Protein AF-A0A7R8X7Q4-F1 (afdb_monomer)

pLDDT: mean 73.99, std 27.64, range [21.55, 97.81]

Radius of gyration: 30.99 Å; Cα contacts (8 Å, |Δi|>4): 367; chains: 1; bounding box: 102×61×77 Å

Structure (mmCIF, N/CA/C/O backbone):
data_AF-A0A7R8X7Q4-F1
#
_entry.id   AF-A0A7R8X7Q4-F1
#
loop_
_atom_site.group_PDB
_atom_site.id
_atom_site.type_symbol
_atom_site.label_atom_id
_atom_site.label_alt_id
_atom_site.label_comp_id
_atom_site.label_asym_id
_atom_site.label_entity_id
_atom_site.label_seq_id
_atom_site.pdbx_PDB_ins_code
_atom_site.Cartn_x
_atom_site.Cartn_y
_atom_site.Cartn_z
_atom_site.occupancy
_atom_site.B_iso_or_equiv
_atom_site.auth_seq_id
_atom_site.auth_comp_id
_atom_site.auth_asym_id
_atom_site.auth_atom_id
_atom_site.pdbx_PDB_model_num
ATOM 1 N N . MET A 1 1 ? 19.164 16.665 -19.366 1.00 35.66 1 MET A N 1
ATOM 2 C CA . MET A 1 1 ? 18.919 15.885 -20.599 1.00 35.66 1 MET A CA 1
ATOM 3 C C . MET A 1 1 ? 19.651 14.571 -20.447 1.00 35.66 1 MET A C 1
ATOM 5 O O . MET A 1 1 ? 20.850 14.611 -20.204 1.00 35.66 1 MET A O 1
ATOM 9 N N . HIS A 1 2 ? 18.944 13.445 -20.512 1.00 53.59 2 HIS A N 1
ATOM 10 C CA . HIS A 1 2 ? 19.582 12.129 -20.457 1.00 53.59 2 HIS A CA 1
ATOM 11 C C . HIS A 1 2 ? 20.276 11.830 -21.788 1.00 53.59 2 HIS A C 1
ATOM 13 O O . HIS A 1 2 ? 19.821 12.274 -22.844 1.00 53.59 2 HIS A O 1
ATOM 19 N N . ARG A 1 3 ? 21.394 11.104 -21.725 1.00 61.97 3 ARG A N 1
ATOM 20 C CA . ARG A 1 3 ? 22.070 10.570 -22.908 1.00 61.97 3 ARG A CA 1
ATOM 21 C C . ARG A 1 3 ? 21.263 9.361 -23.383 1.00 61.97 3 ARG A C 1
ATOM 23 O O . ARG A 1 3 ? 20.914 8.522 -22.558 1.00 61.97 3 ARG A O 1
ATOM 30 N N . ALA A 1 4 ? 20.942 9.287 -24.672 1.00 77.75 4 ALA A N 1
ATOM 31 C CA . ALA A 1 4 ? 20.334 8.082 -25.229 1.00 77.75 4 ALA A CA 1
ATOM 32 C C . ALA A 1 4 ? 21.353 6.935 -25.156 1.00 77.75 4 ALA A C 1
ATOM 34 O O . ALA A 1 4 ? 22.488 7.110 -25.604 1.00 77.75 4 ALA A O 1
ATOM 35 N N . GLN A 1 5 ? 20.960 5.793 -24.591 1.00 80.31 5 GLN A N 1
ATOM 36 C CA . GLN A 1 5 ? 21.815 4.609 -24.508 1.00 80.31 5 GLN A CA 1
ATOM 37 C C . GLN A 1 5 ? 21.583 3.713 -25.727 1.00 80.31 5 GLN A C 1
ATOM 39 O O . GLN A 1 5 ? 20.442 3.431 -26.088 1.00 80.31 5 GLN A O 1
ATOM 44 N N . GLN A 1 6 ? 22.660 3.235 -26.352 1.00 85.19 6 GLN A N 1
ATOM 45 C CA . GLN A 1 6 ? 22.595 2.241 -27.432 1.00 85.19 6 GLN A CA 1
ATOM 46 C C . GLN A 1 6 ? 22.604 0.814 -26.856 1.00 85.19 6 GLN A C 1
ATOM 48 O O . GLN A 1 6 ? 23.451 -0.005 -27.205 1.00 85.19 6 GLN A O 1
ATOM 53 N N . ASP A 1 7 ? 21.669 0.529 -25.947 1.00 87.94 7 ASP A N 1
ATOM 54 C CA . ASP A 1 7 ? 21.536 -0.764 -25.270 1.00 87.94 7 ASP A CA 1
ATOM 55 C C . ASP A 1 7 ? 20.097 -1.292 -25.412 1.00 87.94 7 ASP A C 1
ATOM 57 O O . ASP A 1 7 ? 19.123 -0.610 -25.087 1.00 87.94 7 ASP A O 1
ATOM 61 N N . VAL A 1 8 ? 19.950 -2.525 -25.905 1.00 89.88 8 VAL A N 1
ATOM 62 C CA . VAL A 1 8 ? 18.638 -3.170 -26.073 1.00 89.88 8 VAL A CA 1
ATOM 63 C C . VAL A 1 8 ? 17.971 -3.474 -24.728 1.00 89.88 8 VAL A C 1
ATOM 65 O O . VAL A 1 8 ? 16.745 -3.503 -24.650 1.00 89.88 8 VAL A O 1
ATOM 68 N N . LEU A 1 9 ? 18.751 -3.667 -23.660 1.00 90.56 9 LEU A N 1
ATOM 69 C CA . LEU A 1 9 ? 18.232 -3.870 -22.309 1.00 90.56 9 LEU A CA 1
ATOM 70 C C . LEU A 1 9 ? 17.731 -2.562 -21.691 1.00 90.56 9 LEU A C 1
ATOM 72 O O . LEU A 1 9 ? 16.759 -2.603 -20.940 1.00 90.56 9 LEU A O 1
ATOM 76 N N . TYR A 1 10 ? 18.328 -1.419 -22.049 1.00 91.31 10 TYR A N 1
ATOM 77 C CA . TYR A 1 10 ? 17.819 -0.097 -21.670 1.00 91.31 10 TYR A CA 1
ATOM 78 C C . TYR A 1 10 ? 16.437 0.137 -22.290 1.00 91.31 10 TYR A C 1
ATOM 80 O O . TYR A 1 10 ? 15.469 0.355 -21.565 1.00 91.31 10 TYR A O 1
ATOM 88 N N . GLU A 1 11 ? 16.314 -0.028 -23.612 1.00 92.12 11 GLU A N 1
ATOM 89 C CA . GLU A 1 11 ? 15.030 0.106 -24.315 1.00 92.12 11 GLU A CA 1
ATOM 90 C C . GLU A 1 11 ? 13.989 -0.900 -23.791 1.00 92.12 11 GLU A C 1
ATOM 92 O O . GLU A 1 11 ? 12.849 -0.533 -23.500 1.00 92.12 11 GLU A O 1
ATOM 97 N N . MET A 1 12 ? 14.373 -2.168 -23.594 1.00 91.25 12 MET A N 1
ATOM 98 C CA . MET A 1 12 ? 13.464 -3.190 -23.066 1.00 91.25 12 MET A CA 1
ATOM 99 C C . MET A 1 12 ? 12.993 -2.868 -21.642 1.00 91.25 12 MET A C 1
ATOM 101 O O . MET A 1 12 ? 11.810 -3.063 -21.346 1.00 91.25 12 MET A O 1
ATOM 105 N N . ALA A 1 13 ? 13.872 -2.342 -20.781 1.00 92.25 13 ALA A N 1
ATOM 106 C CA . ALA A 1 13 ? 13.501 -1.866 -19.454 1.00 92.25 13 ALA A CA 1
ATOM 107 C C . ALA A 1 13 ? 12.524 -0.686 -19.555 1.00 92.25 13 ALA A C 1
ATOM 109 O O . ALA A 1 13 ? 11.422 -0.781 -19.020 1.00 92.25 13 ALA A O 1
ATOM 110 N N . SER A 1 14 ? 12.846 0.373 -20.305 1.00 92.31 14 SER A N 1
ATOM 111 C CA . SER A 1 14 ? 11.968 1.542 -20.473 1.00 92.31 14 SER A CA 1
ATOM 112 C C . SER A 1 14 ? 10.588 1.183 -21.046 1.00 92.31 14 SER A C 1
ATOM 114 O O . SER A 1 14 ? 9.567 1.708 -20.591 1.00 92.31 14 SER A O 1
ATOM 116 N N . LEU A 1 15 ? 10.506 0.244 -21.995 1.00 93.75 15 LEU A N 1
ATOM 117 C CA . LEU A 1 15 ? 9.230 -0.276 -22.500 1.00 93.75 15 LEU A CA 1
ATOM 118 C C . LEU A 1 15 ? 8.454 -1.045 -21.418 1.00 93.75 15 LEU A C 1
ATOM 120 O O . LEU A 1 15 ? 7.258 -0.808 -21.234 1.00 93.75 15 LEU A O 1
ATOM 124 N N . CYS A 1 16 ? 9.122 -1.921 -20.663 1.00 93.50 16 CYS A N 1
ATOM 125 C CA . CYS A 1 16 ? 8.511 -2.658 -19.554 1.00 93.50 16 CYS A CA 1
ATOM 126 C C . CYS A 1 16 ? 7.971 -1.716 -18.467 1.00 93.50 16 CYS A C 1
ATOM 128 O O . CYS A 1 16 ? 6.825 -1.854 -18.037 1.00 93.50 16 CYS A O 1
ATOM 130 N N . GLN A 1 17 ? 8.749 -0.709 -18.074 1.00 93.75 17 GLN A N 1
ATOM 131 C CA . GLN A 1 17 ? 8.341 0.305 -17.103 1.00 93.75 17 GLN A CA 1
ATOM 132 C C . GLN A 1 17 ? 7.120 1.098 -17.584 1.00 93.75 17 GLN A C 1
ATOM 134 O O . GLN A 1 17 ? 6.162 1.268 -16.831 1.00 93.75 17 GLN A O 1
ATOM 139 N N . ASN A 1 18 ? 7.074 1.497 -18.860 1.00 95.75 18 ASN A N 1
ATOM 140 C CA . ASN A 1 18 ? 5.894 2.145 -19.440 1.00 95.75 18 ASN A CA 1
ATOM 141 C C . ASN A 1 18 ? 4.638 1.251 -19.397 1.00 95.75 18 ASN A C 1
ATOM 143 O O . ASN A 1 18 ? 3.547 1.742 -19.091 1.00 95.75 18 ASN A O 1
ATOM 147 N N . VAL A 1 19 ? 4.770 -0.060 -19.632 1.00 96.06 19 VAL A N 1
ATOM 148 C CA . VAL A 1 19 ? 3.661 -1.024 -19.480 1.00 96.06 19 VAL A CA 1
ATOM 149 C C . VAL A 1 19 ? 3.221 -1.145 -18.015 1.00 96.06 19 VAL A C 1
ATOM 151 O O . VAL A 1 19 ? 2.019 -1.152 -17.738 1.00 96.06 19 VAL A O 1
ATOM 154 N N . ALA A 1 20 ? 4.157 -1.177 -17.063 1.00 96.31 20 ALA A N 1
ATOM 155 C CA . ALA A 1 20 ? 3.844 -1.200 -15.634 1.00 96.31 20 ALA A CA 1
ATOM 156 C C . ALA A 1 20 ? 3.106 0.079 -15.190 1.00 96.31 20 ALA A C 1
ATOM 158 O O . ALA A 1 20 ? 2.057 0.001 -14.547 1.00 96.31 20 ALA A O 1
ATOM 159 N N . ILE A 1 21 ? 3.573 1.255 -15.625 1.00 96.25 21 ILE A N 1
ATOM 160 C CA . ILE A 1 21 ? 2.910 2.549 -15.405 1.00 96.25 21 ILE A CA 1
ATOM 161 C C . ILE A 1 21 ? 1.503 2.563 -16.026 1.00 96.25 21 ILE A C 1
ATOM 163 O O . ILE A 1 21 ? 0.564 3.079 -15.411 1.00 96.25 21 ILE A O 1
ATOM 167 N N . TRP A 1 22 ? 1.320 1.995 -17.223 1.00 97.56 22 TRP A N 1
ATOM 168 C CA . TRP A 1 22 ? 0.001 1.876 -17.851 1.00 97.56 22 TRP A CA 1
ATOM 169 C C . TRP A 1 22 ? -0.948 1.001 -17.022 1.00 97.56 22 TRP A C 1
ATOM 171 O O . TRP A 1 22 ? -2.084 1.412 -16.781 1.00 97.56 22 TRP A O 1
ATOM 181 N N . LEU A 1 23 ? -0.481 -0.149 -16.521 1.00 97.75 23 LEU A N 1
ATOM 182 C CA . LEU A 1 23 ? -1.260 -1.032 -15.645 1.00 97.75 23 LEU A CA 1
ATOM 183 C C . LEU A 1 23 ? -1.685 -0.320 -14.353 1.00 97.75 23 LEU A C 1
ATOM 185 O O . LEU A 1 23 ? -2.863 -0.375 -13.995 1.00 97.75 23 LEU A O 1
ATOM 189 N N . MET A 1 24 ? -0.770 0.405 -13.700 1.00 97.44 24 MET A N 1
ATOM 190 C CA . MET A 1 24 ? -1.074 1.207 -12.505 1.00 97.44 24 MET A CA 1
ATOM 191 C C . MET A 1 24 ? -2.122 2.290 -12.797 1.00 97.44 24 MET A C 1
ATOM 193 O O . MET A 1 24 ? -3.101 2.433 -12.064 1.00 97.44 24 MET A O 1
ATOM 197 N N . LYS A 1 25 ? -1.967 3.038 -13.899 1.00 95.50 25 LYS A N 1
ATOM 198 C CA . LYS A 1 25 ? -2.931 4.077 -14.310 1.00 95.50 25 LYS A CA 1
ATOM 199 C C . LYS A 1 25 ? -4.293 3.488 -14.681 1.00 95.50 25 LYS A C 1
ATOM 201 O O . LYS A 1 25 ? -5.316 4.095 -14.366 1.00 95.50 25 LYS A O 1
ATOM 206 N N . HIS A 1 26 ? -4.325 2.320 -15.323 1.00 95.94 26 HIS A N 1
ATOM 207 C CA . HIS A 1 26 ? -5.561 1.609 -15.637 1.00 95.94 26 HIS A CA 1
ATOM 208 C C . HIS A 1 26 ? -6.285 1.182 -14.355 1.00 95.94 26 HIS A C 1
ATOM 210 O O . HIS A 1 26 ? -7.462 1.501 -14.189 1.00 95.94 26 HIS A O 1
ATOM 216 N N . ALA A 1 27 ? -5.567 0.544 -13.427 1.00 95.56 27 ALA A N 1
ATOM 217 C CA . ALA A 1 27 ? -6.081 0.147 -12.122 1.00 95.56 27 ALA A CA 1
ATOM 218 C C . ALA A 1 27 ? -6.630 1.352 -11.338 1.00 95.56 27 ALA A C 1
ATOM 220 O O . ALA A 1 27 ? -7.782 1.325 -10.913 1.00 95.56 27 ALA A O 1
ATOM 221 N N . ALA A 1 28 ? -5.878 2.453 -11.247 1.00 92.88 28 ALA A N 1
ATOM 222 C CA . ALA A 1 28 ? -6.332 3.684 -10.596 1.00 92.88 28 ALA A CA 1
ATOM 223 C C . ALA A 1 28 ? -7.600 4.277 -11.247 1.00 92.88 28 ALA A C 1
ATOM 225 O O . ALA A 1 28 ? -8.505 4.721 -10.543 1.00 92.88 28 ALA A O 1
ATOM 226 N N . ARG A 1 29 ? -7.714 4.245 -12.585 1.00 93.31 29 ARG A N 1
ATOM 227 C CA . ARG A 1 29 ? -8.915 4.710 -13.308 1.00 93.31 29 ARG A CA 1
ATOM 228 C C . ARG A 1 29 ? -10.146 3.848 -13.015 1.00 93.31 29 ARG A C 1
ATOM 230 O O . ARG A 1 29 ? -11.252 4.374 -12.958 1.00 93.31 29 ARG A O 1
ATOM 237 N N . VAL A 1 30 ? -9.968 2.535 -12.874 1.00 93.56 30 VAL A N 1
ATOM 238 C CA . VAL A 1 30 ? -11.056 1.602 -12.538 1.00 93.56 30 VAL A CA 1
ATOM 239 C C . VAL A 1 30 ? -11.454 1.748 -11.063 1.00 93.56 30 VAL A C 1
ATOM 241 O O . VAL A 1 30 ? -12.642 1.838 -10.769 1.00 93.56 30 VAL A O 1
ATOM 244 N N . ALA A 1 31 ? -10.478 1.882 -10.160 1.00 90.62 31 ALA A N 1
ATOM 245 C CA . ALA A 1 31 ? -10.680 2.100 -8.725 1.00 90.62 31 ALA A CA 1
ATOM 246 C C . ALA A 1 31 ? -11.316 3.459 -8.367 1.00 90.62 31 ALA A C 1
ATOM 248 O O . ALA A 1 31 ? -11.863 3.609 -7.279 1.00 90.62 31 ALA A O 1
ATOM 249 N N . ALA A 1 32 ? -11.258 4.449 -9.264 1.00 87.44 32 ALA A N 1
ATOM 250 C CA . ALA A 1 32 ? -11.855 5.771 -9.058 1.00 87.44 32 ALA A CA 1
ATOM 251 C C . ALA A 1 32 ? -13.385 5.821 -9.261 1.00 87.44 32 ALA A C 1
ATOM 253 O O . ALA A 1 32 ? -13.987 6.869 -9.033 1.00 87.44 32 ALA A O 1
ATOM 254 N N . LYS A 1 33 ? -14.019 4.727 -9.707 1.00 87.44 33 LYS A N 1
ATOM 255 C CA . LYS A 1 33 ? -15.481 4.633 -9.837 1.00 87.44 33 LYS A CA 1
ATOM 256 C C . LYS A 1 33 ? -16.146 4.570 -8.460 1.00 87.44 33 LYS A C 1
ATOM 258 O O . LYS A 1 33 ? -15.645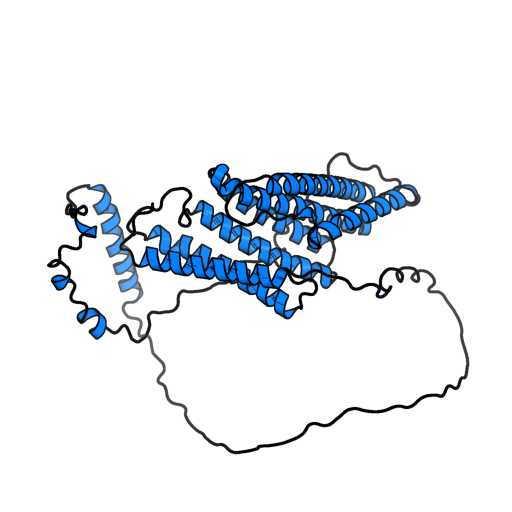 3.888 -7.573 1.00 87.44 33 LYS A O 1
ATOM 263 N N . GLU A 1 34 ? -17.289 5.238 -8.302 1.00 78.25 34 GLU A N 1
ATOM 264 C CA . GLU A 1 34 ? -18.036 5.233 -7.033 1.00 78.25 34 GLU A CA 1
ATOM 265 C C . GLU A 1 34 ? -18.596 3.839 -6.701 1.00 78.25 34 GLU A C 1
ATOM 267 O O . GLU A 1 34 ? -18.406 3.356 -5.585 1.00 78.25 34 GLU A O 1
ATOM 272 N N . ASP A 1 35 ? -19.182 3.172 -7.701 1.00 83.94 35 ASP A N 1
ATOM 273 C CA . ASP A 1 35 ? -19.709 1.807 -7.622 1.00 83.94 35 ASP A CA 1
ATOM 274 C C . ASP A 1 35 ? -18.840 0.850 -8.457 1.00 83.94 35 ASP A C 1
ATOM 276 O O . ASP A 1 35 ? -19.126 0.567 -9.622 1.00 83.94 35 ASP A O 1
ATOM 280 N N . ILE A 1 36 ? -17.734 0.374 -7.878 1.00 88.12 36 ILE A N 1
ATOM 281 C CA . ILE A 1 36 ? -16.878 -0.640 -8.509 1.00 88.12 36 ILE A CA 1
ATOM 282 C C . ILE A 1 36 ? -17.492 -2.043 -8.366 1.00 88.12 36 ILE A C 1
ATOM 284 O O . ILE A 1 36 ? -17.806 -2.493 -7.265 1.00 88.12 36 ILE A O 1
ATOM 288 N N . SER A 1 37 ? -17.643 -2.762 -9.480 1.00 91.69 37 SER A N 1
ATOM 289 C CA . SER A 1 37 ? -18.098 -4.158 -9.459 1.00 91.69 37 SER A CA 1
ATOM 290 C C . SER A 1 37 ? -16.996 -5.127 -9.005 1.00 91.69 37 SER A C 1
ATOM 292 O O . SER A 1 37 ? -15.802 -4.828 -9.073 1.00 91.69 37 SER A O 1
ATOM 294 N N . MET A 1 38 ? -17.373 -6.341 -8.583 1.00 90.75 38 MET A N 1
ATOM 295 C CA . MET A 1 38 ? -16.400 -7.355 -8.146 1.00 90.75 38 MET A CA 1
ATOM 296 C C . MET A 1 38 ? -15.382 -7.710 -9.242 1.00 90.75 38 MET A C 1
ATOM 298 O O . MET A 1 38 ? -14.205 -7.915 -8.946 1.00 90.75 38 MET A O 1
ATOM 302 N N . ASP A 1 39 ? -15.805 -7.780 -10.505 1.00 94.31 39 ASP A N 1
ATOM 303 C CA . ASP A 1 39 ? -14.901 -8.106 -11.612 1.00 94.31 39 ASP A CA 1
ATOM 304 C C . ASP A 1 39 ? -13.955 -6.947 -11.941 1.00 94.31 39 ASP A C 1
ATOM 306 O O . ASP A 1 39 ? -12.783 -7.169 -12.239 1.00 94.31 39 ASP A O 1
ATOM 310 N N . GLU A 1 40 ? -14.401 -5.704 -11.772 1.00 94.25 40 GLU A N 1
ATOM 311 C CA . GLU A 1 40 ? -13.526 -4.534 -11.853 1.00 94.25 40 GLU A CA 1
ATOM 312 C C . GLU A 1 40 ? -12.520 -4.484 -10.698 1.00 94.25 40 GLU A C 1
ATOM 314 O O . GLU A 1 40 ? -11.349 -4.187 -10.928 1.00 94.25 40 GLU A O 1
ATOM 319 N N . ALA A 1 41 ? -12.916 -4.861 -9.479 1.00 93.06 41 ALA A N 1
ATOM 320 C CA . ALA A 1 41 ? -11.986 -5.012 -8.361 1.00 93.06 41 ALA A CA 1
ATOM 321 C C . ALA A 1 41 ? -10.924 -6.098 -8.645 1.00 93.06 41 ALA A C 1
ATOM 323 O O . ALA A 1 41 ? -9.735 -5.877 -8.403 1.00 93.06 41 ALA A O 1
ATOM 324 N N . LYS A 1 42 ? -11.307 -7.234 -9.255 1.00 95.25 42 LYS A N 1
ATOM 325 C CA . LYS A 1 42 ? -10.347 -8.250 -9.740 1.00 95.25 42 LYS A CA 1
ATOM 326 C C . LYS A 1 42 ? -9.391 -7.682 -10.796 1.00 95.25 42 LYS A C 1
ATOM 328 O O . LYS A 1 42 ? -8.209 -8.028 -10.771 1.00 95.25 42 LYS A O 1
ATOM 333 N N . VAL A 1 43 ? -9.865 -6.809 -11.694 1.00 96.25 43 VAL A N 1
ATOM 334 C CA . VAL A 1 43 ? -9.014 -6.112 -12.679 1.00 96.25 43 VAL A CA 1
ATOM 335 C C . VAL A 1 43 ? -8.003 -5.201 -11.981 1.00 96.25 43 VAL A C 1
ATOM 337 O O . VAL A 1 43 ? -6.816 -5.322 -12.269 1.00 96.25 43 VAL A O 1
ATOM 340 N N . VAL A 1 44 ? -8.424 -4.362 -11.024 1.00 96.69 44 VAL A N 1
ATOM 341 C CA . VAL A 1 44 ? -7.513 -3.511 -10.227 1.00 96.69 44 VAL A CA 1
ATOM 342 C C . VAL A 1 44 ? -6.427 -4.365 -9.564 1.00 96.69 44 VAL A C 1
ATOM 344 O O . VAL A 1 44 ? -5.238 -4.118 -9.767 1.00 96.69 44 VAL A O 1
ATOM 347 N N . HIS A 1 45 ? -6.826 -5.421 -8.851 1.00 96.00 45 HIS A N 1
ATOM 348 C CA . HIS A 1 45 ? -5.910 -6.342 -8.177 1.00 96.00 45 HIS A CA 1
ATOM 349 C C . HIS A 1 45 ? -4.932 -7.033 -9.151 1.00 96.00 45 HIS A C 1
ATOM 351 O O . HIS A 1 45 ? -3.727 -7.047 -8.902 1.00 96.00 45 HIS A O 1
ATOM 357 N N . SER A 1 46 ? -5.404 -7.567 -10.287 1.00 96.31 46 SER A N 1
ATOM 358 C CA . SER A 1 46 ? -4.526 -8.218 -11.276 1.00 96.31 46 SER A CA 1
ATOM 359 C C . SER A 1 46 ? -3.569 -7.229 -11.946 1.00 96.31 46 SER A C 1
ATOM 361 O O . SER A 1 46 ? -2.387 -7.536 -12.088 1.00 96.31 46 SER A O 1
ATOM 363 N N . CYS A 1 47 ? -4.037 -6.035 -12.321 1.00 97.50 47 CYS A N 1
ATOM 364 C CA . CYS A 1 47 ? -3.191 -5.008 -12.928 1.00 97.50 47 CYS A CA 1
ATOM 365 C C . CYS A 1 47 ? -2.056 -4.579 -11.992 1.00 97.50 47 CYS A C 1
ATOM 367 O O . CYS A 1 47 ? -0.909 -4.522 -12.432 1.00 97.50 47 CYS A O 1
ATOM 369 N N . MET A 1 48 ? -2.342 -4.355 -10.706 1.00 97.62 48 MET A N 1
ATOM 370 C CA . MET A 1 48 ? -1.316 -3.989 -9.726 1.00 97.62 48 MET A CA 1
ATOM 371 C C . MET A 1 48 ? -0.308 -5.125 -9.476 1.00 97.62 48 MET A C 1
ATOM 373 O O . MET A 1 48 ? 0.900 -4.885 -9.486 1.00 97.62 48 MET A O 1
ATOM 377 N N . ARG A 1 49 ? -0.761 -6.385 -9.361 1.00 97.19 49 ARG A N 1
ATOM 378 C CA . ARG A 1 49 ? 0.142 -7.549 -9.221 1.00 97.19 49 ARG A CA 1
ATOM 379 C C . ARG A 1 49 ? 1.052 -7.765 -10.434 1.00 97.19 49 ARG A C 1
ATOM 381 O O . ARG A 1 49 ? 2.209 -8.151 -10.261 1.00 97.19 49 ARG A O 1
ATOM 388 N N . LYS A 1 50 ? 0.552 -7.490 -11.644 1.00 96.75 50 LYS A N 1
ATOM 389 C CA . LYS A 1 50 ? 1.332 -7.532 -12.892 1.00 96.75 50 LYS A CA 1
ATOM 390 C C . LYS A 1 50 ? 2.318 -6.373 -12.991 1.00 96.75 50 LYS A C 1
ATOM 392 O O . LYS A 1 50 ? 3.472 -6.607 -13.329 1.00 96.75 50 LYS A O 1
ATOM 397 N N . ALA A 1 51 ? 1.912 -5.155 -12.629 1.00 97.00 51 ALA A N 1
ATOM 398 C CA . ALA A 1 51 ? 2.818 -4.008 -12.575 1.00 97.00 51 ALA A CA 1
ATOM 399 C C . ALA A 1 51 ? 3.994 -4.278 -11.622 1.00 97.00 51 ALA A C 1
ATOM 401 O O . ALA A 1 51 ? 5.147 -4.165 -12.029 1.00 97.00 51 ALA A O 1
ATOM 402 N N . ALA A 1 52 ? 3.713 -4.745 -10.398 1.00 96.69 52 ALA A N 1
ATOM 403 C CA . ALA A 1 52 ? 4.736 -5.110 -9.416 1.00 96.69 52 ALA A CA 1
ATOM 404 C C . ALA A 1 52 ? 5.724 -6.171 -9.942 1.00 96.69 52 ALA A C 1
ATOM 406 O O . ALA A 1 52 ? 6.918 -6.110 -9.652 1.00 96.69 52 ALA A O 1
ATOM 407 N N . SER A 1 53 ? 5.231 -7.126 -10.738 1.00 95.50 53 SER A N 1
ATOM 408 C CA . SER A 1 53 ? 6.054 -8.158 -11.375 1.00 95.50 53 SER A CA 1
ATOM 409 C C . SER A 1 53 ? 7.008 -7.578 -12.414 1.00 95.50 53 SER A C 1
ATOM 411 O O . SER A 1 53 ? 8.197 -7.884 -12.409 1.00 95.50 53 SER A O 1
ATOM 413 N N . ILE A 1 54 ? 6.508 -6.686 -13.272 1.00 95.44 54 ILE A N 1
ATOM 414 C CA . ILE A 1 54 ? 7.299 -6.057 -14.332 1.00 95.44 54 ILE A CA 1
ATOM 415 C C . ILE A 1 54 ? 8.380 -5.135 -13.743 1.00 95.44 54 ILE A C 1
ATOM 417 O O . ILE A 1 54 ? 9.519 -5.141 -14.219 1.00 95.44 54 ILE A O 1
ATOM 421 N N . TRP A 1 55 ? 8.063 -4.403 -12.668 1.00 95.81 55 TRP A N 1
ATOM 422 C CA . TRP A 1 55 ? 9.049 -3.616 -11.921 1.00 95.81 55 TRP A CA 1
ATOM 423 C C . TRP A 1 55 ? 10.158 -4.501 -11.334 1.00 95.81 55 TRP A C 1
ATOM 425 O O . TRP A 1 55 ? 11.334 -4.248 -11.593 1.00 95.81 55 TRP A O 1
ATOM 435 N N . ARG A 1 56 ? 9.793 -5.591 -10.640 1.00 94.62 56 ARG A N 1
ATOM 436 C CA . ARG A 1 56 ? 10.746 -6.584 -10.111 1.00 94.62 56 ARG A CA 1
ATOM 437 C C . ARG A 1 56 ? 11.603 -7.201 -11.215 1.00 94.62 56 ARG A C 1
ATOM 439 O O . ARG A 1 56 ? 12.813 -7.290 -11.084 1.00 94.62 56 ARG A O 1
ATOM 446 N N . MET A 1 57 ? 10.996 -7.586 -12.333 1.00 92.50 57 MET A N 1
ATOM 447 C CA . MET A 1 57 ? 11.699 -8.159 -13.480 1.00 92.50 57 MET A CA 1
ATOM 448 C C . MET A 1 57 ? 12.738 -7.194 -14.069 1.00 92.50 57 MET A C 1
ATOM 450 O O . MET A 1 57 ? 13.822 -7.630 -14.454 1.00 92.50 57 MET A O 1
ATOM 454 N N . SER A 1 58 ? 12.427 -5.896 -14.114 1.00 92.19 58 SER A N 1
ATOM 455 C CA . SER A 1 58 ? 13.369 -4.862 -14.559 1.00 92.19 58 SER A CA 1
ATOM 456 C C . SER A 1 58 ? 14.541 -4.724 -13.578 1.00 92.19 58 SER A C 1
ATOM 458 O O . SER A 1 58 ? 15.694 -4.741 -14.010 1.00 92.19 58 SER A O 1
ATOM 460 N N . ALA A 1 59 ? 14.250 -4.675 -12.271 1.00 92.31 59 ALA A N 1
ATOM 461 C CA . ALA A 1 59 ? 15.243 -4.570 -11.199 1.00 92.31 59 ALA A CA 1
ATOM 462 C C . ALA A 1 59 ? 16.168 -5.800 -11.096 1.00 92.31 59 ALA A C 1
ATOM 464 O O . ALA A 1 59 ? 17.382 -5.643 -11.015 1.00 92.31 59 ALA A O 1
ATOM 465 N N . ASP A 1 60 ? 15.617 -7.015 -11.156 1.00 91.69 60 ASP A N 1
ATOM 466 C CA . ASP A 1 60 ? 16.366 -8.260 -10.933 1.00 91.69 60 ASP A CA 1
ATOM 467 C C . ASP A 1 60 ? 17.135 -8.738 -12.176 1.00 91.69 60 ASP A C 1
ATOM 469 O O . ASP A 1 60 ? 18.185 -9.369 -12.052 1.00 91.69 60 ASP A O 1
ATOM 473 N N . LYS A 1 61 ? 16.587 -8.520 -13.385 1.00 89.25 61 LYS A N 1
ATOM 474 C CA . LYS A 1 61 ? 17.060 -9.194 -14.614 1.00 89.25 61 LYS A CA 1
ATOM 475 C C . LYS A 1 61 ? 17.582 -8.267 -15.705 1.00 89.25 61 LYS A C 1
ATOM 477 O O . LYS A 1 61 ? 18.332 -8.746 -16.550 1.00 89.25 61 LYS A O 1
ATOM 482 N N . MET A 1 62 ? 17.173 -6.998 -15.739 1.00 90.00 62 MET A N 1
ATOM 483 C CA . MET A 1 62 ? 17.564 -6.074 -16.817 1.00 90.00 62 MET A CA 1
ATOM 484 C C . MET A 1 62 ? 18.633 -5.095 -16.345 1.00 90.00 62 MET A C 1
ATOM 486 O O . MET A 1 62 ? 19.711 -5.032 -16.926 1.00 90.00 62 MET A O 1
ATOM 490 N N . ILE A 1 63 ? 18.365 -4.383 -15.251 1.00 90.44 63 ILE A N 1
ATOM 491 C CA . ILE A 1 63 ? 19.229 -3.307 -14.750 1.00 90.44 63 ILE A CA 1
ATOM 492 C C . ILE A 1 63 ? 20.641 -3.774 -14.346 1.00 90.44 63 ILE A C 1
ATOM 494 O O . ILE A 1 63 ? 21.595 -3.091 -14.715 1.00 90.44 63 ILE A O 1
ATOM 498 N N . PRO A 1 64 ? 20.839 -4.946 -13.707 1.00 91.88 64 PRO A N 1
ATOM 499 C CA . PRO A 1 64 ? 22.175 -5.471 -13.407 1.00 91.88 64 PRO A CA 1
ATOM 500 C C . PRO A 1 64 ? 22.995 -5.874 -14.644 1.00 91.88 64 PRO A C 1
ATOM 502 O O . PRO A 1 64 ? 24.168 -6.217 -14.509 1.00 91.88 64 PRO A O 1
ATOM 505 N N . LEU A 1 65 ? 22.378 -5.889 -15.832 1.00 91.12 65 LEU A N 1
ATOM 506 C CA . LEU A 1 65 ? 22.997 -6.253 -17.106 1.00 91.12 65 LEU A CA 1
ATOM 507 C C . LEU A 1 65 ? 23.177 -5.055 -18.058 1.00 91.12 65 LEU A C 1
ATOM 509 O O . LEU A 1 65 ? 23.663 -5.258 -19.170 1.00 91.12 65 LEU A O 1
ATOM 513 N N . LEU A 1 66 ? 22.805 -3.835 -17.647 1.00 89.25 66 LEU A N 1
ATOM 514 C CA . LEU A 1 66 ? 22.982 -2.624 -18.454 1.00 89.25 66 LEU A CA 1
ATOM 515 C C . LEU A 1 66 ? 24.464 -2.301 -18.677 1.00 89.25 66 LEU A C 1
ATOM 517 O O . LEU A 1 66 ? 25.287 -2.403 -17.766 1.00 89.25 66 LEU A O 1
ATOM 521 N N . THR A 1 67 ? 24.787 -1.859 -19.892 1.00 86.94 67 THR A N 1
ATOM 522 C CA . THR A 1 67 ? 26.159 -1.504 -20.287 1.00 86.94 67 THR A CA 1
ATOM 523 C C . THR A 1 67 ? 26.619 -0.177 -19.673 1.00 86.94 67 THR A C 1
ATOM 525 O O . THR A 1 67 ? 27.783 -0.030 -19.300 1.00 86.94 67 THR A O 1
ATOM 528 N N . GLU A 1 68 ? 25.713 0.798 -19.554 1.00 85.44 68 GLU A N 1
ATOM 529 C CA . GLU A 1 68 ? 25.965 2.096 -18.922 1.00 85.44 68 GLU A CA 1
ATOM 530 C C . GLU A 1 68 ? 25.240 2.185 -17.571 1.00 85.44 68 GLU A C 1
ATOM 532 O O . GLU A 1 68 ? 24.104 1.730 -17.434 1.00 85.44 68 GLU A O 1
ATOM 537 N N . MET A 1 69 ? 25.864 2.815 -16.567 1.00 82.38 69 MET A N 1
ATOM 538 C CA . MET A 1 69 ? 25.197 3.024 -15.278 1.00 82.38 69 MET A CA 1
ATOM 539 C C . MET A 1 69 ? 24.011 3.985 -15.408 1.00 82.38 69 MET A C 1
ATOM 541 O O . MET A 1 69 ? 24.093 5.020 -16.075 1.00 82.38 69 MET A O 1
ATOM 545 N N . TYR A 1 70 ? 22.933 3.681 -14.692 1.00 85.56 70 TYR A N 1
ATOM 546 C CA . TYR A 1 70 ? 21.802 4.586 -14.527 1.00 85.56 70 TYR A CA 1
ATOM 547 C C . TYR A 1 70 ? 22.167 5.788 -13.629 1.00 85.56 70 TYR A C 1
ATOM 549 O O . TYR A 1 70 ? 22.961 5.651 -12.693 1.00 85.56 70 TYR A O 1
ATOM 557 N N . PRO A 1 71 ? 21.582 6.979 -13.859 1.00 85.25 71 PRO A N 1
ATOM 558 C CA . PRO A 1 71 ? 21.705 8.099 -12.929 1.00 85.25 71 PRO A CA 1
ATOM 559 C C . PRO A 1 71 ? 21.004 7.800 -11.587 1.00 85.25 71 PRO A C 1
ATOM 561 O O . PRO A 1 71 ? 19.895 7.255 -11.606 1.00 85.25 71 PRO A O 1
ATOM 564 N N . PRO A 1 72 ? 21.569 8.203 -10.434 1.00 86.00 72 PRO A N 1
ATOM 565 C CA . PRO A 1 72 ? 20.860 8.164 -9.153 1.00 86.00 72 PRO A CA 1
ATOM 566 C C . PRO A 1 72 ? 19.552 8.965 -9.208 1.00 86.00 72 PRO A C 1
ATOM 568 O O . PRO A 1 72 ? 19.507 10.041 -9.808 1.00 86.00 72 PRO A O 1
ATOM 571 N N . GLY A 1 73 ? 18.490 8.436 -8.602 1.00 85.31 73 GLY A N 1
ATOM 572 C CA . GLY A 1 73 ? 17.152 9.034 -8.615 1.00 85.31 73 GLY A CA 1
ATOM 573 C C . GLY A 1 73 ? 16.435 8.992 -9.973 1.00 85.31 73 GLY A C 1
ATOM 574 O O . GLY A 1 73 ? 15.420 9.668 -10.140 1.00 85.31 73 GLY A O 1
ATOM 575 N N . SER A 1 74 ? 16.942 8.230 -10.950 1.00 90.00 74 SER A N 1
ATOM 576 C CA . SER A 1 74 ? 16.218 7.945 -12.198 1.00 90.00 74 SER A CA 1
ATOM 577 C C . SER A 1 74 ? 15.134 6.875 -12.010 1.00 90.00 74 SER A C 1
ATOM 579 O O . SER A 1 74 ? 15.049 6.210 -10.982 1.00 90.00 74 SER A O 1
ATOM 581 N N . ASP A 1 75 ? 14.313 6.677 -13.038 1.00 89.25 75 ASP A N 1
ATOM 582 C CA . ASP A 1 75 ? 13.365 5.563 -13.162 1.00 89.25 75 ASP A CA 1
ATOM 583 C C . ASP A 1 75 ? 14.035 4.176 -13.223 1.00 89.25 75 ASP A C 1
ATOM 585 O O . ASP A 1 75 ? 13.371 3.166 -12.994 1.00 89.25 75 ASP A O 1
ATOM 589 N N . LEU A 1 76 ? 15.347 4.114 -13.467 1.00 90.50 76 LEU A N 1
ATOM 590 C CA . LEU A 1 76 ? 16.163 2.898 -13.395 1.00 90.50 76 LEU A CA 1
ATOM 591 C C . LEU A 1 76 ? 16.858 2.693 -12.033 1.00 90.50 76 LEU A C 1
ATOM 593 O O . LEU A 1 76 ? 17.519 1.674 -11.845 1.00 90.50 76 LEU A O 1
ATOM 597 N N . ASP A 1 77 ? 16.732 3.626 -11.082 1.00 91.88 77 ASP A N 1
ATOM 598 C CA . ASP A 1 77 ? 17.320 3.485 -9.744 1.00 91.88 77 ASP A CA 1
ATOM 599 C C . ASP A 1 77 ? 16.615 2.348 -8.963 1.00 91.88 77 ASP A C 1
ATOM 601 O O . ASP A 1 77 ? 15.392 2.398 -8.787 1.00 91.88 77 ASP A O 1
ATOM 605 N N . PRO A 1 78 ? 17.340 1.331 -8.451 1.00 92.25 78 PRO A N 1
ATOM 606 C CA . PRO A 1 78 ? 16.755 0.233 -7.680 1.00 92.25 78 PRO A CA 1
ATOM 607 C C . PRO A 1 78 ? 15.877 0.686 -6.511 1.00 92.25 78 PRO A C 1
ATOM 609 O O . PRO A 1 78 ? 14.851 0.068 -6.250 1.00 92.25 78 PRO A O 1
ATOM 612 N N . THR A 1 79 ? 16.206 1.800 -5.852 1.00 93.81 79 THR A N 1
ATOM 613 C CA . THR A 1 79 ? 15.404 2.331 -4.736 1.00 93.81 79 THR A CA 1
ATOM 614 C C . THR A 1 79 ? 14.053 2.892 -5.192 1.00 93.81 79 THR A C 1
ATOM 616 O O . THR A 1 79 ? 13.049 2.772 -4.487 1.00 93.81 79 THR A O 1
ATOM 619 N N . VAL A 1 80 ? 13.994 3.451 -6.404 1.00 95.00 80 VAL A N 1
ATOM 620 C CA . VAL A 1 80 ? 12.755 3.909 -7.051 1.00 95.00 80 VAL A CA 1
ATOM 621 C C . VAL A 1 80 ? 11.911 2.708 -7.486 1.00 95.00 80 VAL A C 1
ATOM 623 O O . VAL A 1 80 ? 10.687 2.718 -7.346 1.00 95.00 80 VAL A O 1
ATOM 626 N N . LEU A 1 81 ? 12.557 1.639 -7.947 1.00 94.88 81 LEU A N 1
ATOM 627 C CA . LEU A 1 81 ? 11.896 0.400 -8.355 1.00 94.88 81 LEU A CA 1
ATOM 628 C C . LEU A 1 81 ? 11.335 -0.374 -7.168 1.00 94.88 81 LEU A C 1
ATOM 630 O O . LEU A 1 81 ? 10.177 -0.783 -7.213 1.00 94.88 81 LEU A O 1
ATOM 634 N N . ASP A 1 82 ? 12.088 -0.493 -6.077 1.00 95.44 82 ASP A N 1
ATOM 635 C CA . ASP A 1 82 ? 11.608 -1.061 -4.818 1.00 95.44 82 ASP A CA 1
ATOM 636 C C . ASP A 1 82 ? 10.399 -0.288 -4.283 1.00 95.44 82 ASP A C 1
ATOM 638 O O . ASP A 1 82 ? 9.428 -0.899 -3.826 1.00 95.44 82 ASP A O 1
ATOM 642 N N . ALA A 1 83 ? 10.396 1.044 -4.390 1.00 96.75 83 ALA A N 1
ATOM 643 C CA . ALA A 1 83 ? 9.236 1.853 -4.032 1.00 96.75 83 ALA A CA 1
ATOM 644 C C . ALA A 1 83 ? 8.008 1.521 -4.899 1.00 96.75 83 ALA A C 1
ATOM 646 O O . ALA A 1 83 ? 6.914 1.336 -4.360 1.00 96.75 83 ALA A O 1
ATOM 647 N N . TYR A 1 84 ? 8.178 1.361 -6.217 1.00 97.38 84 TYR A N 1
ATOM 648 C CA . TYR A 1 84 ? 7.101 0.933 -7.117 1.00 97.38 84 TYR A CA 1
ATOM 649 C C . TYR A 1 84 ? 6.610 -0.497 -6.846 1.00 97.38 84 TYR A C 1
ATOM 651 O O . TYR A 1 84 ? 5.398 -0.723 -6.832 1.00 97.38 84 TYR A O 1
ATOM 659 N N . ILE A 1 85 ? 7.505 -1.459 -6.599 1.00 96.75 85 ILE A N 1
ATOM 660 C CA . ILE A 1 85 ? 7.155 -2.855 -6.279 1.00 96.75 85 ILE A CA 1
ATOM 661 C C . ILE A 1 85 ? 6.330 -2.901 -4.989 1.00 96.75 85 ILE A C 1
ATOM 663 O O . ILE A 1 85 ? 5.260 -3.519 -4.959 1.00 96.75 85 ILE A O 1
ATOM 667 N N . ASN A 1 86 ? 6.794 -2.216 -3.939 1.00 96.81 86 ASN A N 1
ATOM 668 C CA . ASN A 1 86 ? 6.097 -2.149 -2.658 1.00 96.81 86 ASN A CA 1
ATOM 669 C C . ASN A 1 86 ? 4.758 -1.404 -2.778 1.00 96.81 86 ASN A C 1
ATOM 671 O O . ASN A 1 86 ? 3.758 -1.914 -2.278 1.00 96.81 86 ASN A O 1
ATOM 675 N N . GLN A 1 87 ? 4.687 -0.273 -3.494 1.00 97.50 87 GLN A N 1
ATOM 676 C CA . GLN A 1 87 ? 3.422 0.437 -3.725 1.00 97.50 87 GLN A CA 1
ATOM 677 C C . GLN A 1 87 ? 2.412 -0.426 -4.488 1.00 97.50 87 GLN A C 1
ATOM 679 O O . GLN A 1 87 ? 1.277 -0.551 -4.042 1.00 97.50 87 GLN A O 1
ATOM 684 N N . CYS A 1 88 ? 2.798 -1.038 -5.611 1.00 97.81 88 CYS A N 1
ATOM 685 C CA . CYS A 1 88 ? 1.882 -1.868 -6.399 1.00 97.81 88 CYS A CA 1
ATOM 686 C C . CYS A 1 88 ? 1.367 -3.062 -5.578 1.00 97.81 88 CYS A C 1
ATOM 688 O O . CYS A 1 88 ? 0.199 -3.434 -5.672 1.00 97.81 88 CYS A O 1
ATOM 690 N N . THR A 1 89 ? 2.226 -3.649 -4.740 1.00 96.44 89 THR A N 1
ATOM 691 C CA . THR A 1 89 ? 1.839 -4.740 -3.834 1.00 96.44 89 THR A CA 1
ATOM 692 C C . THR A 1 89 ? 0.878 -4.244 -2.747 1.00 96.44 89 THR A C 1
ATOM 694 O O . THR A 1 89 ? -0.149 -4.879 -2.514 1.00 96.44 89 THR A O 1
ATOM 697 N N . ALA A 1 90 ? 1.144 -3.078 -2.151 1.00 96.75 90 ALA A N 1
ATOM 698 C CA . ALA A 1 90 ? 0.282 -2.454 -1.149 1.00 96.75 90 ALA A CA 1
ATOM 699 C C . ALA A 1 90 ? -1.095 -2.068 -1.719 1.00 96.75 90 ALA A C 1
ATOM 701 O O . ALA A 1 90 ? -2.118 -2.411 -1.138 1.00 96.75 90 ALA A O 1
ATOM 702 N N . GLU A 1 91 ? -1.147 -1.428 -2.890 1.00 96.69 91 GLU A N 1
ATOM 703 C CA . GLU A 1 91 ? -2.395 -1.024 -3.553 1.00 96.69 91 GLU A CA 1
ATOM 704 C C . GLU A 1 91 ? -3.229 -2.234 -4.010 1.00 96.69 91 GLU A C 1
ATOM 706 O O . GLU A 1 91 ? -4.458 -2.192 -3.974 1.00 96.69 91 GLU A O 1
ATOM 711 N N . ALA A 1 92 ? -2.589 -3.355 -4.362 1.00 96.12 92 ALA A N 1
ATOM 712 C CA . ALA A 1 92 ? -3.287 -4.627 -4.544 1.00 96.12 92 ALA A CA 1
ATOM 713 C C . ALA A 1 92 ? -3.816 -5.196 -3.211 1.00 96.12 92 ALA A C 1
ATOM 715 O O . ALA A 1 92 ? -4.934 -5.716 -3.165 1.00 96.12 92 ALA A O 1
ATOM 716 N N . GLN A 1 93 ? -3.048 -5.075 -2.123 1.00 96.25 93 GLN A N 1
ATOM 717 C CA . GLN A 1 93 ? -3.455 -5.498 -0.781 1.00 96.25 93 GLN A CA 1
ATOM 718 C C . GLN A 1 93 ? -4.688 -4.728 -0.279 1.00 96.25 93 GLN A C 1
ATOM 720 O O . GLN A 1 93 ? -5.540 -5.333 0.374 1.00 96.25 93 GLN A O 1
ATOM 725 N N . GLU A 1 94 ? -4.851 -3.448 -0.648 1.00 95.25 94 GLU A N 1
ATOM 726 C CA . GLU A 1 94 ? -6.064 -2.663 -0.353 1.00 95.25 94 GLU A CA 1
ATOM 727 C C . GLU A 1 94 ? -7.331 -3.316 -0.914 1.00 95.25 94 GLU A C 1
ATOM 729 O O . GLU A 1 94 ? -8.362 -3.338 -0.239 1.00 95.25 94 GLU A O 1
ATOM 734 N N . VAL A 1 95 ? -7.263 -3.879 -2.126 1.00 94.69 95 VAL A N 1
ATOM 735 C CA . VAL A 1 95 ? -8.402 -4.567 -2.754 1.00 94.69 95 VAL A CA 1
ATOM 736 C C . VAL A 1 95 ? -8.747 -5.841 -1.984 1.00 94.69 95 VAL A C 1
ATOM 738 O O . VAL A 1 95 ? -9.918 -6.093 -1.696 1.00 94.69 95 VAL A O 1
ATOM 741 N N . THR A 1 96 ? -7.736 -6.621 -1.591 1.00 93.81 96 THR A N 1
ATOM 742 C CA . THR A 1 96 ? -7.929 -7.835 -0.784 1.00 93.81 96 THR A CA 1
ATOM 743 C C . THR A 1 96 ? -8.491 -7.513 0.602 1.00 93.81 96 THR A C 1
ATOM 745 O O . THR A 1 96 ? -9.400 -8.197 1.070 1.00 93.81 96 THR A O 1
ATOM 748 N N . LEU A 1 97 ? -8.016 -6.439 1.238 1.00 93.94 97 LEU A N 1
ATOM 749 C CA . LEU A 1 97 ? -8.532 -5.942 2.515 1.00 93.94 97 LEU A CA 1
ATOM 750 C C . LEU A 1 97 ? -9.985 -5.459 2.390 1.00 93.94 97 LEU A C 1
ATOM 752 O O . LEU A 1 97 ? -10.830 -5.844 3.198 1.00 93.94 97 LEU A O 1
ATOM 756 N N . GLY A 1 98 ? -10.301 -4.677 1.354 1.00 92.25 98 GLY A N 1
ATOM 757 C CA . GLY A 1 98 ? -11.667 -4.242 1.055 1.00 92.25 98 GLY A CA 1
ATOM 758 C C . GLY A 1 98 ? -12.616 -5.426 0.856 1.00 92.25 98 GLY A C 1
ATOM 759 O O . GLY A 1 98 ? -13.708 -5.443 1.423 1.00 92.25 98 GLY A O 1
ATOM 760 N N . ARG A 1 99 ? -12.166 -6.467 0.144 1.00 91.00 99 ARG A N 1
ATOM 761 C CA . ARG A 1 99 ? -12.928 -7.710 -0.028 1.00 91.00 99 ARG A CA 1
ATOM 762 C C . ARG A 1 99 ? -13.087 -8.494 1.278 1.00 91.00 99 ARG A C 1
ATOM 764 O O . ARG A 1 99 ? -14.159 -9.049 1.513 1.00 91.00 99 ARG A O 1
ATOM 771 N N . ALA A 1 100 ? -12.069 -8.526 2.139 1.00 92.00 100 ALA A N 1
ATOM 772 C CA . ALA A 1 100 ? -12.149 -9.189 3.443 1.00 92.00 100 ALA A CA 1
ATOM 773 C C . ALA A 1 100 ? -13.196 -8.529 4.365 1.00 92.00 100 ALA A C 1
ATOM 775 O O . ALA A 1 100 ? -13.936 -9.225 5.062 1.00 92.00 100 ALA A O 1
ATOM 776 N N . VAL A 1 101 ? -13.300 -7.197 4.313 1.00 92.94 101 VAL A N 1
ATOM 777 C CA . VAL A 1 101 ? -14.335 -6.410 5.003 1.00 92.94 101 VAL A CA 1
ATOM 778 C C . VAL A 1 101 ? -15.721 -6.677 4.409 1.00 92.94 101 VAL A C 1
ATOM 780 O O . VAL A 1 101 ? -16.664 -6.944 5.149 1.00 92.94 101 VAL A O 1
ATOM 783 N N . GLU A 1 102 ? -15.853 -6.666 3.079 1.00 91.06 102 GLU A N 1
ATOM 784 C CA . GLU A 1 102 ? -17.115 -6.946 2.375 1.00 91.06 102 GLU A CA 1
ATOM 785 C C . GLU A 1 102 ? -17.664 -8.348 2.705 1.00 91.06 102 GLU A C 1
ATOM 787 O O . GLU A 1 102 ? -18.857 -8.519 2.955 1.00 91.06 102 GLU A O 1
ATOM 792 N N . MET A 1 103 ? -16.778 -9.347 2.775 1.00 92.38 103 MET A N 1
ATOM 793 C CA . MET A 1 103 ? -17.099 -10.725 3.166 1.00 92.38 103 MET A CA 1
ATOM 794 C C . MET A 1 103 ? -17.277 -10.922 4.682 1.00 92.38 103 MET A C 1
ATOM 796 O O . MET A 1 103 ? -17.530 -12.046 5.111 1.00 92.38 103 MET A O 1
ATOM 800 N N . LYS A 1 104 ? -17.176 -9.857 5.492 1.00 93.25 104 LYS A N 1
ATOM 801 C CA . LYS A 1 104 ? -17.328 -9.882 6.958 1.00 93.25 104 LYS A CA 1
ATOM 802 C C . LYS A 1 104 ? -16.416 -10.907 7.645 1.00 93.25 104 LYS A C 1
ATOM 804 O O . LYS A 1 104 ? -16.842 -11.621 8.554 1.00 93.25 104 LYS A O 1
ATOM 809 N N . HIS A 1 105 ? -15.157 -10.995 7.212 1.00 93.19 105 HIS A N 1
ATOM 810 C CA . HIS A 1 105 ? -14.167 -11.797 7.929 1.00 93.19 105 HIS A CA 1
ATOM 811 C C . HIS A 1 105 ? -13.968 -11.284 9.363 1.00 93.19 105 HIS A C 1
ATOM 813 O O . HIS A 1 105 ? -14.267 -10.136 9.686 1.00 93.19 105 HIS A O 1
ATOM 819 N N . ASN A 1 106 ? -13.435 -12.146 10.231 1.00 92.19 106 ASN A N 1
ATOM 820 C CA . ASN A 1 106 ? -13.150 -11.802 11.620 1.00 92.19 106 ASN A CA 1
ATOM 821 C C . ASN A 1 106 ? -12.255 -10.541 11.707 1.00 92.19 106 ASN A C 1
ATOM 823 O O . ASN A 1 106 ? -11.226 -10.463 11.029 1.00 92.19 106 ASN A O 1
ATOM 827 N N . ALA A 1 107 ? -12.628 -9.589 12.571 1.00 93.25 107 ALA A N 1
ATOM 828 C CA . ALA A 1 107 ? -11.916 -8.332 12.809 1.00 93.25 107 ALA A CA 1
ATOM 829 C C . ALA A 1 107 ? -10.408 -8.528 13.062 1.00 93.25 107 ALA A C 1
ATOM 831 O O . ALA A 1 107 ? -9.582 -7.797 12.522 1.00 93.25 107 ALA A O 1
ATOM 832 N N . SER A 1 108 ? -10.031 -9.594 13.772 1.00 92.00 108 SER A N 1
ATOM 833 C CA . SER A 1 108 ? -8.640 -10.001 13.994 1.00 92.00 108 SER A CA 1
ATOM 834 C C . SER A 1 108 ? -7.840 -10.201 12.693 1.00 92.00 108 SER A C 1
ATOM 836 O O . SER A 1 108 ? -6.671 -9.829 12.618 1.00 92.00 108 SER A O 1
ATOM 838 N N . LEU A 1 109 ? -8.450 -10.793 11.656 1.00 92.00 109 LEU A N 1
ATOM 839 C CA . LEU A 1 109 ? -7.817 -10.980 10.342 1.00 92.00 109 LEU A CA 1
ATOM 840 C C . LEU A 1 109 ? -7.763 -9.663 9.560 1.00 92.00 109 LEU A C 1
ATOM 842 O O . LEU A 1 109 ? -6.735 -9.350 8.965 1.00 92.00 109 LEU A O 1
ATOM 846 N N . ILE A 1 110 ? -8.849 -8.885 9.582 1.00 94.25 110 ILE A N 1
ATOM 847 C CA . ILE A 1 110 ? -8.926 -7.584 8.901 1.00 94.25 110 ILE A CA 1
ATOM 848 C C . ILE A 1 110 ? -7.862 -6.627 9.459 1.00 94.25 110 ILE A C 1
ATOM 850 O O . ILE A 1 110 ? -7.163 -5.969 8.690 1.00 94.25 110 ILE A O 1
ATOM 854 N N . SER A 1 111 ? -7.675 -6.612 10.781 1.00 94.69 111 SER A N 1
ATOM 855 C CA . SER A 1 111 ? -6.618 -5.850 11.444 1.00 94.69 111 SER A CA 1
ATOM 856 C C . SER A 1 111 ? -5.218 -6.268 10.988 1.00 94.69 111 SER A C 1
ATOM 858 O O . SER A 1 111 ? -4.416 -5.411 10.628 1.00 94.69 111 SER A O 1
ATOM 860 N N . ALA A 1 112 ? -4.919 -7.573 10.965 1.00 94.06 112 ALA A N 1
ATOM 861 C CA . ALA A 1 112 ? -3.615 -8.074 10.522 1.00 94.06 112 ALA A CA 1
ATOM 862 C C . ALA A 1 112 ? -3.325 -7.694 9.056 1.00 94.06 112 ALA A C 1
ATOM 864 O O . ALA A 1 112 ? -2.244 -7.195 8.747 1.00 94.06 112 ALA A O 1
ATOM 865 N N . LEU A 1 113 ? -4.314 -7.842 8.166 1.00 94.31 113 LEU A N 1
ATOM 866 C CA . LEU A 1 113 ? -4.212 -7.430 6.761 1.00 94.31 113 LEU A CA 1
ATOM 867 C C . LEU A 1 113 ? -3.982 -5.918 6.616 1.00 94.31 113 LEU A C 1
ATOM 869 O O . LEU A 1 113 ? -3.135 -5.496 5.828 1.00 94.31 113 LEU A O 1
ATOM 873 N N . ALA A 1 114 ? -4.695 -5.092 7.384 1.00 95.75 114 ALA A N 1
ATOM 874 C CA . ALA A 1 114 ? -4.511 -3.642 7.385 1.00 95.75 114 ALA A CA 1
ATOM 875 C C . ALA A 1 114 ? -3.137 -3.229 7.930 1.00 95.75 114 ALA A C 1
ATOM 877 O O . ALA A 1 114 ? -2.480 -2.362 7.351 1.00 95.75 114 ALA A O 1
ATOM 878 N N . TYR A 1 115 ? -2.657 -3.890 8.984 1.00 96.19 115 TYR A N 1
ATOM 879 C CA . TYR A 1 115 ? -1.325 -3.633 9.511 1.00 96.19 115 TYR A CA 1
ATOM 880 C C . TYR A 1 115 ? -0.251 -3.971 8.475 1.00 96.19 115 TYR A C 1
ATOM 882 O O . TYR A 1 115 ? 0.558 -3.101 8.158 1.00 96.19 115 TYR A O 1
ATOM 890 N N . GLU A 1 116 ? -0.280 -5.152 7.852 1.00 94.81 116 GLU A N 1
ATOM 891 C CA . GLU A 1 116 ? 0.690 -5.491 6.800 1.00 94.81 116 GLU A CA 1
ATOM 892 C C . GLU A 1 116 ? 0.578 -4.560 5.579 1.00 94.81 116 GLU A C 1
ATOM 894 O O . GLU A 1 116 ? 1.603 -4.156 5.032 1.00 94.81 116 GLU A O 1
ATOM 899 N N . THR A 1 117 ? -0.627 -4.096 5.220 1.00 95.94 117 THR A N 1
ATOM 900 C CA . THR A 1 117 ? -0.810 -3.046 4.194 1.00 95.94 117 THR A CA 1
ATOM 901 C C . THR A 1 117 ? -0.050 -1.764 4.565 1.00 95.94 117 THR A C 1
ATOM 903 O O . THR A 1 117 ? 0.688 -1.217 3.744 1.00 95.94 117 THR A O 1
ATOM 906 N N . SER A 1 118 ? -0.157 -1.301 5.820 1.00 96.75 118 SER A N 1
ATOM 907 C CA . SER A 1 118 ? 0.604 -0.136 6.303 1.00 96.75 118 SER A CA 1
ATOM 908 C C . SER A 1 118 ? 2.120 -0.364 6.245 1.00 96.75 118 SER A C 1
ATOM 910 O O . SER A 1 118 ? 2.880 0.555 5.944 1.00 96.75 118 SER A O 1
ATOM 912 N N . GLN A 1 119 ? 2.573 -1.598 6.482 1.00 96.00 119 GLN A N 1
ATOM 913 C CA . GLN A 1 119 ? 3.987 -1.964 6.462 1.00 96.00 119 GLN A CA 1
ATOM 914 C C . GLN A 1 119 ? 4.545 -1.961 5.034 1.00 96.00 119 GLN A C 1
ATOM 916 O O . GLN A 1 119 ? 5.646 -1.458 4.829 1.00 96.00 119 GLN A O 1
ATOM 921 N N . MET A 1 120 ? 3.776 -2.425 4.042 1.00 95.69 120 MET A N 1
ATOM 922 C CA . MET A 1 120 ? 4.148 -2.333 2.624 1.00 95.69 120 MET A CA 1
ATOM 923 C C . MET A 1 120 ? 4.299 -0.868 2.174 1.00 95.69 120 MET A C 1
ATOM 925 O O . MET A 1 120 ? 5.308 -0.515 1.561 1.00 95.69 120 MET A O 1
ATOM 929 N N . PHE A 1 121 ? 3.364 0.016 2.550 1.00 97.69 121 PHE A N 1
ATOM 930 C CA . PHE A 1 121 ? 3.492 1.458 2.285 1.00 97.69 121 PHE A CA 1
ATOM 931 C C . PHE A 1 121 ? 4.676 2.106 3.022 1.00 97.69 121 PHE A C 1
ATOM 933 O O . PHE A 1 121 ? 5.381 2.932 2.439 1.00 97.69 121 PHE A O 1
ATOM 940 N N . SER A 1 122 ? 4.953 1.698 4.265 1.00 97.25 122 SER A N 1
ATOM 941 C CA . SER A 1 122 ? 6.125 2.165 5.016 1.00 97.25 122 SER A CA 1
ATOM 942 C C . SER A 1 122 ? 7.438 1.739 4.351 1.00 97.25 122 SER A C 1
ATOM 944 O O . SER A 1 122 ? 8.369 2.539 4.274 1.00 97.25 122 SER A O 1
ATOM 946 N N . SER A 1 123 ? 7.520 0.509 3.834 1.00 96.50 123 SER A N 1
ATOM 947 C CA . SER A 1 123 ? 8.679 0.024 3.074 1.00 96.50 123 SER A CA 1
ATOM 948 C C . SER A 1 123 ? 8.882 0.808 1.777 1.00 96.50 123 SER A C 1
ATOM 950 O O . SER A 1 123 ? 10.011 1.200 1.484 1.00 96.50 123 SER A O 1
ATOM 952 N N . ALA A 1 124 ? 7.803 1.122 1.050 1.00 96.50 124 ALA A N 1
ATOM 953 C CA . ALA A 1 124 ? 7.873 1.973 -0.139 1.00 96.50 124 ALA A CA 1
ATOM 954 C C . ALA A 1 124 ? 8.409 3.384 0.179 1.00 96.50 124 ALA A C 1
ATOM 956 O O . ALA A 1 124 ? 9.233 3.914 -0.563 1.00 96.50 124 ALA A O 1
ATOM 957 N N . GLU A 1 125 ? 7.990 4.000 1.293 1.00 96.19 125 GLU A N 1
ATOM 958 C CA . GLU A 1 125 ? 8.495 5.327 1.681 1.00 96.19 125 GLU A CA 1
ATOM 959 C C . GLU A 1 125 ? 9.963 5.295 2.108 1.00 96.19 125 GLU A C 1
ATOM 961 O O . GLU A 1 125 ? 10.724 6.196 1.755 1.00 96.19 125 GLU A O 1
ATOM 966 N N . LYS A 1 126 ? 10.369 4.243 2.830 1.00 96.06 126 LYS A N 1
ATOM 967 C CA . LYS A 1 126 ? 11.757 4.037 3.261 1.00 96.06 126 LYS A CA 1
ATOM 968 C C . LYS A 1 126 ? 12.705 3.869 2.079 1.00 96.06 126 LYS A C 1
ATOM 970 O O . LYS A 1 126 ? 13.800 4.424 2.128 1.00 96.06 126 LYS A O 1
ATOM 975 N N . ALA A 1 127 ? 12.284 3.181 1.017 1.00 94.88 127 ALA A N 1
ATOM 976 C CA . ALA A 1 127 ? 13.065 3.065 -0.214 1.00 94.88 127 ALA A CA 1
ATOM 977 C C . ALA A 1 127 ? 13.370 4.448 -0.830 1.00 94.88 127 ALA A C 1
ATOM 979 O O . ALA A 1 127 ? 14.497 4.713 -1.231 1.00 94.88 127 ALA A O 1
ATOM 980 N N . LEU A 1 128 ? 12.417 5.384 -0.782 1.00 94.12 128 LEU A N 1
ATOM 981 C CA . LEU A 1 128 ? 12.598 6.768 -1.249 1.00 94.12 128 LEU A CA 1
ATOM 982 C C . LEU A 1 128 ? 13.220 7.709 -0.202 1.00 94.12 128 LEU A C 1
ATOM 984 O O . LEU A 1 128 ? 13.297 8.919 -0.430 1.00 94.12 128 LEU A O 1
ATOM 988 N N . SER A 1 129 ? 13.627 7.209 0.970 1.00 90.62 129 SER A N 1
ATOM 989 C CA . SER A 1 129 ? 13.980 8.079 2.101 1.00 90.62 129 SER A CA 1
ATOM 990 C C . SER A 1 129 ? 15.224 8.940 1.862 1.00 90.62 129 SER A C 1
ATOM 992 O O . SER A 1 129 ? 15.275 10.074 2.349 1.00 90.62 129 SER A O 1
ATOM 994 N N . THR A 1 130 ? 16.165 8.416 1.074 1.00 89.12 130 THR A N 1
ATOM 995 C CA . THR A 1 130 ? 17.435 9.026 0.652 1.00 89.12 130 THR A CA 1
ATOM 996 C C . THR A 1 130 ? 17.315 9.916 -0.588 1.00 89.12 130 THR A C 1
ATOM 998 O O . THR A 1 130 ? 18.248 10.658 -0.888 1.00 89.12 130 THR A O 1
ATOM 1001 N N . GLN A 1 131 ? 16.192 9.848 -1.307 1.00 89.50 131 GLN A N 1
ATOM 1002 C CA . GLN A 1 131 ? 15.977 10.567 -2.562 1.00 89.50 131 GLN A CA 1
ATOM 1003 C C . GLN A 1 131 ? 15.539 12.020 -2.321 1.00 89.50 131 GLN A C 1
ATOM 1005 O O . GLN A 1 131 ? 14.935 12.343 -1.291 1.00 89.50 131 GLN A O 1
ATOM 1010 N N . ASP A 1 132 ? 15.820 12.903 -3.288 1.00 87.31 132 ASP A N 1
ATOM 1011 C CA . ASP A 1 132 ? 15.542 14.338 -3.165 1.00 87.31 132 ASP A CA 1
ATOM 1012 C C . ASP A 1 132 ? 14.045 14.626 -2.953 1.00 87.31 132 ASP A C 1
ATOM 1014 O O . ASP A 1 132 ? 13.184 14.305 -3.776 1.00 87.31 132 ASP A O 1
ATOM 1018 N N . ILE A 1 133 ? 13.745 15.306 -1.846 1.00 86.06 133 ILE A N 1
ATOM 1019 C CA . ILE A 1 133 ? 12.400 15.728 -1.456 1.00 86.06 133 ILE A CA 1
ATOM 1020 C C . ILE A 1 133 ? 11.788 16.666 -2.511 1.00 86.06 133 ILE A C 1
ATOM 1022 O O . ILE A 1 133 ? 10.569 16.657 -2.673 1.00 86.06 133 ILE A O 1
ATOM 1026 N N . SER A 1 134 ? 12.587 17.425 -3.273 1.00 85.06 134 SER A N 1
ATOM 1027 C CA . SER A 1 134 ? 12.062 18.322 -4.316 1.00 85.06 134 SER A CA 1
ATOM 1028 C C . SER A 1 134 ? 11.374 17.579 -5.474 1.00 85.06 134 SER A C 1
ATOM 1030 O O . SER A 1 134 ? 10.430 18.102 -6.068 1.00 85.06 134 SER A O 1
ATOM 1032 N N . LEU A 1 135 ? 11.800 16.341 -5.755 1.00 85.75 135 LEU A N 1
ATOM 1033 C CA . LEU A 1 135 ? 11.252 15.486 -6.812 1.00 85.75 135 LEU A CA 1
ATOM 1034 C C . LEU A 1 135 ? 10.305 14.419 -6.247 1.00 85.75 135 LEU A C 1
ATOM 1036 O O . LEU A 1 135 ? 9.205 14.217 -6.764 1.00 85.75 135 LEU A O 1
ATOM 1040 N N . PHE A 1 136 ? 10.715 13.759 -5.162 1.00 90.00 136 PHE A N 1
ATOM 1041 C CA . PHE A 1 136 ? 10.022 12.608 -4.578 1.00 90.00 136 PHE A CA 1
ATOM 1042 C C . PHE A 1 136 ? 9.065 12.979 -3.436 1.00 90.00 136 PHE A C 1
ATOM 1044 O O . PHE A 1 136 ? 8.302 12.125 -2.984 1.00 90.00 136 PHE A O 1
ATOM 1051 N N . GLY A 1 137 ? 9.055 14.236 -2.978 1.00 88.69 137 GLY A N 1
ATOM 1052 C CA . GLY A 1 137 ? 8.262 14.700 -1.836 1.00 88.69 137 GLY A CA 1
ATOM 1053 C C . GLY A 1 137 ? 6.784 14.334 -1.944 1.00 88.69 137 GLY A C 1
ATOM 1054 O O . GLY A 1 137 ? 6.271 13.627 -1.078 1.00 88.69 137 GLY A O 1
ATOM 1055 N N . SER A 1 138 ? 6.109 14.726 -3.031 1.00 89.00 138 SER A N 1
ATOM 1056 C CA . SER A 1 138 ? 4.690 14.398 -3.258 1.00 89.00 138 SER A CA 1
ATOM 1057 C C . SER A 1 138 ? 4.404 12.896 -3.146 1.00 89.00 138 SER A C 1
ATOM 1059 O O . SER A 1 138 ? 3.423 12.495 -2.522 1.00 89.00 138 SER A O 1
ATOM 1061 N N . TRP A 1 139 ? 5.276 12.053 -3.706 1.00 92.62 139 TRP A N 1
ATOM 1062 C CA . TRP A 1 139 ? 5.122 10.600 -3.654 1.00 92.62 139 TRP A CA 1
ATOM 1063 C C . TRP A 1 139 ? 5.331 10.064 -2.232 1.00 92.62 139 TRP A C 1
ATOM 1065 O O . TRP A 1 139 ? 4.487 9.332 -1.718 1.00 92.62 139 TRP A O 1
ATOM 1075 N N . ARG A 1 140 ? 6.380 10.514 -1.534 1.00 92.88 140 ARG A N 1
ATOM 1076 C CA . ARG A 1 140 ? 6.634 10.149 -0.132 1.00 92.88 140 ARG A CA 1
ATOM 1077 C C . ARG A 1 140 ? 5.483 10.549 0.790 1.00 92.88 140 ARG A C 1
ATOM 1079 O O . ARG A 1 140 ? 5.069 9.735 1.610 1.00 92.88 140 ARG A O 1
ATOM 1086 N N . PHE A 1 141 ? 4.913 11.748 0.641 1.00 91.94 141 PHE A N 1
ATOM 1087 C CA . PHE A 1 141 ? 3.748 12.170 1.431 1.00 91.94 141 PHE A CA 1
ATOM 1088 C C . PHE A 1 141 ? 2.518 11.282 1.185 1.00 91.94 141 PHE A C 1
ATOM 1090 O O . PHE A 1 141 ? 1.837 10.935 2.147 1.00 91.94 141 PHE A O 1
ATOM 1097 N N . TYR A 1 142 ? 2.270 10.842 -0.055 1.00 92.88 142 TYR A N 1
ATOM 1098 C CA . TYR A 1 142 ? 1.221 9.857 -0.357 1.00 92.88 142 TYR A CA 1
ATOM 1099 C C . TYR A 1 142 ? 1.453 8.515 0.362 1.00 92.88 142 TYR A C 1
ATOM 1101 O O . TYR A 1 142 ? 0.532 7.980 0.980 1.00 92.88 142 TYR A O 1
ATOM 1109 N N . LEU A 1 143 ? 2.687 8.000 0.357 1.00 95.62 143 LEU A N 1
ATOM 1110 C CA . LEU A 1 143 ? 3.033 6.738 1.024 1.00 95.62 143 LEU A CA 1
ATOM 1111 C C . LEU A 1 143 ? 2.939 6.846 2.562 1.00 95.62 143 LEU A C 1
ATOM 1113 O O . LEU A 1 143 ? 2.423 5.932 3.210 1.00 95.62 143 LEU A O 1
ATOM 1117 N N . LYS A 1 144 ? 3.344 7.980 3.162 1.00 95.75 144 LYS A N 1
ATOM 1118 C CA . LYS A 1 144 ? 3.145 8.252 4.604 1.00 95.75 144 LYS A CA 1
ATOM 1119 C C . LYS A 1 144 ? 1.668 8.321 4.974 1.00 95.75 144 LYS A C 1
ATOM 1121 O O . LYS A 1 144 ? 1.249 7.675 5.929 1.00 95.75 144 LYS A O 1
ATOM 1126 N N . LEU A 1 145 ? 0.876 9.054 4.192 1.00 94.88 145 LEU A N 1
ATOM 1127 C CA . LEU A 1 145 ? -0.574 9.173 4.359 1.00 94.88 145 LEU A CA 1
ATOM 1128 C C . LEU A 1 145 ? -1.240 7.795 4.344 1.00 94.88 145 LEU A C 1
ATOM 1130 O O . LEU A 1 145 ? -2.007 7.479 5.251 1.00 94.88 145 LEU A O 1
ATOM 1134 N N . LYS A 1 146 ? -0.915 6.957 3.352 1.00 95.88 146 LYS A N 1
ATOM 1135 C CA . LYS A 1 146 ? -1.419 5.581 3.255 1.00 95.88 146 LYS A CA 1
ATOM 1136 C C . LYS A 1 146 ? -0.981 4.724 4.448 1.00 95.88 146 LYS A C 1
ATOM 1138 O O . LYS A 1 146 ? -1.808 4.012 5.009 1.00 95.88 146 LYS A O 1
ATOM 1143 N N . THR A 1 147 ? 0.271 4.851 4.895 1.00 97.62 147 THR A N 1
ATOM 1144 C CA . THR A 1 147 ? 0.778 4.174 6.104 1.00 97.62 147 THR A CA 1
ATOM 1145 C C . THR A 1 147 ? -0.057 4.534 7.341 1.00 97.62 147 THR A C 1
ATOM 1147 O O . THR A 1 147 ? -0.605 3.641 7.986 1.00 97.62 147 THR A O 1
ATOM 1150 N N . ALA A 1 148 ? -0.220 5.827 7.643 1.00 97.44 148 ALA A N 1
ATOM 1151 C CA . ALA A 1 148 ? -1.000 6.298 8.792 1.00 97.44 148 ALA A CA 1
ATOM 1152 C C . ALA A 1 148 ? -2.489 5.909 8.687 1.00 97.44 148 ALA A C 1
ATOM 1154 O O . ALA A 1 148 ? -3.089 5.459 9.664 1.00 97.44 148 ALA A O 1
ATOM 1155 N N . PHE A 1 149 ? -3.075 5.994 7.489 1.00 96.62 149 PHE A N 1
ATOM 1156 C CA . PHE A 1 149 ? -4.458 5.585 7.237 1.00 96.62 149 PHE A CA 1
ATOM 1157 C C . PHE A 1 149 ? -4.692 4.093 7.531 1.00 96.62 149 PHE A C 1
ATOM 1159 O O . PHE A 1 149 ? -5.664 3.747 8.204 1.00 96.62 149 PHE A O 1
ATOM 1166 N N . TYR A 1 150 ? -3.797 3.203 7.086 1.00 97.25 150 TYR A N 1
ATOM 1167 C CA . TYR A 1 150 ? -3.940 1.767 7.346 1.00 97.25 150 TYR A CA 1
ATOM 1168 C C . TYR A 1 150 ? -3.559 1.350 8.769 1.00 97.25 150 TYR A C 1
ATOM 1170 O O . TYR A 1 150 ? -4.130 0.382 9.268 1.00 97.25 150 TYR A O 1
ATOM 1178 N N . LEU A 1 151 ? -2.710 2.109 9.472 1.00 97.31 151 LEU A N 1
ATOM 1179 C CA . LEU A 1 151 ? -2.543 1.958 10.923 1.00 97.31 151 LEU A CA 1
ATOM 1180 C C . LEU A 1 151 ? -3.839 2.302 11.667 1.00 97.31 151 LEU A C 1
ATOM 1182 O O . LEU A 1 151 ? -4.300 1.504 12.481 1.00 97.31 151 LEU A O 1
ATOM 1186 N N . ALA A 1 152 ? -4.481 3.429 11.341 1.00 97.38 152 ALA A N 1
ATOM 1187 C CA . ALA A 1 152 ? -5.779 3.792 11.914 1.00 97.38 152 ALA A CA 1
ATOM 1188 C C . ALA A 1 152 ? -6.856 2.723 11.651 1.00 97.38 152 ALA A C 1
ATOM 1190 O O . ALA A 1 152 ? -7.639 2.383 12.539 1.00 97.38 152 ALA A O 1
ATOM 1191 N N . PHE A 1 153 ? -6.858 2.155 10.441 1.00 96.31 153 PHE A N 1
ATOM 1192 C CA . PHE A 1 153 ? -7.741 1.053 10.063 1.00 96.31 153 PHE A CA 1
ATOM 1193 C C . PHE A 1 153 ? -7.449 -0.225 10.867 1.00 96.31 153 PHE A C 1
ATOM 1195 O O . PHE A 1 153 ? -8.380 -0.843 11.376 1.00 96.31 153 PHE A O 1
ATOM 1202 N N . ALA A 1 154 ? -6.177 -0.603 11.036 1.00 96.81 154 ALA A N 1
ATOM 1203 C CA . ALA A 1 154 ? -5.786 -1.762 11.838 1.00 96.81 154 ALA A CA 1
ATOM 1204 C C . ALA A 1 154 ? -6.246 -1.616 13.298 1.00 96.81 154 ALA A C 1
ATOM 1206 O O . ALA A 1 154 ? -6.954 -2.482 13.807 1.00 96.81 154 ALA A O 1
ATOM 1207 N N . TYR A 1 155 ? -5.951 -0.480 13.939 1.00 97.75 155 TYR A N 1
ATOM 1208 C CA . TYR A 1 155 ? -6.368 -0.210 15.319 1.00 97.75 155 TYR A CA 1
ATOM 1209 C C . TYR A 1 155 ? -7.891 -0.208 15.517 1.00 97.75 155 TYR A C 1
ATOM 1211 O O . TYR A 1 155 ? -8.353 -0.665 16.562 1.00 97.75 155 TYR A O 1
ATOM 1219 N N . ASN A 1 156 ? -8.681 0.223 14.524 1.00 96.62 156 ASN A N 1
ATOM 1220 C CA . ASN A 1 156 ? -10.142 0.094 14.581 1.00 96.62 156 ASN A CA 1
ATOM 1221 C C . ASN A 1 156 ? -10.573 -1.370 14.754 1.00 96.62 156 ASN A C 1
ATOM 1223 O O . ASN A 1 156 ? -11.338 -1.692 15.660 1.00 96.62 156 ASN A O 1
ATOM 1227 N N . TYR A 1 157 ? -10.046 -2.262 13.913 1.00 95.94 157 TYR A N 1
ATOM 1228 C CA . TYR A 1 157 ? -10.393 -3.682 13.957 1.00 95.94 157 TYR A CA 1
ATOM 1229 C C . TYR A 1 157 ? -9.720 -4.439 15.117 1.00 95.94 157 TYR A C 1
ATOM 1231 O O . TYR A 1 157 ? -10.278 -5.436 15.575 1.00 95.94 157 TYR A O 1
ATOM 1239 N N . VAL A 1 158 ? -8.595 -3.956 15.667 1.00 95.81 158 VAL A N 1
ATOM 1240 C CA . VAL A 1 158 ? -8.107 -4.409 16.986 1.00 95.81 158 VAL A CA 1
ATOM 1241 C C . VAL A 1 158 ? -9.114 -4.060 18.077 1.00 95.81 158 VAL A C 1
ATOM 1243 O O . VAL A 1 158 ? -9.462 -4.937 18.860 1.00 95.81 158 VAL A O 1
ATOM 1246 N N . GLY A 1 159 ? -9.618 -2.822 18.113 1.00 95.06 159 GLY A N 1
ATOM 1247 C CA . GLY A 1 159 ? -10.629 -2.396 19.084 1.00 95.06 159 GLY A CA 1
ATOM 1248 C C . GLY A 1 159 ? -11.903 -3.238 19.012 1.00 95.06 159 GLY A C 1
ATOM 1249 O O . GLY A 1 159 ? -12.365 -3.744 20.031 1.00 95.06 159 GLY A O 1
ATOM 1250 N N . GLU A 1 160 ? -12.423 -3.473 17.803 1.00 94.62 160 GLU A N 1
ATOM 1251 C CA . GLU A 1 160 ? -13.572 -4.365 17.589 1.00 94.62 160 GLU A CA 1
ATOM 1252 C C . GLU A 1 160 ? -13.289 -5.802 18.059 1.00 94.62 160 GLU A C 1
ATOM 1254 O O . GLU A 1 160 ? -14.117 -6.393 18.749 1.00 94.62 160 GLU A O 1
ATOM 1259 N N . ASN A 1 161 ? -12.111 -6.356 17.752 1.00 94.94 161 ASN A N 1
ATOM 1260 C CA . ASN A 1 161 ? -11.722 -7.696 18.196 1.00 94.94 161 ASN A CA 1
ATOM 1261 C C . ASN A 1 161 ? -11.577 -7.792 19.726 1.00 94.94 161 ASN A C 1
ATOM 1263 O O . ASN A 1 161 ? -12.044 -8.762 20.318 1.00 94.94 161 ASN A O 1
ATOM 1267 N N . LEU A 1 162 ? -10.948 -6.806 20.371 1.00 95.25 162 LEU A N 1
ATOM 1268 C CA . LEU A 1 162 ? -10.781 -6.759 21.828 1.00 95.25 162 LEU A CA 1
ATOM 1269 C C . LEU A 1 162 ? -12.128 -6.660 22.551 1.00 95.25 162 LEU A C 1
ATOM 1271 O O . LEU A 1 162 ? -12.327 -7.333 23.558 1.00 95.25 162 LEU A O 1
ATOM 1275 N N . LEU A 1 163 ? -13.078 -5.908 21.989 1.00 93.31 163 LEU A N 1
ATOM 1276 C CA . LEU A 1 163 ? -14.439 -5.839 22.514 1.00 93.31 163 LEU A CA 1
ATOM 1277 C C . LEU A 1 163 ? -15.164 -7.195 22.442 1.00 93.31 163 LEU A C 1
ATOM 1279 O O . LEU A 1 163 ? -15.919 -7.521 23.347 1.00 93.31 163 LEU A O 1
ATOM 1283 N N . THR A 1 164 ? -14.917 -8.015 21.410 1.00 92.62 164 THR A N 1
ATOM 1284 C CA . THR A 1 164 ? -15.505 -9.373 21.320 1.00 92.62 164 THR A CA 1
ATOM 1285 C C . THR A 1 164 ? -14.903 -10.400 22.285 1.00 92.62 164 THR A C 1
ATOM 1287 O O . THR A 1 164 ? -15.410 -11.516 22.361 1.00 92.62 164 THR A O 1
ATOM 1290 N N . VAL A 1 165 ? -13.833 -10.046 23.003 1.00 94.19 165 VAL A N 1
ATOM 1291 C CA . VAL A 1 165 ? -13.214 -10.870 24.058 1.00 94.19 165 VAL A CA 1
ATOM 1292 C C . VAL A 1 165 ? -13.251 -10.161 25.418 1.00 94.19 165 VAL A C 1
ATOM 1294 O O . VAL A 1 165 ? -12.361 -10.359 26.243 1.00 94.19 165 VAL A O 1
ATOM 1297 N N . ASP A 1 166 ? -14.253 -9.296 25.614 1.00 93.50 166 ASP A N 1
ATOM 1298 C CA . ASP A 1 166 ? -14.575 -8.566 26.850 1.00 93.50 166 ASP A CA 1
ATOM 1299 C C . ASP A 1 166 ? -13.484 -7.609 27.388 1.00 93.50 166 ASP A C 1
ATOM 1301 O O . ASP A 1 166 ? -13.662 -6.984 28.429 1.00 93.50 166 ASP A O 1
ATOM 1305 N N . LYS A 1 167 ? -12.387 -7.399 26.643 1.00 94.81 167 LYS A N 1
ATOM 1306 C CA . LYS A 1 167 ? -11.259 -6.505 26.984 1.00 94.81 167 LYS A CA 1
ATOM 1307 C C . LYS A 1 167 ? -11.554 -5.047 26.611 1.00 94.81 167 LYS A C 1
ATOM 1309 O O . LYS A 1 167 ? -10.878 -4.439 25.770 1.00 94.81 167 LYS A O 1
ATOM 1314 N N . CYS A 1 168 ? -12.608 -4.482 27.188 1.00 95.00 168 CYS A N 1
ATOM 1315 C CA . CYS A 1 168 ? -13.123 -3.168 26.816 1.00 95.00 168 CYS A CA 1
ATOM 1316 C C . CYS A 1 168 ? -12.142 -2.006 27.095 1.00 95.00 168 CYS A C 1
ATOM 1318 O O . CYS A 1 168 ? -12.090 -1.047 26.321 1.00 95.00 168 CYS A O 1
ATOM 1320 N N . GLY A 1 169 ? -11.324 -2.087 28.148 1.00 96.00 169 GLY A N 1
ATOM 1321 C CA . GLY A 1 169 ? -10.294 -1.095 28.470 1.00 96.00 169 GLY A CA 1
ATOM 1322 C C . GLY A 1 169 ? -9.172 -1.054 27.427 1.00 96.00 169 GLY A C 1
ATOM 1323 O O . GLY A 1 169 ? -8.787 0.026 26.970 1.00 96.00 169 GLY A O 1
ATOM 1324 N N . GLU A 1 170 ? -8.691 -2.223 26.989 1.00 96.62 170 GLU A N 1
ATOM 1325 C CA . GLU A 1 170 ? -7.721 -2.340 25.887 1.00 96.62 170 GLU A CA 1
ATOM 1326 C C . GLU A 1 170 ? -8.336 -1.869 24.555 1.00 96.62 170 GLU A C 1
ATOM 1328 O O . GLU A 1 170 ? -7.669 -1.184 23.776 1.00 96.62 170 GLU A O 1
ATOM 1333 N N . ALA A 1 171 ? -9.620 -2.170 24.310 1.00 96.50 171 ALA A N 1
ATOM 1334 C CA . ALA A 1 171 ? -10.342 -1.747 23.110 1.00 96.50 171 ALA A CA 1
ATOM 1335 C C . ALA A 1 171 ? -10.442 -0.215 22.985 1.00 96.50 171 ALA A C 1
ATOM 1337 O O . ALA A 1 171 ? -10.135 0.334 21.923 1.00 96.50 171 ALA A O 1
ATOM 1338 N N . ILE A 1 172 ? -10.799 0.488 24.071 1.00 97.69 172 ILE A N 1
ATOM 1339 C CA . ILE A 1 172 ? -10.798 1.962 24.121 1.00 97.69 172 ILE A CA 1
ATOM 1340 C C . ILE A 1 172 ? -9.409 2.497 23.767 1.00 97.69 172 ILE A C 1
ATOM 1342 O O . ILE A 1 172 ? -9.279 3.373 22.908 1.00 97.69 172 ILE A O 1
ATOM 1346 N N . ARG A 1 173 ? -8.355 1.942 24.381 1.00 97.69 173 ARG A N 1
ATOM 1347 C CA . ARG A 1 173 ? -6.986 2.415 24.153 1.00 97.69 173 ARG A CA 1
ATOM 1348 C C . ARG A 1 173 ? -6.516 2.193 22.711 1.00 97.69 173 ARG A C 1
ATOM 1350 O O . ARG A 1 173 ? -5.837 3.065 22.162 1.00 97.69 173 ARG A O 1
ATOM 1357 N N . ALA A 1 174 ? -6.905 1.078 22.087 1.00 97.00 174 ALA A N 1
ATOM 1358 C CA . ALA A 1 174 ? -6.669 0.812 20.666 1.00 97.00 174 ALA A CA 1
ATOM 1359 C C . ALA A 1 174 ? -7.327 1.878 19.777 1.00 97.00 174 ALA A C 1
ATOM 1361 O O . ALA A 1 174 ? -6.681 2.458 18.906 1.00 97.00 174 ALA A O 1
ATOM 1362 N N . LEU A 1 175 ? -8.603 2.178 20.027 1.00 97.00 175 LEU A N 1
ATOM 1363 C CA . LEU A 1 175 ? -9.392 3.115 19.224 1.00 97.00 175 LEU A CA 1
ATOM 1364 C C . LEU A 1 175 ? -8.914 4.568 19.370 1.00 97.00 175 LEU A C 1
ATOM 1366 O O . LEU A 1 175 ? -8.916 5.307 18.385 1.00 97.00 175 LEU A O 1
ATOM 1370 N N . GLN A 1 176 ? -8.417 4.954 20.548 1.00 97.56 176 GLN A N 1
ATOM 1371 C CA . GLN A 1 176 ? -7.725 6.231 20.760 1.00 97.56 176 GLN A CA 1
ATOM 1372 C C . GLN A 1 176 ? -6.440 6.339 19.916 1.00 97.56 176 GLN A C 1
ATOM 1374 O O . GLN A 1 176 ? -6.198 7.371 19.287 1.00 97.56 176 GLN A O 1
ATOM 1379 N N . GLU A 1 177 ? -5.641 5.267 19.820 1.00 97.31 177 GLU A N 1
ATOM 1380 C CA . GLU A 1 177 ? -4.464 5.245 18.935 1.00 97.31 177 GLU A CA 1
ATOM 1381 C C . GLU A 1 177 ? -4.877 5.314 17.453 1.00 97.31 177 GLU A C 1
ATOM 1383 O O . GLU A 1 177 ? -4.291 6.063 16.671 1.00 97.31 177 GLU A O 1
ATOM 1388 N N . GLY A 1 178 ? -5.952 4.614 17.073 1.00 96.50 178 GLY A N 1
ATOM 1389 C CA . GLY A 1 178 ? -6.535 4.700 15.733 1.00 96.50 178 GLY A CA 1
ATOM 1390 C C . GLY A 1 178 ? -6.995 6.115 15.368 1.00 96.50 178 GLY A C 1
ATOM 1391 O O . GLY A 1 178 ? -6.727 6.592 14.264 1.00 96.50 178 GLY A O 1
ATOM 1392 N N . GLN A 1 179 ? -7.622 6.833 16.304 1.00 96.56 179 GLN A N 1
ATOM 1393 C CA . GLN A 1 179 ? -8.039 8.225 16.114 1.00 96.56 179 GLN A CA 1
ATOM 1394 C C . GLN A 1 179 ? -6.841 9.174 15.947 1.00 96.56 179 GLN A C 1
ATOM 1396 O O . GLN A 1 179 ? -6.887 10.083 15.109 1.00 96.56 179 GLN A O 1
ATOM 1401 N N . LYS A 1 180 ? -5.754 8.945 16.694 1.00 97.12 180 LYS A N 1
ATOM 1402 C CA . LYS A 1 180 ? -4.489 9.679 16.553 1.00 97.12 180 LYS A CA 1
ATOM 1403 C C . LYS A 1 180 ? -3.889 9.476 15.158 1.00 97.12 180 LYS A C 1
ATOM 1405 O O . LYS A 1 180 ? -3.639 10.466 14.474 1.00 97.12 180 LYS A O 1
ATOM 1410 N N . TYR A 1 181 ? -3.756 8.233 14.689 1.00 97.56 181 TYR A N 1
ATOM 1411 C CA . TYR A 1 181 ? -3.249 7.947 13.339 1.00 97.56 181 TYR A CA 1
ATOM 1412 C C . TYR A 1 181 ? -4.156 8.486 12.221 1.00 97.56 181 TYR A C 1
ATOM 1414 O O . TYR A 1 181 ? -3.664 8.976 11.206 1.00 97.56 181 TYR A O 1
ATOM 1422 N N . TYR A 1 182 ? -5.481 8.475 12.404 1.00 96.31 182 TYR A N 1
ATOM 1423 C CA . TYR A 1 182 ? -6.407 9.099 11.452 1.00 96.31 182 TYR A CA 1
ATOM 1424 C C . TYR A 1 182 ? -6.234 10.629 11.391 1.00 96.31 182 TYR A C 1
ATOM 1426 O O . TYR A 1 182 ? -6.317 11.228 10.318 1.00 96.31 182 TYR A O 1
ATOM 1434 N N . SER A 1 183 ? -5.944 11.264 12.531 1.00 96.00 183 SER A N 1
ATOM 1435 C CA . SER A 1 183 ? -5.643 12.700 12.608 1.00 96.00 183 SER A CA 1
ATOM 1436 C C . SER A 1 183 ? -4.288 13.036 11.969 1.00 96.00 183 SER A C 1
ATOM 1438 O O . SER A 1 183 ? -4.186 14.009 11.228 1.00 96.00 183 SER A O 1
ATOM 1440 N N . GLU A 1 184 ? -3.269 12.194 12.161 1.00 96.06 184 GLU A N 1
ATOM 1441 C CA . GLU A 1 184 ? -1.984 12.303 11.455 1.00 96.06 184 GLU A CA 1
ATOM 1442 C C . GLU A 1 184 ? -2.171 12.196 9.931 1.00 96.06 184 GLU A C 1
ATOM 1444 O O . GLU A 1 184 ? -1.675 13.035 9.177 1.00 96.06 184 GLU A O 1
ATOM 1449 N N . ALA A 1 185 ? -2.971 11.229 9.465 1.00 94.81 185 ALA A N 1
ATOM 1450 C CA . ALA A 1 185 ? -3.307 11.081 8.051 1.00 94.81 185 ALA A CA 1
ATOM 1451 C C . ALA A 1 185 ? -4.033 12.320 7.477 1.00 94.81 185 ALA A C 1
ATOM 1453 O O . ALA A 1 185 ? -3.806 12.677 6.321 1.00 94.81 185 ALA A O 1
ATOM 1454 N N . LEU A 1 186 ? -4.864 13.009 8.273 1.00 92.69 186 LEU A N 1
ATOM 1455 C CA . LEU A 1 186 ? -5.513 14.269 7.880 1.00 92.69 186 LEU A CA 1
ATOM 1456 C C . LEU A 1 186 ? -4.519 15.424 7.700 1.00 92.69 186 LEU A C 1
ATOM 1458 O O . LEU A 1 186 ? -4.676 16.206 6.760 1.00 92.69 186 LEU A O 1
ATOM 1462 N N . GLU A 1 187 ? -3.502 15.546 8.554 1.00 93.44 187 GLU A N 1
ATOM 1463 C CA . GLU A 1 187 ? -2.447 16.551 8.361 1.00 93.44 187 GLU A CA 1
ATOM 1464 C C . GLU A 1 187 ? -1.570 16.206 7.146 1.00 93.44 187 GLU A C 1
ATOM 1466 O O . GLU A 1 187 ? -1.307 17.073 6.309 1.00 93.44 187 GLU A O 1
ATOM 1471 N N . LEU A 1 188 ? -1.236 14.924 6.954 1.00 92.81 188 LEU A N 1
ATOM 1472 C CA . LEU A 1 188 ? -0.506 14.446 5.773 1.00 92.81 188 LEU A CA 1
ATOM 1473 C C . LEU A 1 188 ? -1.268 14.700 4.456 1.00 92.81 188 LEU A C 1
ATOM 1475 O O . LEU A 1 188 ? -0.634 15.033 3.455 1.00 92.81 188 LEU A O 1
ATOM 1479 N N . CYS A 1 189 ? -2.609 14.642 4.440 1.00 89.62 189 CYS A N 1
ATOM 1480 C CA . CYS A 1 189 ? -3.420 15.092 3.294 1.00 89.62 189 CYS A CA 1
ATOM 1481 C C . CYS A 1 189 ? -3.173 16.572 2.954 1.00 89.62 189 CYS A C 1
ATOM 1483 O O . CYS A 1 189 ? -3.020 16.924 1.780 1.00 89.62 189 CYS A O 1
ATOM 1485 N N . LYS A 1 190 ? -3.112 17.450 3.967 1.00 88.94 190 LYS A N 1
ATOM 1486 C CA . LYS A 1 190 ? -2.857 18.886 3.762 1.00 88.94 190 LYS A CA 1
ATOM 1487 C C . LYS A 1 190 ? -1.441 19.123 3.249 1.00 88.94 190 LYS A C 1
ATOM 1489 O O . LYS A 1 190 ? -1.257 19.962 2.371 1.00 88.94 190 LYS A O 1
ATOM 1494 N N . ASP A 1 191 ? -0.455 18.406 3.780 1.00 88.88 191 ASP A N 1
ATOM 1495 C CA . ASP A 1 191 ? 0.946 18.566 3.382 1.00 88.88 191 ASP A CA 1
ATOM 1496 C C . ASP A 1 191 ? 1.234 18.000 1.992 1.00 88.88 191 ASP A C 1
ATOM 1498 O O . ASP A 1 191 ? 1.944 18.651 1.223 1.00 88.88 191 ASP A O 1
ATOM 1502 N N . TYR A 1 192 ? 0.602 16.882 1.620 1.00 87.19 192 TYR A N 1
ATOM 1503 C CA . TYR A 1 192 ? 0.566 16.379 0.245 1.00 87.19 192 TYR A CA 1
ATOM 1504 C C . TYR A 1 192 ? 0.016 17.440 -0.722 1.00 87.19 192 TYR A C 1
ATOM 1506 O O . TYR A 1 192 ? 0.650 17.748 -1.730 1.00 87.19 192 TYR A O 1
ATOM 1514 N N . GLY A 1 193 ? -1.115 18.071 -0.382 1.00 83.94 193 GLY A N 1
ATOM 1515 C CA . GLY A 1 193 ? -1.741 19.107 -1.211 1.00 83.94 193 GLY A CA 1
ATOM 1516 C C . GLY A 1 193 ? -0.894 20.374 -1.418 1.00 83.94 193 GLY A C 1
ATOM 1517 O O . GLY A 1 193 ? -1.099 21.075 -2.411 1.00 83.94 193 GLY A O 1
ATOM 1518 N N . LYS A 1 194 ? 0.058 20.657 -0.513 1.00 85.56 194 LYS A N 1
ATOM 1519 C CA . LYS A 1 194 ? 1.017 21.778 -0.607 1.00 85.56 194 LYS A CA 1
ATOM 1520 C C . LYS A 1 194 ? 2.248 21.458 -1.462 1.00 85.56 194 LYS A C 1
ATOM 1522 O O . LYS A 1 194 ? 2.932 22.395 -1.877 1.00 85.56 194 LYS A O 1
ATOM 1527 N N . GLN A 1 195 ? 2.570 20.181 -1.692 1.00 81.12 195 GLN A N 1
ATOM 1528 C CA . GLN A 1 195 ? 3.791 19.820 -2.414 1.00 81.12 195 GLN A CA 1
ATOM 1529 C C . GLN A 1 195 ? 3.733 20.252 -3.880 1.00 81.12 195 GLN A C 1
ATOM 1531 O O . GLN A 1 195 ? 2.715 20.119 -4.563 1.00 81.12 195 GLN A O 1
ATOM 1536 N N . LYS A 1 196 ? 4.876 20.722 -4.380 1.00 74.69 196 LYS A N 1
ATOM 1537 C CA . LYS A 1 196 ? 5.138 20.861 -5.813 1.00 74.69 196 LYS A CA 1
ATOM 1538 C C . LYS A 1 196 ? 5.886 19.607 -6.252 1.00 74.69 196 LYS A C 1
ATOM 1540 O O . LYS A 1 196 ? 6.856 19.233 -5.609 1.00 74.69 196 LYS A O 1
ATOM 1545 N N . GLY A 1 197 ? 5.433 18.964 -7.320 1.00 69.69 197 GLY A N 1
ATOM 1546 C CA . GLY A 1 197 ? 6.033 17.727 -7.809 1.00 69.69 197 GLY A CA 1
ATOM 1547 C C . GLY A 1 197 ? 5.274 17.154 -9.007 1.00 69.69 197 GLY A C 1
ATOM 1548 O O . GLY A 1 197 ? 4.279 17.745 -9.441 1.00 69.69 197 GLY A O 1
ATOM 1549 N N . PRO A 1 198 ? 5.727 16.018 -9.559 1.00 69.00 198 PRO A N 1
ATOM 1550 C CA . PRO A 1 198 ? 5.088 15.379 -10.702 1.00 69.00 198 PRO A CA 1
ATOM 1551 C C . PRO A 1 198 ? 3.689 14.848 -10.349 1.00 69.00 198 PRO A C 1
ATOM 1553 O O . PRO A 1 198 ? 3.505 14.130 -9.368 1.00 69.00 198 PRO A O 1
ATOM 1556 N N . GLY A 1 199 ? 2.697 15.176 -11.182 1.00 68.38 199 GLY A N 1
ATOM 1557 C CA . GLY A 1 199 ? 1.303 14.742 -11.028 1.00 68.38 199 GLY A CA 1
ATOM 1558 C C . GLY A 1 199 ? 0.308 15.899 -10.889 1.00 68.38 199 GLY A C 1
ATOM 1559 O O . GLY A 1 199 ? 0.666 17.071 -10.978 1.00 68.38 199 GLY A O 1
ATOM 1560 N N . LYS A 1 200 ? -0.973 15.567 -10.695 1.00 69.81 200 LYS A N 1
ATOM 1561 C CA . LYS A 1 200 ? -2.018 16.543 -10.343 1.00 69.81 200 LYS A CA 1
ATOM 1562 C C . LYS A 1 200 ? -2.179 16.559 -8.824 1.00 69.81 200 LYS A C 1
ATOM 1564 O O . LYS A 1 200 ? -2.355 15.496 -8.238 1.00 69.81 200 LYS A O 1
ATOM 1569 N N . SER A 1 201 ? -2.171 17.743 -8.207 1.00 67.25 201 SER A N 1
ATOM 1570 C CA . SER A 1 201 ? -2.508 17.885 -6.783 1.00 67.25 201 SER A CA 1
ATOM 1571 C C . SER A 1 201 ? -3.940 17.392 -6.543 1.00 67.25 201 SER A C 1
ATOM 1573 O O . SER A 1 201 ? -4.878 17.852 -7.200 1.00 67.25 201 SER A O 1
ATOM 1575 N N . ALA A 1 202 ? -4.094 16.426 -5.637 1.00 75.06 202 ALA A N 1
ATOM 1576 C CA . ALA A 1 202 ? -5.359 15.768 -5.328 1.00 75.06 202 ALA A CA 1
ATOM 1577 C C . ALA A 1 202 ? -5.752 16.006 -3.865 1.00 75.06 202 ALA A C 1
ATOM 1579 O O . ALA A 1 202 ? -4.923 15.941 -2.959 1.00 75.06 202 ALA A O 1
ATOM 1580 N N . LYS A 1 203 ? -7.043 16.259 -3.637 1.00 81.56 203 LYS A N 1
ATOM 1581 C CA . LYS A 1 203 ? -7.619 16.519 -2.311 1.00 81.56 203 LYS A CA 1
ATOM 1582 C C . LYS A 1 203 ? -8.080 15.217 -1.665 1.00 81.56 203 LYS A C 1
ATOM 1584 O O . LYS A 1 203 ? -9.278 14.940 -1.593 1.00 81.56 203 LYS A O 1
ATOM 1589 N N . LEU A 1 204 ? -7.105 14.394 -1.273 1.00 81.75 204 LEU A N 1
ATOM 1590 C CA . LEU A 1 204 ? -7.298 13.028 -0.770 1.00 81.75 204 LEU A CA 1
ATOM 1591 C C . LEU A 1 204 ? -8.266 12.959 0.424 1.00 81.75 204 LEU A C 1
ATOM 1593 O O . LEU A 1 204 ? -9.029 12.000 0.531 1.00 81.75 204 LEU A O 1
ATOM 1597 N N . GLU A 1 205 ? -8.344 14.015 1.239 1.00 80.44 205 GLU A N 1
ATOM 1598 C CA . GLU A 1 205 ? -9.275 14.138 2.367 1.00 80.44 205 GLU A CA 1
ATOM 1599 C C . GLU A 1 205 ? -10.760 14.117 1.954 1.00 80.44 205 GLU A C 1
ATOM 1601 O O . GLU A 1 205 ? -11.641 13.830 2.766 1.00 80.44 205 GLU A O 1
ATOM 1606 N N . ARG A 1 206 ? -11.057 14.412 0.681 1.00 82.88 206 ARG A N 1
ATOM 1607 C CA . ARG A 1 206 ? -12.421 14.427 0.131 1.00 82.88 206 ARG A CA 1
ATOM 1608 C C . ARG A 1 206 ? -12.869 13.076 -0.415 1.00 82.88 206 ARG A C 1
ATOM 1610 O O . ARG A 1 206 ? -14.069 12.891 -0.612 1.00 82.88 206 ARG A O 1
ATOM 1617 N N . HIS A 1 207 ? -11.942 12.151 -0.665 1.00 83.06 207 HIS A N 1
ATOM 1618 C CA . HIS A 1 207 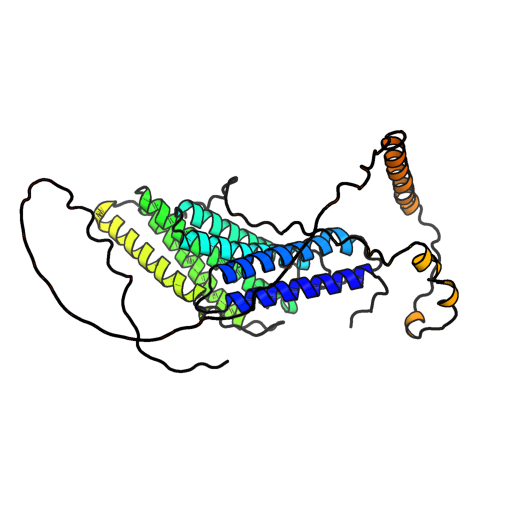? -12.261 10.861 -1.273 1.00 83.06 207 HIS A CA 1
ATOM 1619 C C . HIS A 1 207 ? -13.087 9.985 -0.322 1.00 83.06 207 HIS A C 1
ATOM 1621 O O . HIS A 1 207 ? -12.906 9.994 0.898 1.00 83.06 207 HIS A O 1
ATOM 1627 N N . MET A 1 208 ? -13.982 9.178 -0.897 1.00 81.00 208 MET A N 1
ATOM 1628 C CA . MET A 1 208 ? -14.931 8.359 -0.137 1.00 81.00 208 MET A CA 1
ATOM 1629 C C . MET A 1 208 ? -14.256 7.345 0.796 1.00 81.00 208 MET A C 1
ATOM 1631 O O . MET A 1 208 ? -14.771 7.109 1.886 1.00 81.00 208 MET A O 1
ATOM 1635 N N . PHE A 1 209 ? -13.099 6.784 0.419 1.00 80.88 209 PHE A N 1
ATOM 1636 C CA . PHE A 1 209 ? -12.350 5.867 1.291 1.00 80.88 209 PHE A CA 1
ATOM 1637 C C . PHE A 1 209 ? -11.896 6.563 2.585 1.00 80.88 209 PHE A C 1
ATOM 1639 O O . PHE A 1 209 ? -12.042 6.003 3.670 1.00 80.88 209 PHE A O 1
ATOM 1646 N N . PHE A 1 210 ? -11.431 7.813 2.481 1.00 84.94 210 PHE A N 1
ATOM 1647 C CA . PHE A 1 210 ? -10.952 8.590 3.618 1.00 84.94 210 PHE A CA 1
ATOM 1648 C C . PHE A 1 210 ? -12.120 9.007 4.522 1.00 84.94 210 PHE A C 1
ATOM 1650 O O . PHE A 1 210 ? -12.125 8.730 5.721 1.00 84.94 210 PHE A O 1
ATOM 1657 N N . ARG A 1 211 ? -13.169 9.594 3.925 1.00 87.44 211 ARG A N 1
ATOM 1658 C CA . ARG A 1 211 ? -14.350 10.103 4.646 1.00 87.44 211 ARG A CA 1
ATOM 1659 C C . ARG A 1 211 ? -15.143 9.026 5.394 1.00 87.44 211 ARG A C 1
ATOM 1661 O O . ARG A 1 211 ? -15.832 9.367 6.352 1.00 87.44 211 ARG A O 1
ATOM 1668 N N . LYS A 1 212 ? -15.072 7.756 4.975 1.00 88.50 212 LYS A N 1
ATOM 1669 C CA . LYS A 1 212 ? -15.768 6.639 5.638 1.00 88.50 212 LYS A CA 1
ATOM 1670 C C . LYS A 1 212 ? -15.103 6.203 6.952 1.00 88.50 212 LYS A C 1
ATOM 1672 O O . LYS A 1 212 ? -15.825 5.797 7.856 1.00 88.50 212 LYS A O 1
ATOM 1677 N N . LEU A 1 213 ? -13.774 6.297 7.086 1.00 91.69 213 LEU A N 1
ATOM 1678 C CA . LEU A 1 213 ? -13.057 5.723 8.236 1.00 91.69 213 LEU A CA 1
ATOM 1679 C C . LEU A 1 213 ? -13.264 6.513 9.540 1.00 91.69 213 LEU A C 1
ATOM 1681 O O . LEU A 1 213 ? -13.612 5.922 10.559 1.00 91.69 213 LEU A O 1
ATOM 1685 N N . GLY A 1 214 ? -13.116 7.842 9.520 1.00 92.50 214 GLY A N 1
ATOM 1686 C CA . GLY A 1 214 ? -13.244 8.674 10.729 1.00 92.50 214 GLY A CA 1
ATOM 1687 C C . GLY A 1 214 ? -14.567 8.484 11.497 1.00 92.50 214 GLY A C 1
ATOM 1688 O O . GLY A 1 214 ? -14.535 8.261 12.709 1.00 92.50 214 GLY A O 1
ATOM 1689 N N . PRO A 1 215 ? -15.738 8.502 10.825 1.00 94.88 215 PRO A N 1
ATOM 1690 C CA . PRO A 1 215 ? -17.028 8.217 11.457 1.00 94.88 215 PRO A CA 1
ATOM 1691 C C . PRO A 1 215 ? -17.212 6.768 11.930 1.00 94.88 215 PRO A C 1
ATOM 1693 O O . PRO A 1 215 ? -18.108 6.519 12.733 1.00 94.88 215 PRO A O 1
ATOM 1696 N N . VAL A 1 216 ? -16.434 5.801 11.432 1.00 94.31 216 VAL A N 1
ATOM 1697 C CA . VAL A 1 216 ? -16.417 4.430 11.975 1.00 94.31 216 VAL A CA 1
ATOM 1698 C C . VAL A 1 216 ? -15.647 4.427 13.292 1.00 94.31 216 VAL A C 1
ATOM 1700 O O . VAL A 1 216 ? -16.271 4.174 14.318 1.00 94.31 216 VAL A O 1
ATOM 1703 N N . ILE A 1 217 ? -14.377 4.860 13.288 1.00 95.50 217 ILE A N 1
ATOM 1704 C CA . ILE A 1 217 ? -13.522 4.922 14.492 1.00 95.50 217 ILE A CA 1
ATOM 1705 C C . ILE A 1 217 ? -14.237 5.644 15.638 1.00 95.50 217 ILE A C 1
ATOM 1707 O O . ILE A 1 217 ? -14.304 5.124 16.749 1.00 95.50 217 ILE A O 1
ATOM 1711 N N . LYS A 1 218 ? -14.831 6.815 15.364 1.00 96.44 218 LYS A N 1
ATOM 1712 C CA . LYS A 1 218 ? -15.549 7.596 16.379 1.00 96.44 218 LYS A CA 1
ATOM 1713 C C . LYS A 1 218 ? -16.726 6.824 16.995 1.00 96.44 218 LYS A C 1
ATOM 1715 O O . LYS A 1 218 ? -16.840 6.783 18.213 1.00 96.44 218 LYS A O 1
ATOM 1720 N N . ARG A 1 219 ? -17.583 6.195 16.181 1.00 96.62 219 ARG A N 1
ATOM 1721 C CA . ARG A 1 219 ? -18.750 5.444 16.689 1.00 96.62 219 ARG A CA 1
ATOM 1722 C C . ARG A 1 219 ? -18.342 4.182 17.447 1.00 96.62 219 ARG A C 1
ATOM 1724 O O . ARG A 1 219 ? -19.001 3.838 18.425 1.00 96.62 219 ARG A O 1
ATOM 1731 N N . THR A 1 220 ? -17.278 3.508 17.010 1.00 94.62 220 THR A N 1
ATOM 1732 C CA . THR A 1 220 ? -16.732 2.333 17.701 1.00 94.62 220 THR A CA 1
ATOM 1733 C C . THR A 1 220 ? -16.117 2.733 19.045 1.00 94.62 220 THR A C 1
ATOM 1735 O O . THR A 1 220 ? -16.409 2.088 20.046 1.00 94.62 220 THR A O 1
ATOM 1738 N N . LEU A 1 221 ? -15.370 3.845 19.112 1.00 96.88 221 LEU A N 1
ATOM 1739 C CA . LEU A 1 221 ? -14.841 4.392 20.370 1.00 96.88 221 LEU A CA 1
ATOM 1740 C C . LEU A 1 221 ? -15.965 4.750 21.350 1.00 96.88 221 LE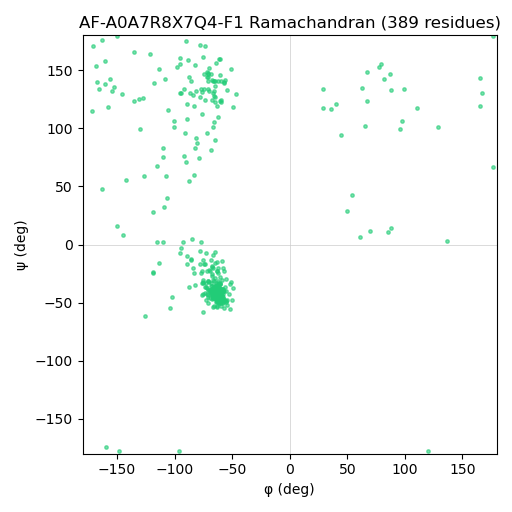U A C 1
ATOM 1742 O O . LEU A 1 221 ? -15.989 4.230 22.460 1.00 96.88 221 LEU A O 1
ATOM 1746 N N . GLU A 1 222 ? -16.945 5.546 20.914 1.00 97.25 222 GLU A N 1
ATOM 1747 C CA . GLU A 1 222 ? -18.103 5.923 21.738 1.00 97.25 222 GLU A CA 1
ATOM 1748 C C . GLU A 1 222 ? -18.908 4.699 22.218 1.00 97.25 222 GLU A C 1
ATOM 1750 O O . GLU A 1 222 ? -19.523 4.736 23.283 1.00 97.25 222 GLU A O 1
ATOM 1755 N N . LYS A 1 223 ? -18.937 3.606 21.438 1.00 95.75 223 LYS A N 1
ATOM 1756 C CA . LYS A 1 223 ? -19.535 2.329 21.856 1.00 95.75 223 LYS A CA 1
ATOM 1757 C C . LYS A 1 223 ? -18.734 1.704 23.000 1.00 95.75 223 LYS A C 1
ATOM 1759 O O . LYS A 1 223 ? -19.324 1.419 24.039 1.00 95.75 223 LYS A O 1
ATOM 1764 N N . CYS A 1 224 ? -17.422 1.532 22.833 1.00 95.69 224 CYS A N 1
ATOM 1765 C CA . CYS A 1 224 ? -16.557 0.961 23.868 1.00 95.69 224 CYS A CA 1
ATOM 1766 C C . CYS A 1 224 ? -16.562 1.808 25.151 1.00 95.69 224 CYS A C 1
ATOM 1768 O O . CYS A 1 224 ? -16.628 1.259 26.243 1.00 95.69 224 CYS A O 1
ATOM 1770 N N . GLU A 1 225 ? -16.567 3.139 25.049 1.00 96.81 225 GLU A N 1
ATOM 1771 C CA . GLU A 1 225 ? -16.656 4.034 26.211 1.00 96.81 225 GLU A CA 1
ATOM 1772 C C . GLU A 1 225 ? -17.980 3.871 26.976 1.00 96.81 225 GLU A C 1
ATOM 1774 O O . GLU A 1 225 ? -17.969 3.801 28.206 1.00 96.81 225 GLU A O 1
ATOM 1779 N N . ARG A 1 226 ? -19.118 3.737 26.274 1.00 97.06 226 ARG A N 1
ATOM 1780 C CA . ARG A 1 226 ? -20.418 3.451 26.912 1.00 97.06 226 ARG A CA 1
ATOM 1781 C C . ARG A 1 226 ? -20.455 2.073 27.566 1.00 97.06 226 ARG A C 1
ATOM 1783 O O . ARG A 1 226 ? -20.925 1.960 28.691 1.00 97.06 226 ARG A O 1
ATOM 1790 N N . GLU A 1 227 ? -19.974 1.038 26.885 1.00 95.50 227 GLU A N 1
ATOM 1791 C CA . GLU A 1 227 ? -19.969 -0.327 27.427 1.00 95.50 227 GLU A CA 1
ATOM 1792 C C . GLU A 1 227 ? -19.019 -0.449 28.626 1.00 95.50 227 GLU A C 1
ATOM 1794 O O . GLU A 1 227 ? -19.384 -1.038 29.643 1.00 95.50 227 GLU A O 1
ATOM 1799 N N . ASN A 1 228 ? -17.856 0.207 28.595 1.00 96.94 228 ASN A N 1
ATOM 1800 C CA . ASN A 1 228 ? -16.971 0.267 29.756 1.00 96.94 228 ASN A CA 1
ATOM 1801 C C . ASN A 1 228 ? -17.572 1.078 30.916 1.00 96.94 228 ASN A C 1
ATOM 1803 O O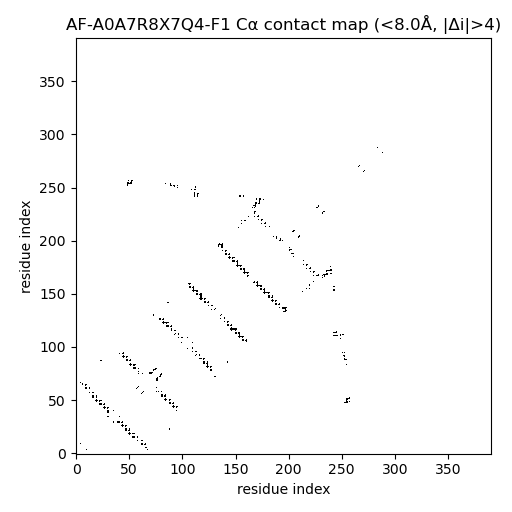 . ASN A 1 228 ? -17.381 0.730 32.078 1.00 96.94 228 ASN A O 1
ATOM 1807 N N . GLY A 1 229 ? -18.315 2.146 30.616 1.00 96.44 229 GLY A N 1
ATOM 1808 C CA . GLY A 1 229 ? -18.980 2.982 31.618 1.00 96.44 229 GLY A CA 1
ATOM 1809 C C . GLY A 1 229 ? -20.219 2.355 32.272 1.00 96.44 229 GLY A C 1
ATOM 1810 O O . GLY A 1 229 ? -20.644 2.851 33.313 1.00 96.44 229 GLY A O 1
ATOM 1811 N N . LEU A 1 230 ? -20.794 1.298 31.683 1.00 96.31 230 LEU A N 1
ATOM 1812 C CA . LEU A 1 230 ? -22.043 0.665 32.138 1.00 96.31 230 LEU A CA 1
ATOM 1813 C C . LEU A 1 230 ? -21.904 -0.810 32.546 1.00 96.31 230 LEU A C 1
ATOM 1815 O O . LEU A 1 230 ? -22.755 -1.301 33.285 1.00 96.31 230 LEU A O 1
ATOM 1819 N N . ILE A 1 231 ? -20.904 -1.526 32.020 1.00 95.44 231 ILE A N 1
ATOM 1820 C CA . ILE A 1 231 ? -20.783 -2.988 32.140 1.00 95.44 231 ILE A CA 1
ATOM 1821 C C . ILE A 1 231 ? -19.420 -3.372 32.723 1.00 95.44 231 ILE A C 1
ATOM 1823 O O . ILE A 1 231 ? -19.360 -3.989 33.783 1.00 95.44 231 ILE A O 1
ATOM 1827 N N . TYR A 1 232 ? -18.330 -3.028 32.030 1.00 95.44 232 TYR A N 1
ATOM 1828 C CA . TYR A 1 232 ? -17.016 -3.621 32.314 1.00 95.44 232 TYR A CA 1
ATOM 1829 C C . TYR A 1 232 ? -16.217 -2.889 33.404 1.00 95.44 232 TYR A C 1
ATOM 1831 O O . TYR A 1 232 ? -15.522 -3.529 34.188 1.00 95.44 232 TYR A O 1
ATOM 1839 N N . HIS A 1 233 ? -16.310 -1.555 33.470 1.00 95.50 233 HIS A N 1
ATOM 1840 C CA . HIS A 1 233 ? -15.551 -0.695 34.392 1.00 95.50 233 HIS A CA 1
ATOM 1841 C C . HIS A 1 233 ? -14.026 -0.951 34.413 1.00 95.50 233 HIS A C 1
ATOM 1843 O O . HIS A 1 233 ? -13.347 -0.698 35.414 1.00 95.50 233 HIS A O 1
ATOM 1849 N N . GLU A 1 234 ? -13.463 -1.423 33.300 1.00 96.19 234 GLU A N 1
ATOM 1850 C CA . GLU A 1 234 ? -12.037 -1.694 33.158 1.00 96.19 234 GLU A CA 1
ATOM 1851 C C . GLU A 1 234 ? -11.215 -0.404 33.112 1.00 96.19 234 GLU A C 1
ATOM 1853 O O . GLU A 1 234 ? -11.617 0.625 32.554 1.00 96.19 234 GLU A O 1
ATOM 1858 N N . LYS A 1 235 ? -9.998 -0.475 33.658 1.00 95.94 235 LYS A N 1
ATOM 1859 C CA . LYS A 1 235 ? -9.016 0.601 33.517 1.00 95.94 235 LYS A CA 1
ATOM 1860 C C . LYS A 1 235 ? -8.454 0.592 32.099 1.00 95.94 235 LYS A C 1
ATOM 1862 O O . LYS A 1 235 ? -7.887 -0.406 31.666 1.00 95.94 235 LYS A O 1
ATOM 1867 N N . VAL A 1 236 ? -8.556 1.727 31.414 1.00 96.88 236 VAL A N 1
ATOM 1868 C CA . VAL A 1 236 ? -7.917 1.948 30.110 1.00 96.88 236 VAL A CA 1
ATOM 1869 C C . VAL A 1 236 ? -6.387 1.923 30.294 1.00 96.88 236 VAL A C 1
ATOM 1871 O O . VAL A 1 236 ? -5.878 2.703 31.106 1.00 96.88 236 VAL A O 1
ATOM 1874 N N . PRO A 1 237 ? -5.638 1.042 29.599 1.00 96.38 237 PRO A N 1
ATOM 1875 C CA . PRO A 1 237 ? -4.177 1.009 29.668 1.00 96.38 237 PRO A CA 1
ATOM 1876 C C . PRO A 1 237 ? -3.532 2.291 29.130 1.00 96.38 237 PRO A C 1
ATOM 1878 O O . PRO A 1 237 ? -4.111 2.985 28.298 1.00 96.38 237 PRO A O 1
ATOM 1881 N N . TYR A 1 238 ? -2.306 2.591 29.565 1.00 93.94 238 TYR A N 1
ATOM 1882 C CA . TYR A 1 238 ? -1.543 3.729 29.037 1.00 93.94 238 TYR A CA 1
ATOM 1883 C C . TYR A 1 238 ? -0.959 3.443 27.643 1.00 93.94 238 TYR A C 1
ATOM 1885 O O . TYR A 1 238 ? -1.054 4.276 26.736 1.00 93.94 238 TYR A O 1
ATOM 1893 N N . ASP A 1 239 ? -0.396 2.251 27.451 1.00 93.94 239 ASP A N 1
ATOM 1894 C CA . ASP A 1 239 ? 0.213 1.832 26.189 1.00 93.94 239 ASP A CA 1
ATOM 1895 C C . ASP A 1 239 ? -0.823 1.205 25.237 1.00 93.94 239 ASP A C 1
ATOM 1897 O O . ASP A 1 239 ? -1.748 0.524 25.692 1.00 93.94 239 ASP A O 1
ATOM 1901 N N . PRO A 1 240 ? -0.707 1.425 23.914 1.00 93.50 240 PRO A N 1
ATOM 1902 C CA . PRO A 1 240 ? -1.600 0.813 22.940 1.00 93.50 240 PRO A CA 1
ATOM 1903 C C . PRO A 1 240 ? -1.311 -0.691 22.796 1.00 93.50 240 PRO A C 1
ATOM 1905 O O . PRO A 1 240 ? -0.154 -1.107 22.909 1.00 93.50 240 PRO A O 1
ATOM 1908 N N . PRO A 1 241 ? -2.328 -1.522 22.499 1.00 92.25 241 PRO A N 1
ATOM 1909 C CA . PRO A 1 241 ? -2.104 -2.934 22.215 1.00 92.25 241 PRO A CA 1
ATOM 1910 C C . PRO A 1 241 ? -1.235 -3.101 20.964 1.00 92.25 241 PRO A C 1
ATOM 1912 O O . PRO A 1 241 ? -1.382 -2.373 19.981 1.00 92.25 241 PRO A O 1
ATOM 1915 N N . LEU A 1 242 ? -0.327 -4.076 20.999 1.00 90.38 242 LEU A N 1
ATOM 1916 C CA . LEU A 1 242 ? 0.614 -4.318 19.909 1.00 90.38 242 LEU A CA 1
ATOM 1917 C C . LEU A 1 242 ? -0.104 -4.880 18.674 1.00 90.38 242 LEU A C 1
ATOM 1919 O O . LEU A 1 242 ? -0.868 -5.840 18.763 1.00 90.38 242 LEU A O 1
ATOM 1923 N N . LEU A 1 243 ? 0.186 -4.308 17.503 1.00 89.31 243 LEU A N 1
ATOM 1924 C CA . LEU A 1 243 ? -0.269 -4.854 16.226 1.00 89.31 243 LEU A CA 1
ATOM 1925 C C . LEU A 1 243 ? 0.586 -6.074 15.854 1.00 89.31 243 LEU A C 1
ATOM 1927 O O . LEU A 1 243 ? 1.779 -5.954 15.565 1.00 89.31 243 LEU A O 1
ATOM 1931 N N . GLU A 1 244 ? -0.025 -7.256 15.855 1.00 79.69 244 GLU A N 1
ATOM 1932 C CA . GLU A 1 244 ? 0.653 -8.506 15.514 1.00 79.69 244 GLU A CA 1
ATOM 1933 C C . GLU A 1 244 ? 0.754 -8.722 14.000 1.00 79.69 244 GLU A C 1
ATOM 1935 O O . GLU A 1 244 ? -0.241 -8.672 13.271 1.00 79.69 244 GLU A O 1
ATOM 1940 N N . LYS A 1 245 ? 1.957 -9.073 13.536 1.00 74.06 245 LYS A N 1
ATOM 1941 C CA . LYS A 1 245 ? 2.159 -9.706 12.228 1.00 74.06 245 LYS A CA 1
ATOM 1942 C C . LYS A 1 245 ? 1.916 -11.200 12.367 1.00 74.06 245 LYS A C 1
ATOM 1944 O O . LYS A 1 245 ? 2.640 -11.864 13.107 1.00 74.06 245 LYS A O 1
ATOM 1949 N N . ARG A 1 246 ? 0.935 -11.758 11.654 1.00 68.12 246 ARG A N 1
ATOM 1950 C CA . ARG A 1 246 ? 0.742 -13.217 11.643 1.00 68.12 246 ARG A CA 1
ATOM 1951 C C . ARG A 1 246 ? 1.568 -13.817 10.520 1.00 68.12 246 ARG A C 1
ATOM 1953 O O . ARG A 1 246 ? 1.327 -13.525 9.351 1.00 68.12 246 ARG A O 1
ATOM 1960 N N . SER A 1 247 ? 2.474 -14.721 10.881 1.00 54.81 247 SER A N 1
ATOM 1961 C CA . SER A 1 247 ? 3.246 -15.546 9.942 1.00 54.81 247 SER A CA 1
ATOM 1962 C C . SER A 1 247 ? 2.362 -16.268 8.917 1.00 54.81 247 SER A C 1
ATOM 1964 O O . SER A 1 247 ? 2.754 -16.413 7.765 1.00 54.81 247 SER A O 1
ATOM 1966 N N . ASN A 1 248 ? 1.138 -16.636 9.314 1.00 60.25 248 ASN A N 1
ATOM 1967 C CA . ASN A 1 248 ? 0.130 -17.271 8.463 1.00 60.25 248 ASN A CA 1
ATOM 1968 C C . ASN A 1 248 ? -1.015 -16.304 8.080 1.00 60.25 248 ASN A C 1
ATOM 1970 O O . ASN A 1 248 ? -2.186 -16.691 8.102 1.00 60.25 248 ASN A O 1
ATOM 1974 N N . THR A 1 249 ? -0.725 -15.032 7.772 1.00 66.19 249 THR A N 1
ATOM 1975 C CA . THR A 1 249 ? -1.754 -14.101 7.264 1.00 66.19 249 THR A CA 1
ATOM 1976 C C . THR A 1 249 ? -2.219 -14.546 5.873 1.00 66.19 249 THR A C 1
ATOM 1978 O O . THR A 1 249 ? -1.559 -14.303 4.863 1.00 66.19 249 THR A O 1
ATOM 1981 N N . TYR A 1 250 ? -3.376 -15.205 5.805 1.00 69.06 250 TYR A N 1
ATOM 1982 C CA . TYR A 1 250 ? -4.018 -15.554 4.538 1.00 69.06 250 TYR A CA 1
ATOM 1983 C C . TYR A 1 250 ? -4.437 -14.293 3.776 1.00 69.06 250 TYR A C 1
ATOM 1985 O O . TYR A 1 250 ? -5.015 -13.379 4.359 1.00 69.06 250 TYR A O 1
ATOM 1993 N N . GLY A 1 251 ? -4.194 -14.268 2.463 1.00 76.00 251 GLY A N 1
ATOM 1994 C CA . GLY A 1 251 ? -4.542 -13.130 1.608 1.00 76.00 251 GLY A CA 1
ATOM 1995 C C . GLY A 1 251 ? -3.464 -12.047 1.504 1.00 76.00 251 GLY A C 1
ATOM 1996 O O . GLY A 1 251 ? -3.765 -10.959 1.015 1.00 76.00 251 GLY A O 1
ATOM 1997 N N . LEU A 1 252 ? -2.222 -12.319 1.921 1.00 86.56 252 LEU A N 1
ATOM 1998 C CA . LEU A 1 252 ? -1.092 -11.466 1.553 1.00 86.56 252 LEU A CA 1
ATOM 1999 C C . LEU A 1 252 ? -0.838 -11.522 0.042 1.00 86.56 252 LEU A C 1
ATOM 2001 O O . LEU A 1 252 ? -0.789 -12.596 -0.563 1.00 86.56 252 LEU A O 1
ATOM 2005 N N . VAL A 1 253 ? -0.684 -10.351 -0.567 1.00 89.88 253 VAL A N 1
ATOM 2006 C CA . VAL A 1 253 ? -0.426 -10.205 -1.993 1.00 89.88 253 VAL A CA 1
ATOM 2007 C C . VAL A 1 253 ? 1.073 -10.286 -2.266 1.00 89.88 253 VAL A C 1
ATOM 2009 O O . VAL A 1 253 ? 1.871 -9.563 -1.680 1.00 89.88 253 VAL A O 1
ATOM 2012 N N . CYS A 1 254 ? 1.437 -11.122 -3.235 1.00 89.81 254 CYS A N 1
ATOM 2013 C CA . CYS A 1 254 ? 2.750 -11.124 -3.875 1.00 89.81 254 CYS A CA 1
ATOM 2014 C C . CYS A 1 254 ? 2.601 -10.713 -5.348 1.00 89.81 254 CYS A C 1
ATOM 2016 O O . CYS A 1 254 ? 1.563 -11.022 -5.948 1.00 89.81 254 CYS A O 1
ATOM 2018 N N . PRO A 1 255 ? 3.614 -10.086 -5.972 1.00 91.62 255 PRO A N 1
ATOM 2019 C CA . PRO A 1 255 ? 3.648 -9.890 -7.422 1.00 91.62 255 PRO A CA 1
ATOM 2020 C C . PRO A 1 255 ? 3.393 -11.193 -8.193 1.00 91.62 255 PRO A C 1
ATOM 2022 O O . PRO A 1 255 ? 3.643 -12.283 -7.683 1.00 91.62 255 PRO A O 1
ATOM 2025 N N . GLU A 1 256 ? 2.829 -11.086 -9.393 1.00 89.62 256 GLU A N 1
ATOM 2026 C CA . GLU A 1 256 ? 2.543 -12.246 -10.250 1.00 89.62 256 GLU A CA 1
ATOM 2027 C C . GLU A 1 256 ? 3.847 -12.822 -10.830 1.00 89.62 256 GLU A C 1
ATOM 2029 O O . GLU A 1 256 ? 4.753 -12.058 -11.151 1.00 89.62 256 GLU A O 1
ATOM 2034 N N . ASP A 1 257 ? 3.979 -14.138 -10.997 1.00 84.81 257 ASP A N 1
ATOM 2035 C CA . ASP A 1 257 ? 5.169 -14.718 -11.638 1.00 84.81 257 ASP A CA 1
ATOM 2036 C C . ASP A 1 257 ? 5.044 -14.620 -13.164 1.00 84.81 257 ASP A C 1
ATOM 2038 O O . ASP A 1 257 ? 4.545 -15.527 -13.830 1.00 84.81 257 ASP A O 1
ATOM 2042 N N . LEU A 1 258 ? 5.475 -13.483 -13.720 1.00 85.56 258 LEU A N 1
ATOM 2043 C CA . LEU A 1 258 ? 5.426 -13.192 -15.151 1.00 85.56 258 LEU A CA 1
ATOM 2044 C C . LEU A 1 258 ? 6.815 -13.416 -15.782 1.00 85.56 258 LEU A C 1
ATOM 2046 O O . LEU A 1 258 ? 7.699 -12.566 -15.640 1.00 85.56 258 LEU A O 1
ATOM 2050 N N . PRO A 1 259 ? 7.062 -14.547 -16.468 1.00 82.31 259 PRO A N 1
ATOM 2051 C CA . PRO A 1 259 ? 8.286 -14.723 -17.239 1.00 82.31 259 PRO A CA 1
ATOM 2052 C C . PRO A 1 259 ? 8.274 -13.822 -18.482 1.00 82.31 259 PRO A C 1
ATOM 2054 O O . PRO A 1 259 ? 7.218 -13.542 -19.053 1.00 82.31 259 PRO A O 1
ATOM 2057 N N . LEU A 1 260 ? 9.462 -13.420 -18.946 1.00 81.06 260 LEU A N 1
ATOM 2058 C CA . LEU A 1 260 ? 9.598 -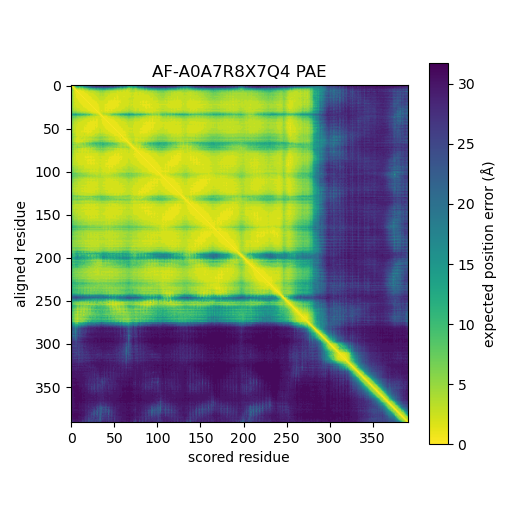12.836 -20.281 1.00 81.06 260 LEU A CA 1
ATOM 2059 C C . LEU A 1 260 ? 9.125 -13.854 -21.333 1.00 81.06 260 LEU A C 1
ATOM 2061 O O . LEU A 1 260 ? 9.427 -15.045 -21.193 1.00 81.06 260 LEU A O 1
ATOM 2065 N N . PRO A 1 261 ? 8.425 -13.416 -22.394 1.00 86.19 261 PRO A N 1
ATOM 2066 C CA . PRO A 1 261 ? 8.130 -14.289 -23.519 1.00 86.19 261 PRO A CA 1
ATOM 2067 C C . PRO A 1 261 ? 9.437 -14.775 -24.157 1.00 86.19 261 PRO A C 1
ATOM 2069 O O . PRO A 1 261 ? 10.428 -14.044 -24.218 1.00 86.19 261 PRO A O 1
ATOM 2072 N N . GLY A 1 262 ? 9.433 -16.013 -24.653 1.00 85.88 262 GLY A N 1
ATOM 2073 C CA . GLY A 1 262 ? 10.548 -16.531 -25.443 1.00 85.88 262 GLY A CA 1
ATOM 2074 C C . GLY A 1 262 ? 10.765 -15.713 -26.727 1.00 85.88 262 GLY A C 1
ATOM 2075 O O . GLY A 1 262 ? 9.846 -15.022 -27.181 1.00 85.88 262 GLY A O 1
ATOM 2076 N N . PRO A 1 263 ? 11.960 -15.787 -27.340 1.00 87.56 263 PRO A N 1
ATOM 2077 C CA . PRO A 1 263 ? 12.221 -15.117 -28.607 1.00 87.56 263 PRO A CA 1
ATOM 2078 C C . PRO A 1 263 ? 11.224 -15.580 -29.678 1.00 87.56 263 PRO A C 1
ATOM 2080 O O . PRO A 1 263 ? 10.893 -16.763 -29.770 1.00 87.56 263 PRO A O 1
ATOM 2083 N N . SER A 1 264 ? 10.749 -14.638 -30.497 1.00 92.31 264 SER A N 1
ATOM 2084 C CA . SER A 1 264 ? 9.847 -14.939 -31.614 1.00 92.31 264 SER A CA 1
ATOM 2085 C C . SER A 1 264 ? 10.467 -15.970 -32.561 1.00 92.31 264 SER A C 1
ATOM 2087 O O . SER A 1 264 ? 11.653 -15.885 -32.875 1.00 92.31 264 SER A O 1
ATOM 2089 N N . SER A 1 265 ? 9.651 -16.887 -33.090 1.00 92.75 265 SER A N 1
ATOM 2090 C CA . SER A 1 265 ? 10.062 -17.899 -34.078 1.00 92.75 265 SER A CA 1
ATOM 2091 C C . SER A 1 265 ? 10.631 -17.311 -35.377 1.00 92.75 265 SER A C 1
ATOM 2093 O O . SER A 1 265 ? 11.285 -18.020 -36.139 1.00 92.75 265 SER A O 1
ATOM 2095 N N . LEU A 1 266 ? 10.429 -16.010 -35.615 1.00 93.25 266 LEU A N 1
ATOM 2096 C CA . LEU A 1 266 ? 11.055 -15.259 -36.705 1.00 93.25 266 LEU A CA 1
ATOM 2097 C C . LEU A 1 266 ? 12.582 -15.109 -36.529 1.00 93.25 266 LEU A C 1
ATOM 2099 O O . LEU A 1 266 ? 13.300 -14.973 -37.520 1.00 93.25 266 LEU A O 1
ATOM 2103 N N . TRP A 1 267 ? 13.099 -15.171 -35.296 1.00 90.38 267 TRP A N 1
ATOM 2104 C CA . TRP A 1 267 ? 14.531 -15.075 -34.987 1.00 90.38 267 TRP A CA 1
ATOM 2105 C C . TRP A 1 267 ? 15.261 -16.394 -35.254 1.00 90.38 267 TRP A C 1
ATOM 2107 O O . TRP A 1 267 ? 15.637 -17.138 -34.351 1.00 90.38 267 TRP A O 1
ATOM 2117 N N . THR A 1 268 ? 15.473 -16.685 -36.535 1.00 93.00 268 THR A N 1
ATOM 2118 C CA . THR A 1 268 ? 16.230 -17.862 -36.982 1.00 93.00 268 THR A CA 1
ATOM 2119 C C . THR A 1 268 ? 17.734 -17.567 -37.095 1.00 93.00 268 THR A C 1
ATOM 2121 O O . THR A 1 268 ? 18.128 -16.415 -37.301 1.00 93.00 268 THR A O 1
ATOM 2124 N N . PRO A 1 269 ? 18.612 -18.592 -37.074 1.00 90.75 269 PRO A N 1
ATOM 2125 C CA . PRO A 1 269 ? 20.044 -18.416 -37.344 1.00 90.75 269 PRO A CA 1
ATOM 2126 C C . PRO A 1 269 ? 20.355 -17.775 -38.707 1.00 90.75 269 PRO A C 1
ATOM 2128 O O . PRO A 1 269 ? 21.426 -17.200 -38.879 1.00 90.75 269 PRO A O 1
ATOM 2131 N N . ILE A 1 270 ? 19.434 -17.864 -39.675 1.00 91.50 270 ILE A N 1
ATOM 2132 C CA . ILE A 1 270 ? 19.547 -17.205 -40.983 1.00 91.50 270 ILE A CA 1
ATOM 2133 C C . ILE A 1 270 ? 19.373 -15.689 -40.826 1.00 91.50 270 ILE A C 1
ATOM 2135 O O . ILE A 1 270 ? 20.186 -14.932 -41.347 1.00 91.50 270 ILE A O 1
ATOM 2139 N N . VAL A 1 271 ? 18.372 -15.248 -40.054 1.00 90.69 271 VAL A N 1
ATOM 2140 C CA . VAL A 1 271 ? 18.135 -13.822 -39.764 1.00 90.69 271 VAL A CA 1
ATOM 2141 C C . VAL A 1 271 ? 19.310 -13.220 -38.995 1.00 90.69 271 VAL A C 1
ATOM 2143 O O . VAL A 1 271 ? 19.806 -12.169 -39.388 1.00 90.69 271 VAL A O 1
ATOM 2146 N N . TYR A 1 272 ? 19.836 -13.910 -37.976 1.00 87.25 272 TYR A N 1
ATOM 2147 C CA . TYR A 1 272 ? 21.033 -13.442 -37.264 1.00 87.25 272 TYR A CA 1
ATOM 2148 C C . TYR A 1 272 ? 22.259 -13.305 -38.180 1.00 87.25 272 TYR A C 1
ATOM 2150 O O . TYR A 1 272 ? 22.983 -12.321 -38.078 1.00 87.25 272 TYR A O 1
ATOM 2158 N N . LYS A 1 273 ? 22.475 -14.243 -39.115 1.00 87.38 273 LYS A N 1
ATOM 2159 C CA . LYS A 1 273 ? 23.568 -14.159 -40.104 1.00 87.38 273 LYS A CA 1
ATOM 2160 C C . LYS A 1 273 ? 23.373 -13.061 -41.155 1.00 87.38 273 LYS A C 1
ATOM 2162 O O . LYS A 1 273 ? 24.355 -12.651 -41.764 1.00 87.38 273 LYS A O 1
ATOM 2167 N N . ALA A 1 274 ? 22.144 -12.600 -41.384 1.00 87.94 274 ALA A N 1
ATOM 2168 C CA . ALA A 1 274 ? 21.857 -11.500 -42.304 1.00 87.94 274 ALA A CA 1
ATOM 2169 C C . ALA A 1 274 ? 22.166 -10.113 -41.702 1.00 87.94 274 ALA A C 1
ATOM 2171 O O . ALA A 1 274 ? 22.288 -9.141 -42.447 1.00 87.94 274 ALA A O 1
ATOM 2172 N N . ILE A 1 275 ? 22.317 -10.012 -40.374 1.00 86.56 275 ILE A N 1
ATOM 2173 C CA . ILE A 1 275 ? 22.682 -8.771 -39.677 1.00 86.56 275 ILE A CA 1
ATOM 2174 C C . ILE A 1 275 ? 24.207 -8.595 -39.743 1.00 86.56 275 ILE A C 1
ATOM 2176 O O . ILE A 1 275 ? 24.957 -8.961 -38.838 1.00 86.56 275 ILE A O 1
ATOM 2180 N N . ASP A 1 276 ? 24.669 -8.041 -40.862 1.00 80.88 276 ASP A N 1
ATOM 2181 C CA . ASP A 1 276 ? 26.079 -7.750 -41.122 1.00 80.88 276 ASP A CA 1
ATOM 2182 C C . ASP A 1 276 ? 26.512 -6.425 -40.466 1.00 80.88 276 ASP A C 1
ATOM 2184 O O . ASP A 1 276 ? 26.413 -5.342 -41.051 1.00 80.88 276 ASP A O 1
ATOM 2188 N N . LEU A 1 277 ? 27.022 -6.520 -39.234 1.00 72.81 277 LEU A N 1
ATOM 2189 C CA . LEU A 1 277 ? 27.519 -5.375 -38.461 1.00 72.81 277 LEU A CA 1
ATOM 2190 C C . LEU A 1 277 ? 28.750 -4.692 -39.089 1.00 72.81 277 LEU A C 1
ATOM 2192 O O . LEU A 1 277 ? 29.048 -3.550 -38.737 1.00 72.81 277 LEU A O 1
ATOM 2196 N N . SER A 1 278 ? 29.449 -5.331 -40.039 1.00 70.94 278 SER A N 1
ATOM 2197 C CA . SER A 1 278 ? 30.637 -4.739 -40.678 1.00 70.94 278 SER A CA 1
ATOM 2198 C C . SER A 1 278 ? 30.314 -3.517 -41.547 1.00 70.94 278 SER A C 1
ATOM 2200 O O . SER A 1 278 ? 31.193 -2.704 -41.817 1.00 70.94 278 SER A O 1
ATOM 2202 N N . ARG A 1 279 ? 29.043 -3.348 -41.938 1.00 60.00 279 ARG A N 1
ATOM 2203 C CA . ARG A 1 279 ? 28.551 -2.223 -42.754 1.00 60.00 279 ARG A CA 1
ATOM 2204 C C . ARG A 1 279 ? 28.178 -0.982 -41.943 1.00 60.00 279 ARG A C 1
ATOM 2206 O O . ARG A 1 279 ? 27.953 0.076 -42.522 1.00 60.00 279 ARG A O 1
ATOM 2213 N N . VAL A 1 280 ? 28.083 -1.102 -40.618 1.00 59.69 280 VAL A N 1
ATOM 2214 C CA . VAL A 1 280 ? 27.653 -0.008 -39.727 1.00 59.69 280 VAL A CA 1
ATOM 2215 C C . VAL A 1 280 ? 28.821 0.925 -39.379 1.00 59.69 280 VAL A C 1
ATOM 2217 O O . VAL A 1 280 ? 28.622 2.106 -39.114 1.00 59.69 280 VAL A O 1
ATOM 2220 N N . THR A 1 281 ? 30.061 0.434 -39.444 1.00 51.88 281 THR A N 1
ATOM 2221 C CA . THR A 1 281 ? 31.272 1.202 -39.100 1.00 51.88 281 THR A CA 1
ATOM 2222 C C . THR A 1 281 ? 31.690 2.230 -40.158 1.00 51.88 281 THR A C 1
ATOM 2224 O O . THR A 1 281 ? 32.524 3.085 -39.868 1.00 51.88 281 THR A O 1
ATOM 2227 N N . SER A 1 282 ? 31.128 2.178 -41.372 1.00 47.28 282 SER A N 1
ATOM 2228 C CA . SER A 1 282 ? 31.495 3.065 -42.490 1.00 47.28 282 SER A CA 1
ATOM 2229 C C . SER A 1 282 ? 30.704 4.374 -42.577 1.00 47.28 282 SER A C 1
ATOM 2231 O O . SER A 1 282 ? 31.067 5.245 -43.366 1.00 47.28 282 SER A O 1
ATOM 2233 N N . THR A 1 283 ? 29.637 4.544 -41.794 1.00 42.94 283 THR A N 1
ATOM 2234 C CA . THR A 1 283 ? 28.882 5.805 -41.726 1.00 42.94 283 THR A CA 1
ATOM 2235 C C . THR A 1 283 ? 29.183 6.529 -40.426 1.00 42.94 283 THR A C 1
ATOM 2237 O O . THR A 1 283 ? 28.842 6.047 -39.347 1.00 42.94 283 THR A O 1
ATOM 2240 N N . SER A 1 284 ? 29.791 7.711 -40.531 1.00 47.81 284 SER A N 1
ATOM 2241 C CA . SER A 1 284 ? 30.004 8.631 -39.414 1.00 47.81 284 SER A CA 1
ATOM 2242 C C . SER A 1 284 ? 28.668 9.211 -38.939 1.00 47.81 284 SER A C 1
ATOM 2244 O O . SER A 1 284 ? 28.276 10.312 -39.329 1.00 47.81 284 SER A O 1
ATOM 2246 N N . ASP A 1 285 ? 27.959 8.444 -38.118 1.00 44.12 285 ASP A N 1
ATOM 2247 C CA . ASP A 1 285 ? 26.770 8.896 -37.407 1.00 44.12 285 ASP A CA 1
ATOM 2248 C C . ASP A 1 285 ? 27.157 10.086 -36.498 1.00 44.12 285 ASP A C 1
ATOM 2250 O O . ASP A 1 285 ? 28.087 9.946 -35.693 1.00 44.12 285 ASP A O 1
ATOM 2254 N N . PRO A 1 286 ? 26.515 11.268 -36.608 1.00 45.81 286 PRO A N 1
ATOM 2255 C CA . PRO A 1 286 ? 26.876 12.442 -35.808 1.00 45.81 286 PRO A CA 1
ATOM 2256 C C . PRO A 1 286 ? 26.791 12.211 -34.288 1.00 45.81 286 PRO A C 1
ATOM 2258 O O . PRO A 1 286 ? 27.464 12.922 -33.535 1.00 45.81 286 PRO A O 1
ATOM 2261 N N . ALA A 1 287 ? 26.052 11.194 -33.826 1.00 47.44 287 ALA A N 1
ATOM 2262 C CA . ALA A 1 287 ? 26.034 10.777 -32.422 1.00 47.44 287 ALA A CA 1
ATOM 2263 C C . ALA A 1 287 ? 27.353 10.129 -31.936 1.00 47.44 287 ALA A C 1
ATOM 2265 O O . ALA A 1 287 ? 27.646 10.152 -30.740 1.00 47.44 287 ALA A O 1
ATOM 2266 N N . ASN A 1 288 ? 28.175 9.581 -32.841 1.00 44.97 288 ASN A N 1
ATOM 2267 C CA . ASN A 1 288 ? 29.346 8.759 -32.503 1.00 44.97 288 ASN A CA 1
ATOM 2268 C C . ASN A 1 288 ? 30.675 9.529 -32.380 1.00 44.97 288 ASN A C 1
ATOM 2270 O O . ASN A 1 288 ? 31.710 8.937 -32.079 1.00 44.97 288 ASN A O 1
ATOM 2274 N N . SER A 1 289 ? 30.670 10.855 -32.540 1.00 41.62 289 SER A N 1
ATOM 2275 C CA . SER A 1 289 ? 31.884 11.696 -32.487 1.00 41.62 289 SER A CA 1
ATOM 2276 C C . SER A 1 289 ? 32.599 11.746 -31.120 1.00 41.62 289 SER A C 1
ATOM 2278 O O . SER A 1 289 ? 33.695 12.298 -31.029 1.00 41.62 289 SER A O 1
ATOM 2280 N N . ALA A 1 290 ? 32.025 11.146 -30.069 1.00 38.50 290 ALA A N 1
ATOM 2281 C CA . ALA A 1 290 ? 32.603 11.088 -28.722 1.00 38.50 290 ALA A CA 1
ATOM 2282 C C . ALA A 1 290 ? 33.002 9.676 -28.242 1.00 38.50 290 ALA A C 1
ATOM 2284 O O . ALA A 1 290 ? 33.761 9.569 -27.278 1.00 38.50 290 ALA A O 1
ATOM 2285 N N . TYR A 1 291 ? 32.539 8.595 -28.883 1.00 37.62 291 TYR A N 1
ATOM 2286 C CA . TYR A 1 291 ? 32.870 7.225 -28.464 1.00 37.62 291 TYR A CA 1
ATOM 2287 C C . TYR A 1 291 ? 34.112 6.720 -29.194 1.00 37.62 291 TYR A C 1
ATOM 2289 O O . TYR A 1 291 ? 34.074 5.882 -30.095 1.00 37.62 291 TYR A O 1
ATOM 2297 N N . LYS A 1 292 ? 35.266 7.216 -28.742 1.00 31.00 292 LYS A N 1
ATOM 2298 C CA . LYS A 1 292 ? 36.538 6.548 -29.003 1.00 31.00 292 LYS A CA 1
ATOM 2299 C C . LYS A 1 292 ? 36.489 5.208 -28.266 1.00 31.00 292 LYS A C 1
ATOM 2301 O O . LYS A 1 292 ? 36.598 5.187 -27.043 1.00 31.00 292 LYS A O 1
ATOM 2306 N N . ILE A 1 293 ? 36.313 4.105 -28.996 1.00 35.12 293 ILE A N 1
ATOM 2307 C CA . ILE A 1 293 ? 36.465 2.753 -28.446 1.00 35.12 293 ILE A CA 1
ATOM 2308 C C . ILE A 1 293 ? 37.936 2.603 -28.043 1.00 35.12 293 ILE A C 1
ATOM 2310 O O . ILE A 1 293 ? 38.790 2.227 -28.845 1.00 35.12 293 ILE A O 1
ATOM 2314 N N . SER A 1 294 ? 38.254 2.962 -26.800 1.00 31.89 294 SER A N 1
ATOM 2315 C CA . SER A 1 294 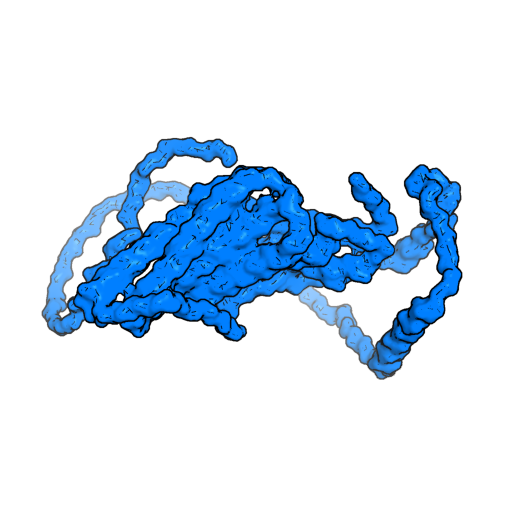? 39.522 2.618 -26.175 1.00 31.89 294 SER A CA 1
ATOM 2316 C C . SER A 1 294 ? 39.475 1.129 -25.874 1.00 31.89 294 SER A C 1
ATOM 2318 O O . SER A 1 294 ? 38.899 0.705 -24.871 1.00 31.89 294 SER A O 1
ATOM 2320 N N . CYS A 1 295 ? 40.038 0.347 -26.792 1.00 31.61 295 CYS A N 1
ATOM 2321 C CA . CYS A 1 295 ? 40.223 -1.085 -26.634 1.00 31.61 295 CYS A CA 1
ATOM 2322 C C . CYS A 1 295 ? 40.815 -1.382 -25.251 1.00 31.61 295 CYS A C 1
ATOM 2324 O O . CYS A 1 295 ? 41.805 -0.770 -24.847 1.00 31.61 295 CYS A O 1
ATOM 2326 N N . ILE A 1 296 ? 40.175 -2.315 -24.552 1.00 34.50 296 ILE A N 1
ATOM 2327 C CA . ILE A 1 296 ? 40.536 -2.795 -23.219 1.00 34.50 296 ILE A CA 1
ATOM 2328 C C . ILE A 1 296 ? 42.026 -3.155 -23.181 1.00 34.50 296 ILE A C 1
ATOM 2330 O O . ILE A 1 296 ? 42.441 -4.082 -23.872 1.00 34.50 296 ILE A O 1
ATOM 2334 N N . ASN A 1 297 ? 42.797 -2.464 -22.340 1.00 34.19 297 ASN A N 1
ATOM 2335 C CA . ASN A 1 297 ? 44.144 -2.867 -21.946 1.00 34.19 297 ASN A CA 1
ATOM 2336 C C . ASN A 1 297 ? 44.274 -2.801 -20.417 1.00 34.19 297 ASN A C 1
ATOM 2338 O O . ASN A 1 297 ? 44.015 -1.767 -19.807 1.00 34.19 297 ASN A O 1
ATOM 2342 N N . ASP A 1 298 ? 44.680 -3.938 -19.854 1.00 44.25 298 ASP A N 1
ATOM 2343 C CA . ASP A 1 298 ? 45.209 -4.179 -18.508 1.00 44.25 298 ASP A CA 1
ATOM 2344 C C . ASP A 1 298 ? 44.532 -3.533 -17.283 1.00 44.25 298 ASP A C 1
ATOM 2346 O O . ASP A 1 298 ? 44.953 -2.508 -16.749 1.00 44.25 298 ASP A O 1
ATOM 2350 N N . SER A 1 299 ? 43.632 -4.309 -16.674 1.00 39.88 299 SER A N 1
ATOM 2351 C CA . SER A 1 299 ? 43.588 -4.449 -15.214 1.00 39.88 299 SER A CA 1
ATOM 2352 C C . SER A 1 299 ? 43.427 -5.929 -14.833 1.00 39.88 299 SER A C 1
ATOM 2354 O O . SER A 1 299 ? 42.515 -6.626 -15.284 1.00 39.88 299 SER A O 1
ATOM 2356 N N . ASN A 1 300 ? 44.354 -6.457 -14.023 1.00 38.09 300 ASN A N 1
ATOM 2357 C CA . ASN A 1 300 ? 44.431 -7.901 -13.742 1.00 38.09 300 ASN A CA 1
ATOM 2358 C C . ASN A 1 300 ? 43.254 -8.445 -12.907 1.00 38.09 300 ASN A C 1
ATOM 2360 O O . ASN A 1 300 ? 43.047 -9.656 -12.873 1.00 38.09 300 ASN A O 1
ATOM 2364 N N . GLU A 1 301 ? 42.445 -7.581 -12.292 1.00 42.81 301 GLU A N 1
ATOM 2365 C CA . GLU A 1 301 ? 41.271 -7.983 -11.506 1.00 42.81 301 GLU A CA 1
ATOM 2366 C C . GLU A 1 301 ? 40.118 -8.511 -12.380 1.00 42.81 301 GLU A C 1
ATOM 2368 O O . GLU A 1 301 ? 39.418 -9.442 -11.980 1.00 42.81 301 GLU A O 1
ATOM 2373 N N . GLN A 1 302 ? 39.953 -8.019 -13.617 1.00 41.06 302 GLN A N 1
ATOM 2374 C CA . GLN A 1 302 ? 38.891 -8.517 -14.506 1.00 41.06 302 GLN A CA 1
ATOM 2375 C C . GLN A 1 302 ? 39.160 -9.930 -15.049 1.00 41.06 302 GLN A C 1
ATOM 2377 O O . GLN A 1 302 ? 38.211 -10.651 -15.369 1.00 41.06 302 GLN A O 1
ATOM 2382 N N . ARG A 1 303 ? 40.426 -10.383 -15.090 1.00 36.53 303 ARG A N 1
ATOM 2383 C CA . ARG A 1 303 ? 40.756 -11.773 -15.461 1.00 36.53 303 ARG A CA 1
ATOM 2384 C C . ARG A 1 303 ? 40.135 -12.783 -14.490 1.00 36.53 303 ARG A C 1
ATOM 2386 O O . ARG A 1 303 ? 39.633 -13.802 -14.948 1.00 36.53 303 ARG A O 1
ATOM 2393 N N . ALA A 1 304 ? 40.079 -12.480 -13.190 1.00 40.53 304 ALA A N 1
ATOM 2394 C CA . ALA A 1 304 ? 39.491 -13.376 -12.188 1.00 40.53 304 ALA A CA 1
ATOM 2395 C C . ALA A 1 304 ? 37.970 -13.577 -12.372 1.00 40.53 304 ALA A C 1
ATOM 2397 O O . ALA A 1 304 ? 37.460 -14.679 -12.173 1.00 40.53 304 ALA A O 1
ATOM 2398 N N . LEU A 1 305 ? 37.247 -12.537 -12.805 1.00 38.69 305 LEU A N 1
ATOM 2399 C CA . LEU A 1 305 ? 35.810 -12.614 -13.109 1.00 38.69 305 LEU A CA 1
ATOM 2400 C C . LEU A 1 305 ? 35.524 -13.303 -14.453 1.00 38.69 305 LEU A C 1
ATOM 2402 O O . LEU A 1 305 ? 34.519 -14.008 -14.588 1.00 38.69 305 LEU A O 1
ATOM 2406 N N . LEU A 1 306 ? 36.410 -13.140 -15.439 1.00 37.12 306 LEU A N 1
ATOM 2407 C CA . LEU A 1 306 ? 36.301 -13.819 -16.731 1.00 37.12 306 LEU A CA 1
ATOM 2408 C C . LEU A 1 306 ? 36.595 -15.324 -16.639 1.00 37.12 306 LEU A C 1
ATOM 2410 O O . LEU A 1 306 ? 35.952 -16.088 -17.354 1.00 37.12 306 LEU A O 1
ATOM 2414 N N . ASP A 1 307 ? 37.468 -15.768 -15.730 1.00 40.78 307 ASP A N 1
ATOM 2415 C CA . ASP A 1 307 ? 37.800 -17.193 -15.543 1.00 40.78 307 ASP A CA 1
ATOM 2416 C C . ASP A 1 307 ? 36.690 -18.000 -14.829 1.00 40.78 307 ASP A C 1
ATOM 2418 O O . ASP A 1 307 ? 36.627 -19.230 -14.915 1.00 40.78 307 ASP A O 1
ATOM 2422 N N . PHE A 1 308 ? 35.745 -17.320 -14.167 1.00 41.22 308 PHE A N 1
ATOM 2423 C CA . PHE A 1 308 ? 34.612 -17.967 -13.493 1.00 41.22 308 PHE A CA 1
ATOM 2424 C C . PHE A 1 308 ? 33.527 -18.448 -14.478 1.00 41.22 308 PHE A C 1
ATOM 2426 O O . PHE A 1 308 ? 32.897 -19.489 -14.267 1.00 41.22 308 PHE A O 1
ATOM 2433 N N . ARG A 1 309 ? 33.325 -17.733 -15.597 1.00 42.91 309 ARG A N 1
ATOM 2434 C CA . ARG A 1 309 ? 32.286 -18.056 -16.600 1.00 42.91 309 ARG A CA 1
ATOM 2435 C C . ARG A 1 309 ? 32.543 -19.381 -17.353 1.00 42.91 309 ARG A C 1
ATOM 2437 O O . ARG A 1 309 ? 31.599 -20.165 -17.469 1.00 42.91 309 ARG A O 1
ATOM 2444 N N . PRO A 1 310 ? 33.771 -19.710 -17.811 1.00 45.28 310 PRO A N 1
ATOM 2445 C CA . PRO A 1 310 ? 34.076 -21.010 -18.413 1.00 45.28 310 PRO A CA 1
ATOM 2446 C C . PRO A 1 310 ? 33.882 -22.198 -17.465 1.00 45.28 310 PRO A C 1
ATOM 2448 O O . PRO A 1 310 ? 33.529 -23.282 -17.930 1.00 45.28 310 PRO A O 1
ATOM 2451 N N . LYS A 1 311 ? 34.092 -22.015 -16.152 1.00 44.34 311 LYS A N 1
ATOM 2452 C CA . LYS A 1 311 ? 33.896 -23.073 -15.147 1.00 44.34 311 LYS A CA 1
ATOM 2453 C C . LYS A 1 311 ? 32.432 -23.480 -15.032 1.00 44.34 311 LYS A C 1
ATOM 2455 O O . LYS A 1 311 ? 32.123 -24.650 -15.235 1.00 44.34 311 LYS A O 1
ATOM 2460 N N . LEU A 1 312 ? 31.536 -22.512 -14.825 1.00 44.34 312 LEU A N 1
ATOM 2461 C CA . LEU A 1 312 ? 30.097 -22.770 -14.703 1.00 44.34 312 LEU A CA 1
ATOM 2462 C C . LEU A 1 312 ? 29.527 -23.436 -15.971 1.00 44.34 312 LEU A C 1
ATOM 2464 O O . LEU A 1 312 ? 28.731 -24.369 -15.890 1.00 44.34 312 LEU A O 1
ATOM 2468 N N . ILE A 1 313 ? 29.988 -23.006 -17.151 1.00 39.69 313 ILE A N 1
ATOM 2469 C CA . ILE A 1 313 ? 29.579 -23.589 -18.436 1.00 39.69 313 ILE A CA 1
ATOM 2470 C C . ILE A 1 313 ? 30.118 -25.022 -18.600 1.00 39.69 313 ILE A C 1
ATOM 2472 O O . ILE A 1 313 ? 29.372 -25.895 -19.038 1.00 39.69 313 ILE A O 1
ATOM 2476 N N . ARG A 1 314 ? 31.369 -25.314 -18.205 1.00 42.75 314 ARG A N 1
ATOM 2477 C CA . ARG A 1 314 ? 31.901 -26.693 -18.208 1.00 42.75 314 ARG A CA 1
ATOM 2478 C C . ARG A 1 314 ? 31.171 -27.600 -17.219 1.00 42.75 314 ARG A C 1
ATOM 2480 O O . ARG A 1 314 ? 30.842 -28.721 -17.585 1.00 42.75 314 ARG A O 1
ATOM 2487 N N . GLU A 1 315 ? 30.875 -27.121 -16.014 1.00 53.16 315 GLU A N 1
ATOM 2488 C CA . GLU A 1 315 ? 30.118 -27.878 -15.008 1.00 53.16 315 GLU A CA 1
ATOM 2489 C C . GLU A 1 315 ? 28.691 -28.183 -15.483 1.00 53.16 315 GLU A C 1
ATOM 2491 O O . GLU A 1 315 ? 28.211 -29.302 -15.304 1.00 53.16 315 GLU A O 1
ATOM 2496 N N . MET A 1 316 ? 28.028 -27.243 -16.167 1.00 40.22 316 MET A N 1
ATOM 2497 C CA . MET A 1 316 ? 26.740 -27.506 -16.816 1.00 40.22 316 MET A CA 1
ATOM 2498 C C . MET A 1 316 ? 26.860 -28.522 -17.963 1.00 40.22 316 MET A C 1
ATOM 2500 O O . MET A 1 316 ? 26.033 -29.427 -18.048 1.00 40.22 316 MET A O 1
ATOM 2504 N N . ILE A 1 317 ? 27.881 -28.423 -18.820 1.00 47.66 317 ILE A N 1
ATOM 2505 C CA . ILE A 1 317 ? 28.087 -29.360 -19.939 1.00 47.66 317 ILE A CA 1
ATOM 2506 C C . ILE A 1 317 ? 28.395 -30.780 -19.439 1.00 47.66 317 ILE A C 1
ATOM 2508 O O . ILE A 1 317 ? 27.825 -31.734 -19.963 1.00 47.66 317 ILE A O 1
ATOM 2512 N N . GLU A 1 318 ? 29.224 -30.948 -18.405 1.00 55.56 318 GLU A N 1
ATOM 2513 C CA . GLU A 1 318 ? 29.464 -32.262 -17.786 1.00 55.56 318 GLU A CA 1
ATOM 2514 C C . GLU A 1 318 ? 28.210 -32.803 -17.078 1.00 55.56 318 GLU A C 1
ATOM 2516 O O . GLU A 1 318 ? 27.883 -33.977 -17.223 1.00 55.56 318 GLU A O 1
ATOM 2521 N N . LYS A 1 319 ? 27.431 -31.951 -16.395 1.00 53.34 319 LYS A N 1
ATOM 2522 C CA . LYS A 1 319 ? 26.180 -32.352 -15.721 1.00 53.34 319 LYS A CA 1
ATOM 2523 C C . LYS A 1 319 ? 25.088 -32.861 -16.677 1.00 53.34 319 LYS A C 1
ATOM 2525 O O . LYS A 1 319 ? 24.198 -33.593 -16.236 1.00 53.34 319 LYS A O 1
ATOM 2530 N N . TYR A 1 320 ? 25.144 -32.484 -17.957 1.00 45.84 320 TYR A N 1
ATOM 2531 C CA . TYR A 1 320 ? 24.177 -32.889 -18.987 1.00 45.84 320 TYR A CA 1
ATOM 2532 C C . TYR A 1 320 ? 24.763 -33.766 -20.110 1.00 45.84 320 TYR A C 1
ATOM 2534 O O . TYR A 1 320 ? 24.023 -34.192 -20.998 1.00 45.84 320 TYR A O 1
ATOM 2542 N N . LYS A 1 321 ? 26.052 -34.123 -20.056 1.00 39.75 321 LYS A N 1
ATOM 2543 C CA . LYS A 1 321 ? 26.635 -35.154 -20.927 1.00 39.75 321 LYS A CA 1
ATOM 2544 C C . LYS A 1 321 ? 26.008 -36.520 -20.628 1.00 39.75 321 LYS A C 1
ATOM 2546 O O . LYS A 1 321 ? 26.018 -36.982 -19.492 1.00 39.75 321 LYS A O 1
ATOM 2551 N N . GLY A 1 322 ? 25.502 -37.191 -21.664 1.00 42.84 322 GLY A N 1
ATOM 2552 C CA . GLY A 1 322 ? 25.063 -38.591 -21.581 1.00 42.84 322 GLY A CA 1
ATOM 2553 C C . GLY A 1 322 ? 23.632 -38.834 -21.088 1.00 42.84 322 GLY A C 1
ATOM 2554 O O . GLY A 1 322 ? 23.284 -39.983 -20.836 1.00 42.84 322 GLY A O 1
ATOM 2555 N N . LYS A 1 323 ? 22.783 -37.803 -20.970 1.00 41.53 323 LYS A N 1
ATOM 2556 C CA . LYS A 1 323 ? 21.332 -37.990 -20.790 1.00 41.53 323 LYS A CA 1
ATOM 2557 C C . LYS A 1 323 ? 20.603 -37.778 -22.112 1.00 41.53 323 LYS A C 1
ATOM 2559 O O . LYS A 1 323 ? 20.439 -36.641 -22.546 1.00 41.53 323 LYS A O 1
ATOM 2564 N N . GLU A 1 324 ? 20.143 -38.865 -22.730 1.00 32.34 324 GLU A N 1
ATOM 2565 C CA . GLU A 1 324 ? 19.191 -38.783 -23.840 1.00 32.34 324 GLU A CA 1
ATOM 2566 C C . GLU A 1 324 ? 17.877 -38.165 -23.348 1.00 32.34 324 GLU A C 1
ATOM 2568 O O . GLU A 1 324 ? 17.209 -38.697 -22.461 1.00 32.34 324 GLU A O 1
ATOM 2573 N N . ILE A 1 325 ? 17.503 -37.028 -23.932 1.00 36.28 325 ILE A N 1
ATOM 2574 C CA . ILE A 1 325 ? 16.182 -36.432 -23.740 1.00 36.28 325 ILE A CA 1
ATOM 2575 C C . ILE A 1 325 ? 15.284 -36.982 -24.848 1.00 36.28 325 ILE A C 1
ATOM 2577 O O . ILE A 1 325 ? 15.279 -36.473 -25.968 1.00 36.28 325 ILE A O 1
ATOM 2581 N N . LEU A 1 326 ? 14.533 -38.035 -24.527 1.00 30.05 326 LEU A N 1
ATOM 2582 C CA . LEU A 1 326 ? 13.455 -38.540 -25.376 1.00 30.05 326 LEU A CA 1
ATOM 2583 C C . LEU A 1 326 ? 12.372 -37.462 -25.527 1.00 30.05 326 LEU A C 1
ATOM 2585 O O . LEU A 1 326 ? 11.640 -37.164 -24.583 1.00 30.05 326 LEU A O 1
ATOM 2589 N N . LEU A 1 327 ? 12.267 -36.888 -26.725 1.00 29.75 327 LEU A N 1
ATOM 2590 C CA . LEU A 1 327 ? 11.140 -36.048 -27.124 1.00 29.75 327 LEU A CA 1
ATOM 2591 C C . LEU A 1 327 ? 9.993 -36.951 -27.617 1.00 29.75 327 LEU A C 1
ATOM 2593 O O . LEU A 1 327 ? 10.237 -37.798 -28.478 1.00 29.75 327 LEU A O 1
ATOM 2597 N N . PRO A 1 328 ? 8.752 -36.798 -27.120 1.00 29.39 328 PRO A N 1
ATOM 2598 C CA . PRO A 1 328 ? 7.618 -37.555 -27.640 1.00 29.39 328 PRO A CA 1
ATOM 2599 C C . PRO A 1 328 ? 7.237 -37.075 -29.050 1.00 29.39 328 PRO A C 1
ATOM 2601 O O . PRO A 1 328 ? 7.130 -35.875 -29.307 1.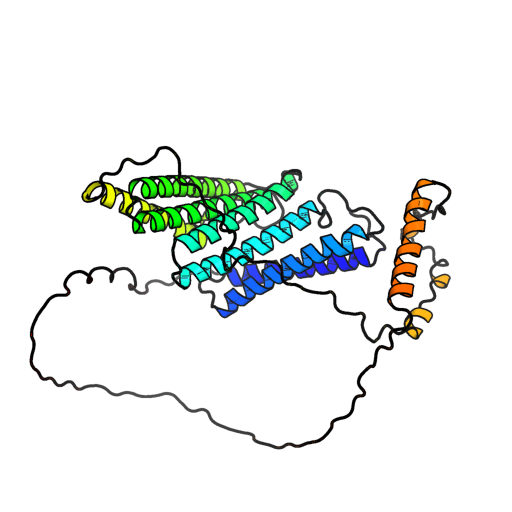00 29.39 328 PRO A O 1
ATOM 2604 N N . SER A 1 329 ? 7.021 -38.031 -29.956 1.00 28.25 329 SER A N 1
ATOM 2605 C CA . SER A 1 329 ? 6.604 -37.782 -31.342 1.00 28.25 329 SER A CA 1
ATOM 2606 C C . SER A 1 329 ? 5.146 -37.296 -31.424 1.00 28.25 329 SER A C 1
ATOM 2608 O O . SER A 1 329 ? 4.311 -37.786 -30.657 1.00 28.25 329 SER A O 1
ATOM 2610 N N . PRO A 1 330 ? 4.797 -36.384 -32.350 1.00 38.41 330 PRO A N 1
ATOM 2611 C CA . PRO A 1 330 ? 3.425 -35.934 -32.538 1.00 38.41 330 PRO A CA 1
ATOM 2612 C C . PRO A 1 330 ? 2.674 -36.812 -33.550 1.00 38.41 330 PRO A C 1
ATOM 2614 O O . PRO A 1 330 ? 2.901 -36.672 -34.743 1.00 38.41 330 PRO A O 1
ATOM 2617 N N . GLU A 1 331 ? 1.729 -37.648 -33.106 1.00 24.94 331 GLU A N 1
ATOM 2618 C CA . GLU A 1 331 ? 0.561 -38.028 -33.924 1.00 24.94 331 GLU A CA 1
ATOM 2619 C C . GLU A 1 331 ? -0.546 -38.712 -33.098 1.00 24.94 331 GLU A C 1
ATOM 2621 O O . GLU A 1 331 ? -0.292 -39.586 -32.274 1.00 24.94 331 GLU A O 1
ATOM 2626 N N . GLY A 1 332 ? -1.792 -38.280 -33.318 1.00 27.44 332 GLY A N 1
ATOM 2627 C CA . GLY A 1 332 ? -2.986 -38.694 -32.570 1.00 27.44 332 GLY A CA 1
ATOM 2628 C C . GLY A 1 332 ? -4.214 -37.920 -33.059 1.00 27.44 332 GLY A C 1
ATOM 2629 O O . GLY A 1 332 ? -4.714 -37.038 -32.368 1.00 27.44 332 GLY A O 1
ATOM 2630 N N . ALA A 1 333 ? -4.609 -38.167 -34.310 1.00 26.53 333 ALA A N 1
ATOM 2631 C CA . ALA A 1 333 ? -5.539 -37.335 -35.085 1.00 26.53 333 ALA A CA 1
ATOM 2632 C C . ALA A 1 333 ? -7.021 -37.801 -35.064 1.00 26.53 333 ALA A C 1
ATOM 2634 O O . ALA A 1 333 ? -7.331 -38.848 -34.500 1.00 26.53 333 ALA A O 1
ATOM 2635 N N . TRP A 1 334 ? -7.863 -37.050 -35.815 1.00 24.39 334 TRP A N 1
ATOM 2636 C CA . TRP A 1 334 ? -9.283 -37.275 -36.213 1.00 24.39 334 TRP A CA 1
ATOM 2637 C C . TRP A 1 334 ? -10.370 -36.884 -35.173 1.00 24.39 334 TRP A C 1
ATOM 2639 O O . TRP A 1 334 ? -10.173 -37.093 -33.985 1.00 24.39 334 TRP A O 1
ATOM 2649 N N . SER A 1 335 ? -11.553 -36.330 -35.519 1.00 23.27 335 SER A N 1
ATOM 2650 C CA . SER A 1 335 ? -12.080 -35.690 -36.758 1.00 23.27 335 SER A CA 1
ATOM 2651 C C . SER A 1 335 ? -13.331 -34.804 -36.422 1.00 23.27 335 SER A C 1
ATOM 2653 O O . SER A 1 335 ? -14.006 -35.067 -35.436 1.00 23.27 335 SER A O 1
ATOM 2655 N N . VAL A 1 336 ? -13.513 -33.587 -36.978 1.00 26.05 336 VAL A N 1
ATOM 2656 C CA . VAL A 1 336 ? -14.246 -33.149 -38.212 1.00 26.05 336 VAL A CA 1
ATOM 2657 C C . VAL A 1 336 ? -15.754 -32.813 -38.060 1.00 26.05 336 VAL A C 1
ATOM 2659 O O . VAL A 1 336 ? -16.547 -33.626 -37.608 1.00 26.05 336 VAL A O 1
ATOM 2662 N N . SER A 1 337 ? -16.142 -31.654 -38.631 1.00 23.36 337 SER A N 1
ATOM 2663 C CA . SER A 1 337 ? -17.508 -31.151 -38.948 1.00 23.36 337 SER A CA 1
ATOM 2664 C C . SER A 1 337 ? -18.453 -30.804 -37.773 1.00 23.36 337 SER A C 1
ATOM 2666 O O . SER A 1 337 ? -18.389 -31.410 -36.718 1.00 23.36 337 SER A O 1
ATOM 2668 N N . GLY A 1 338 ? -19.370 -29.829 -37.856 1.00 22.83 338 GLY A N 1
ATOM 2669 C CA . GLY A 1 338 ? -19.598 -28.803 -38.884 1.00 22.83 338 GLY A CA 1
ATOM 2670 C C . GLY A 1 338 ? -21.046 -28.733 -39.390 1.00 22.83 338 GLY A C 1
ATOM 2671 O O . GLY A 1 338 ? -21.410 -29.528 -40.246 1.00 22.83 338 GLY A O 1
ATOM 2672 N N . SER A 1 339 ? -21.846 -27.760 -38.921 1.00 22.91 339 SER A N 1
ATOM 2673 C CA . SER A 1 339 ? -22.852 -26.993 -39.703 1.00 22.91 339 SER A CA 1
ATOM 2674 C C . SER A 1 339 ? -23.850 -26.199 -38.831 1.00 22.91 339 SER A C 1
ATOM 2676 O O . SER A 1 339 ? -24.281 -26.641 -37.777 1.00 22.91 339 SER A O 1
ATOM 2678 N N . ASN A 1 340 ? -24.210 -25.009 -39.329 1.00 23.77 340 ASN A N 1
ATOM 2679 C CA . ASN A 1 340 ? -25.507 -24.317 -39.232 1.00 23.77 340 ASN A CA 1
ATOM 2680 C C . ASN A 1 340 ? -26.371 -24.410 -37.950 1.00 23.77 340 ASN A C 1
ATOM 2682 O O . ASN A 1 340 ? -27.111 -25.371 -37.779 1.00 23.77 340 ASN A O 1
ATOM 2686 N N . PHE A 1 341 ? -26.581 -23.260 -37.290 1.00 23.02 341 PHE A N 1
ATOM 2687 C CA . PHE A 1 341 ? -27.930 -22.664 -37.303 1.00 23.02 341 PHE A CA 1
ATOM 2688 C C . PHE A 1 341 ? -27.922 -21.135 -37.139 1.00 23.02 341 PHE A C 1
ATOM 2690 O O . PHE A 1 341 ? -27.231 -20.577 -36.290 1.00 23.02 341 PHE A O 1
ATOM 2697 N N . LYS A 1 342 ? -28.723 -20.448 -37.961 1.00 22.77 342 LYS A N 1
ATOM 2698 C CA . LYS A 1 342 ? -29.079 -19.031 -37.791 1.00 22.77 342 LYS A CA 1
ATOM 2699 C C . LYS A 1 342 ? -30.418 -18.931 -37.052 1.00 22.77 342 LYS A C 1
ATOM 2701 O O . LYS A 1 342 ? -31.312 -19.731 -37.298 1.00 22.77 342 LYS A O 1
ATOM 2706 N N . SER A 1 343 ? -30.606 -17.784 -36.397 1.00 22.33 343 SER A N 1
ATOM 2707 C CA . SER A 1 343 ? -31.882 -17.052 -36.259 1.00 22.33 343 SER A CA 1
ATOM 2708 C C . SER A 1 343 ? -32.702 -17.206 -34.963 1.00 22.33 343 SER A C 1
ATOM 2710 O O . SER A 1 343 ? -33.005 -18.313 -34.547 1.00 22.33 343 SER A O 1
ATOM 2712 N N . ARG A 1 344 ? -33.147 -16.026 -34.472 1.00 22.14 344 ARG A N 1
ATOM 2713 C CA . ARG A 1 344 ? -34.327 -15.717 -33.620 1.00 22.14 344 ARG A CA 1
ATOM 2714 C C . ARG A 1 344 ? -34.325 -16.356 -32.208 1.00 22.14 344 ARG A C 1
ATOM 2716 O O . ARG A 1 344 ? -34.036 -17.525 -32.051 1.00 22.14 344 ARG A O 1
ATOM 2723 N N . PHE A 1 345 ? -34.649 -15.657 -31.119 1.00 22.88 345 PHE A N 1
ATOM 2724 C CA . PHE A 1 345 ? -35.745 -14.700 -30.930 1.00 22.88 345 PHE A CA 1
ATOM 2725 C C . PHE A 1 345 ? -35.457 -13.691 -29.793 1.00 22.88 345 PHE A C 1
ATOM 2727 O O . PHE A 1 345 ? -34.982 -14.075 -28.730 1.00 22.88 345 PHE A O 1
ATOM 2734 N N . LEU A 1 346 ? -35.866 -12.431 -29.986 1.00 22.83 346 LEU A N 1
ATOM 2735 C CA . LEU A 1 346 ? -36.484 -11.620 -28.921 1.00 22.83 346 LEU A CA 1
ATOM 2736 C C . LEU A 1 346 ? -37.987 -11.942 -28.929 1.00 22.83 346 LEU A C 1
ATOM 2738 O O . LEU A 1 346 ? -38.540 -12.112 -30.020 1.00 22.83 346 LEU A O 1
ATOM 2742 N N . PRO A 1 347 ? -38.644 -12.056 -27.765 1.00 26.11 347 PRO A N 1
ATOM 2743 C CA . PRO A 1 347 ? -39.547 -10.983 -27.291 1.00 26.11 347 PRO A CA 1
ATOM 2744 C C . PRO A 1 347 ? -39.569 -10.892 -25.737 1.00 26.11 347 PRO A C 1
ATOM 2746 O O . PRO A 1 347 ? -38.876 -11.658 -25.081 1.00 26.11 347 PRO A O 1
ATOM 2749 N N . SER A 1 348 ? -40.334 -10.048 -25.030 1.00 21.55 348 SER A N 1
ATOM 2750 C CA . SER A 1 348 ? -40.885 -8.691 -25.241 1.00 21.55 348 SER A CA 1
ATOM 2751 C C . SER A 1 348 ? -41.336 -8.134 -23.867 1.00 21.55 348 SER A C 1
ATOM 2753 O O . SER A 1 348 ? -41.270 -8.828 -22.857 1.00 21.55 348 SER A O 1
ATOM 2755 N N . ARG A 1 349 ? -41.798 -6.876 -23.810 1.00 21.84 349 ARG A N 1
ATOM 2756 C CA . ARG A 1 349 ? -42.396 -6.237 -22.614 1.00 21.84 349 ARG A CA 1
ATOM 2757 C C . ARG A 1 349 ? -43.826 -6.736 -22.297 1.00 21.84 349 ARG A C 1
ATOM 2759 O O . ARG A 1 349 ? -44.460 -7.291 -23.184 1.00 21.84 349 ARG A O 1
ATOM 2766 N N . SER A 1 350 ? -44.307 -6.310 -21.111 1.00 22.05 350 SER A N 1
ATOM 2767 C CA . SER A 1 350 ? -45.707 -6.197 -20.617 1.00 22.05 350 SER A CA 1
ATOM 2768 C C . SER A 1 350 ? -46.392 -7.513 -20.165 1.00 22.05 350 SER A C 1
ATOM 2770 O O . SER A 1 350 ? -45.996 -8.579 -20.609 1.00 22.05 350 SER A O 1
ATOM 2772 N N . SER A 1 351 ? -47.373 -7.538 -19.241 1.00 21.94 351 SER A N 1
ATOM 2773 C CA . SER A 1 351 ? -48.060 -6.479 -18.460 1.00 21.94 351 SER A CA 1
ATOM 2774 C C . SER A 1 351 ? -48.758 -7.065 -17.198 1.00 21.94 351 SER A C 1
ATOM 2776 O O . SER A 1 351 ? -49.074 -8.244 -17.219 1.00 21.94 351 SER A O 1
ATOM 2778 N N . LEU A 1 352 ? -49.028 -6.226 -16.175 1.00 23.19 352 LEU A N 1
ATOM 2779 C CA . LEU A 1 352 ? -50.110 -6.265 -15.144 1.00 23.19 352 LEU A CA 1
ATOM 2780 C C . LEU A 1 352 ? -50.725 -7.611 -14.670 1.00 23.19 352 LEU A C 1
ATOM 2782 O O . LEU A 1 352 ? -51.260 -8.352 -15.482 1.00 23.19 352 LEU A O 1
ATOM 2786 N N . TYR A 1 353 ? -50.874 -7.800 -13.345 1.00 23.52 353 TYR A N 1
ATOM 2787 C CA . TYR A 1 353 ? -52.182 -7.755 -12.634 1.00 23.52 353 TYR A CA 1
ATOM 2788 C C . TYR A 1 353 ? -52.016 -7.778 -11.089 1.00 23.52 353 TYR A C 1
ATOM 2790 O O . TYR A 1 353 ? -50.905 -7.925 -10.586 1.00 23.52 353 TYR A O 1
ATOM 2798 N N . MET A 1 354 ? -53.111 -7.546 -10.348 1.00 22.91 354 MET A N 1
ATOM 2799 C CA . MET A 1 354 ? -53.190 -7.265 -8.895 1.00 22.91 354 MET A CA 1
ATOM 2800 C C . MET A 1 354 ? -54.062 -8.283 -8.113 1.00 22.91 354 MET A C 1
ATOM 2802 O O . MET A 1 354 ? -54.953 -8.883 -8.707 1.00 22.91 354 MET A O 1
ATOM 2806 N N . ASN A 1 355 ? -53.905 -8.282 -6.773 1.00 24.66 355 ASN A N 1
ATOM 2807 C CA . ASN A 1 355 ? -54.874 -8.626 -5.694 1.00 24.66 355 ASN A CA 1
ATOM 2808 C C . ASN A 1 355 ? -55.080 -10.078 -5.176 1.00 24.66 355 ASN A C 1
ATOM 2810 O O . ASN A 1 355 ? -55.083 -11.039 -5.934 1.00 24.66 355 ASN A O 1
ATOM 2814 N N . GLY A 1 356 ? -55.389 -10.152 -3.859 1.00 24.62 356 GLY A N 1
ATOM 2815 C CA . GLY A 1 356 ? -55.899 -11.309 -3.079 1.00 24.62 356 GLY A CA 1
ATOM 2816 C C . GLY A 1 356 ? -54.799 -12.073 -2.318 1.00 24.62 356 GLY A C 1
ATOM 2817 O O . GLY A 1 356 ? -53.989 -12.714 -2.970 1.00 24.62 356 GLY A O 1
ATOM 2818 N N . VAL A 1 357 ? -54.592 -12.026 -0.990 1.00 24.75 357 VAL A N 1
ATOM 2819 C CA . VAL A 1 357 ? -55.455 -11.905 0.218 1.00 24.75 357 VAL A CA 1
ATOM 2820 C C . VAL A 1 357 ? -56.388 -13.100 0.450 1.00 24.75 357 VAL A C 1
ATOM 2822 O O . VAL A 1 357 ? -57.457 -13.134 -0.151 1.00 24.75 357 VAL A O 1
ATOM 2825 N N . GLN A 1 358 ? -56.025 -13.994 1.386 1.00 24.77 358 GLN A N 1
ATOM 2826 C CA . GLN A 1 358 ? -56.890 -14.396 2.515 1.00 24.77 358 GLN A CA 1
ATOM 2827 C C . GLN A 1 358 ? -56.159 -15.218 3.601 1.00 24.77 358 GLN A C 1
ATOM 2829 O O . GLN A 1 358 ? -55.147 -15.864 3.337 1.00 24.77 358 GLN A O 1
ATOM 2834 N N . ASP A 1 359 ? -56.683 -15.129 4.827 1.00 25.02 359 ASP A N 1
ATOM 2835 C CA . ASP A 1 359 ? -56.105 -15.578 6.104 1.00 25.02 359 ASP A CA 1
ATOM 2836 C C . ASP A 1 359 ? -56.554 -16.979 6.564 1.00 25.02 359 ASP A C 1
ATOM 2838 O O . ASP A 1 359 ? -57.631 -17.422 6.177 1.00 25.02 359 ASP A O 1
ATOM 2842 N N . SER A 1 360 ? -55.782 -17.596 7.481 1.00 25.84 360 SER A N 1
ATOM 2843 C CA . SER A 1 360 ? -56.223 -18.215 8.769 1.00 25.84 360 SER A CA 1
ATOM 2844 C C . SER A 1 360 ? -55.099 -19.128 9.331 1.00 25.84 360 SER A C 1
ATOM 2846 O O . SER A 1 360 ? -54.603 -19.964 8.584 1.00 25.84 360 SER A O 1
ATOM 2848 N N . VAL A 1 361 ? -54.514 -18.901 10.526 1.00 29.05 361 VAL A N 1
ATOM 2849 C CA . VAL A 1 361 ? -55.000 -19.293 11.886 1.00 29.05 361 VAL A CA 1
ATOM 2850 C C . VAL A 1 361 ? -54.977 -20.840 12.048 1.00 29.05 361 VAL A C 1
ATOM 2852 O O . VAL A 1 361 ? -55.546 -21.524 11.210 1.00 29.05 361 VAL A O 1
ATOM 2855 N N . ASP A 1 362 ? -54.316 -21.494 13.024 1.00 26.47 362 ASP A N 1
ATOM 2856 C CA . ASP A 1 362 ? -53.968 -21.108 14.412 1.00 26.47 362 ASP A CA 1
ATOM 2857 C C . ASP A 1 362 ? -52.789 -21.924 15.042 1.00 26.47 362 ASP A C 1
ATOM 2859 O O . ASP A 1 362 ? -52.245 -22.832 14.415 1.00 26.47 362 ASP A O 1
ATOM 2863 N N . SER A 1 363 ? -52.518 -21.686 16.340 1.00 28.44 363 SER A N 1
ATOM 2864 C CA . SER A 1 363 ? -51.830 -22.536 17.354 1.00 28.44 363 SER A CA 1
ATOM 2865 C C . SER A 1 363 ? -50.316 -22.364 17.659 1.00 28.44 363 SER A C 1
ATOM 2867 O O . SER A 1 363 ? -49.417 -22.920 17.033 1.00 28.44 363 SER A O 1
ATOM 2869 N N . GLN A 1 364 ? -50.075 -21.638 18.757 1.00 25.42 364 GLN A N 1
ATOM 2870 C CA . GLN A 1 364 ? -48.914 -21.647 19.676 1.00 25.42 364 GLN A CA 1
ATOM 2871 C C . GLN A 1 364 ? -49.167 -22.677 20.830 1.00 25.42 364 GLN A C 1
ATOM 2873 O O . GLN A 1 364 ? -50.290 -23.191 20.857 1.00 25.42 364 GLN A O 1
ATOM 2878 N N . PRO A 1 365 ? -48.250 -22.993 21.799 1.00 37.31 365 PRO A N 1
ATOM 2879 C CA . PRO A 1 365 ? -47.200 -22.102 22.341 1.00 37.31 365 PRO A CA 1
ATOM 2880 C C . PRO A 1 365 ? -45.856 -22.701 22.867 1.00 37.31 365 PRO A C 1
ATOM 2882 O O . PRO A 1 365 ? -45.688 -23.909 23.011 1.00 37.31 365 PRO A O 1
ATOM 2885 N N . ASN A 1 366 ? -44.990 -21.768 23.315 1.00 27.56 366 ASN A N 1
ATOM 2886 C CA . ASN A 1 366 ? -44.141 -21.779 24.537 1.00 27.56 366 ASN A CA 1
ATOM 2887 C C . ASN A 1 366 ? -42.585 -21.905 24.480 1.00 27.56 366 ASN A C 1
ATOM 2889 O O . ASN A 1 366 ? -42.021 -22.975 24.272 1.00 27.56 366 ASN A O 1
ATOM 2893 N N . THR A 1 367 ? -41.938 -20.827 24.975 1.00 27.56 367 THR A N 1
ATOM 2894 C CA . THR A 1 367 ? -40.578 -20.694 25.584 1.00 27.56 367 THR A CA 1
ATOM 2895 C C . THR A 1 367 ? -39.326 -20.636 24.668 1.00 27.56 367 THR A C 1
ATOM 2897 O O . THR A 1 367 ? -39.388 -21.060 23.521 1.00 27.56 367 THR A O 1
ATOM 2900 N N . PRO A 1 368 ? -38.194 -20.038 25.119 1.00 28.53 368 PRO A N 1
ATOM 2901 C CA . PRO A 1 368 ? -38.076 -18.588 25.307 1.00 28.53 368 PRO A CA 1
ATOM 2902 C C . PRO A 1 368 ? -36.800 -18.008 24.644 1.00 28.53 368 PRO A C 1
ATOM 2904 O O . PRO A 1 368 ? -35.724 -18.022 25.241 1.00 28.53 368 PRO A O 1
ATOM 2907 N N . GLU A 1 369 ? -36.921 -17.426 23.447 1.00 27.64 369 GLU A N 1
ATOM 2908 C CA . GLU A 1 369 ? -35.816 -16.745 22.739 1.00 27.64 369 GLU A CA 1
ATOM 2909 C C . GLU A 1 369 ? -36.064 -15.234 22.561 1.00 27.64 369 GLU A C 1
ATOM 2911 O O . GLU A 1 369 ? -36.191 -14.722 21.451 1.00 27.64 369 GLU A O 1
ATOM 2916 N N . GLU A 1 370 ? -36.074 -14.478 23.661 1.00 31.94 370 GLU A N 1
ATOM 2917 C CA . GLU A 1 370 ? -36.073 -13.005 23.626 1.00 31.94 370 GLU A CA 1
ATOM 2918 C C . GLU A 1 370 ? -34.739 -12.431 24.122 1.00 31.94 370 GLU A C 1
ATOM 2920 O O . GLU A 1 370 ? -34.629 -11.933 25.241 1.00 31.94 370 GLU A O 1
ATOM 2925 N N . ARG A 1 371 ? -33.702 -12.514 23.271 1.00 28.44 371 ARG A N 1
ATOM 2926 C CA . ARG A 1 371 ? -32.450 -11.723 23.370 1.00 28.44 371 ARG A CA 1
ATOM 2927 C C . ARG A 1 371 ? -31.630 -11.725 22.061 1.00 28.44 371 ARG A C 1
ATOM 2929 O O . ARG A 1 371 ? -30.426 -11.951 22.061 1.00 28.44 371 ARG A O 1
ATOM 2936 N N . SER A 1 372 ? -32.281 -11.475 20.918 1.00 30.28 372 SER A N 1
ATOM 2937 C CA . SER A 1 372 ? -31.595 -11.356 19.607 1.00 30.28 372 SER A CA 1
ATOM 2938 C C . SER A 1 372 ? -32.217 -10.323 18.643 1.00 30.28 372 SER A C 1
ATOM 2940 O O . SER A 1 372 ? -31.836 -10.217 17.478 1.00 30.28 372 SER A O 1
ATOM 2942 N N . ALA A 1 373 ? -33.175 -9.520 19.111 1.00 28.44 373 ALA A N 1
ATOM 2943 C CA . ALA A 1 373 ? -33.976 -8.633 18.270 1.00 28.44 373 ALA A CA 1
ATOM 2944 C C . ALA A 1 373 ? -33.611 -7.146 18.436 1.00 28.44 373 ALA A C 1
ATOM 2946 O O . ALA A 1 373 ? -34.474 -6.351 18.779 1.00 28.44 373 ALA A O 1
ATOM 2947 N N . ASP A 1 374 ? -32.349 -6.762 18.181 1.00 27.92 374 ASP A N 1
ATOM 2948 C CA . ASP A 1 374 ? -31.979 -5.327 18.136 1.00 27.92 374 ASP A CA 1
ATOM 2949 C C . ASP A 1 374 ? -30.804 -4.957 17.196 1.00 27.92 374 ASP A C 1
ATOM 2951 O O . ASP A 1 374 ? -30.248 -3.864 17.254 1.00 27.92 374 ASP A O 1
ATOM 2955 N N . PHE A 1 375 ? -30.427 -5.844 16.264 1.00 31.48 375 PHE A N 1
ATOM 2956 C CA . PHE A 1 375 ? -29.372 -5.582 15.262 1.00 31.48 375 PHE A CA 1
ATOM 2957 C C . PHE A 1 375 ? -29.905 -5.397 13.827 1.00 31.48 375 PHE A C 1
ATOM 2959 O O . PHE A 1 375 ? -29.247 -5.734 12.840 1.00 31.48 375 PHE A O 1
ATOM 2966 N N . ARG A 1 376 ? -31.117 -4.836 13.696 1.00 27.03 376 ARG A N 1
ATOM 2967 C CA . ARG A 1 376 ? -31.754 -4.495 12.408 1.00 27.03 376 ARG A CA 1
ATOM 2968 C C . ARG A 1 376 ? -32.207 -3.031 12.333 1.00 27.03 376 ARG A C 1
ATOM 2970 O O . ARG A 1 376 ? -33.373 -2.760 12.066 1.00 27.03 376 ARG A O 1
ATOM 2977 N N . HIS A 1 377 ? -31.281 -2.087 12.497 1.00 26.27 377 HIS A N 1
ATOM 2978 C CA . HIS A 1 377 ? -31.467 -0.702 12.044 1.00 26.27 377 HIS A CA 1
ATOM 2979 C C . HIS A 1 377 ? -30.134 -0.102 11.575 1.00 26.27 377 HIS A C 1
ATOM 2981 O O . HIS A 1 377 ? -29.130 -0.192 12.275 1.00 26.27 377 HIS A O 1
ATOM 2987 N N . GLY A 1 378 ? -30.116 0.491 10.374 1.00 24.58 378 GLY A N 1
ATOM 2988 C CA . GLY A 1 378 ? -28.912 1.111 9.794 1.00 24.58 378 GLY A CA 1
ATOM 2989 C C . GLY A 1 378 ? -28.639 0.830 8.311 1.00 24.58 378 GLY A C 1
ATOM 2990 O O . GLY A 1 378 ? -27.615 1.279 7.803 1.00 24.58 378 GLY A O 1
ATOM 2991 N N . LEU A 1 379 ? -29.519 0.102 7.611 1.00 27.59 379 LEU A N 1
ATOM 2992 C CA . LEU A 1 379 ? -29.345 -0.252 6.196 1.00 27.59 379 LEU A CA 1
ATOM 2993 C C . LEU A 1 379 ? -30.671 -0.224 5.409 1.00 27.59 379 LEU A C 1
ATOM 2995 O O . LEU A 1 379 ? -31.037 -1.203 4.780 1.00 27.59 379 LEU A O 1
ATOM 2999 N N . GLU A 1 380 ? -31.383 0.908 5.443 1.00 24.53 380 GLU A N 1
ATOM 3000 C CA . GLU A 1 380 ? -32.244 1.380 4.340 1.00 24.53 380 GLU A CA 1
ATOM 3001 C C . GLU A 1 380 ? -32.755 2.807 4.618 1.00 24.53 380 GLU A C 1
ATOM 3003 O O . GLU A 1 380 ? -33.546 3.025 5.531 1.00 24.53 380 GLU A O 1
ATOM 3008 N N . LEU A 1 381 ? -32.345 3.784 3.803 1.00 23.39 381 LEU A N 1
ATOM 3009 C CA . LEU A 1 381 ? -33.131 4.993 3.527 1.00 23.39 381 LEU A CA 1
ATOM 3010 C C . LEU A 1 381 ? -32.721 5.546 2.153 1.00 23.39 381 LEU A C 1
ATOM 3012 O O . LEU A 1 381 ? -31.539 5.595 1.814 1.00 23.39 381 LEU A O 1
ATOM 3016 N N . LYS A 1 382 ? -33.720 5.855 1.322 1.00 25.31 382 LYS A N 1
ATOM 3017 C CA . LYS A 1 382 ? -33.590 6.037 -0.133 1.00 25.31 382 LYS A CA 1
ATOM 3018 C C . LYS A 1 382 ? -33.462 7.507 -0.544 1.00 25.31 382 LYS A C 1
ATOM 3020 O O . LYS A 1 382 ? -34.031 8.378 0.095 1.00 25.31 382 LYS A O 1
ATOM 3025 N N . MET A 1 383 ? -32.793 7.696 -1.686 1.00 24.77 383 MET A N 1
ATOM 3026 C CA . MET A 1 383 ? -33.004 8.708 -2.740 1.00 24.77 383 MET A CA 1
ATOM 3027 C C . MET A 1 383 ? -33.607 10.081 -2.381 1.00 24.77 383 MET A C 1
ATOM 3029 O O . MET A 1 383 ? -34.795 10.167 -2.095 1.00 24.77 383 MET A O 1
ATOM 3033 N N . LEU A 1 384 ? -32.805 11.130 -2.613 1.00 24.78 384 LEU A N 1
ATOM 3034 C CA . LEU A 1 384 ? -33.080 12.488 -3.147 1.00 24.78 384 LEU A CA 1
ATOM 3035 C C . LEU A 1 384 ? -31.791 13.301 -2.844 1.00 24.78 384 LEU A C 1
ATOM 3037 O O . LEU A 1 384 ? -31.273 13.189 -1.741 1.00 24.78 384 LEU A O 1
ATOM 3041 N N . GLU A 1 385 ? -31.137 14.050 -3.738 1.00 24.02 385 GLU A N 1
ATOM 3042 C CA . GLU A 1 385 ? -31.494 14.575 -5.063 1.00 24.02 385 GLU A CA 1
ATOM 3043 C C . GLU A 1 385 ? -30.361 14.405 -6.10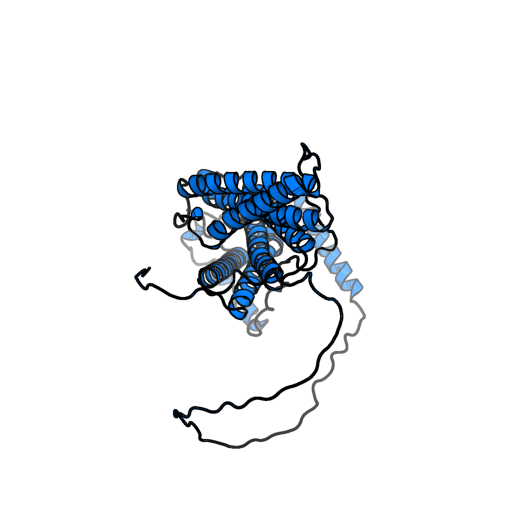0 1.00 24.02 385 GLU A C 1
ATOM 3045 O O . GLU A 1 385 ? -29.196 14.192 -5.770 1.00 24.02 385 GLU A O 1
ATOM 3050 N N . LYS A 1 386 ? -30.699 14.582 -7.384 1.00 28.38 386 LYS A N 1
ATOM 3051 C CA . LYS A 1 386 ? -29.721 14.863 -8.447 1.00 28.38 386 LYS A CA 1
ATOM 3052 C C . LYS A 1 386 ? -29.230 16.311 -8.334 1.00 28.38 386 LYS A C 1
ATOM 3054 O O . LYS A 1 386 ? -30.062 17.208 -8.412 1.00 28.38 386 LYS A O 1
ATOM 3059 N N . THR A 1 387 ? -27.923 16.558 -8.417 1.00 24.77 387 THR A N 1
ATOM 3060 C CA . THR A 1 387 ? -27.368 17.485 -9.432 1.00 24.77 387 THR A CA 1
ATOM 3061 C C . THR A 1 387 ? -25.844 17.390 -9.549 1.00 24.77 387 THR A C 1
ATOM 3063 O O . THR A 1 387 ? -25.142 17.287 -8.556 1.00 24.77 387 THR A O 1
ATOM 3066 N N . SER A 1 388 ? -25.373 17.450 -10.801 1.00 25.56 388 SER A N 1
ATOM 3067 C CA . SER A 1 388 ? -24.013 17.784 -11.263 1.00 25.56 388 SER A CA 1
ATOM 3068 C C . SER A 1 388 ? -22.788 17.256 -10.497 1.00 25.56 388 SER A C 1
ATOM 3070 O O . SER A 1 388 ? -22.452 17.757 -9.429 1.00 25.56 388 SER A O 1
ATOM 3072 N N . LEU A 1 389 ? -21.952 16.496 -11.211 1.00 22.89 389 LEU A N 1
ATOM 3073 C CA . LEU A 1 389 ? -20.632 17.011 -11.599 1.00 22.89 389 LEU A CA 1
ATOM 3074 C C . LEU A 1 389 ? -20.092 16.257 -12.823 1.00 22.89 389 LEU A C 1
ATOM 3076 O O 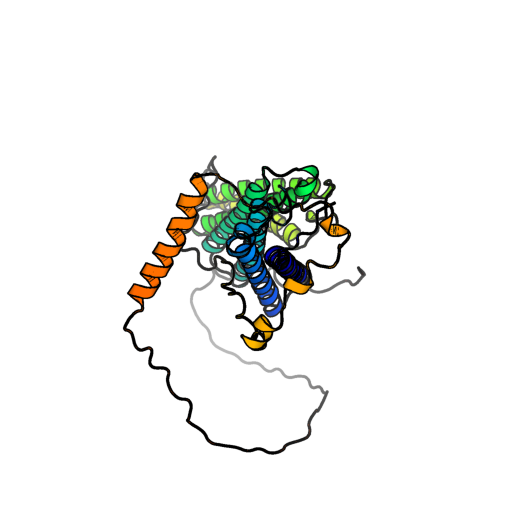. LEU A 1 389 ? -19.872 15.051 -12.794 1.00 22.89 389 LEU A O 1
ATOM 3080 N N . GLN A 1 390 ? -19.888 16.996 -13.913 1.00 25.78 390 GLN A N 1
ATOM 3081 C CA . GLN A 1 390 ? -18.929 16.616 -14.947 1.00 25.78 390 GLN A CA 1
ATOM 3082 C C . GLN A 1 390 ? -17.527 16.958 -14.424 1.00 25.78 390 GLN A C 1
ATOM 3084 O O . GLN A 1 390 ? -17.364 18.080 -13.940 1.00 25.78 390 GLN A O 1
ATOM 3089 N N . LEU A 1 391 ? -16.565 16.033 -14.568 1.00 28.20 391 LEU A N 1
ATOM 3090 C CA . LEU A 1 391 ? -15.151 16.216 -14.984 1.00 28.20 391 LEU A CA 1
ATOM 3091 C C . LEU A 1 391 ? -14.250 15.073 -14.484 1.00 28.20 391 LEU A C 1
ATOM 3093 O O . LEU A 1 391 ? -14.018 14.991 -13.260 1.00 28.20 391 LEU A O 1
#

Solvent-accessible surface area (backbone atoms only — not comparable to full-atom values): 23568 Å² total; per-residue (Å²): 135,84,81,86,73,99,41,73,52,53,53,52,37,56,52,42,51,52,51,22,51,48,28,44,53,50,22,52,61,53,68,68,43,92,83,65,49,74,69,55,50,50,47,30,31,50,28,17,21,46,19,16,25,44,38,46,48,32,57,73,67,32,59,83,67,46,92,66,86,71,58,86,87,34,92,74,21,62,44,53,34,48,19,48,26,28,39,24,32,23,61,24,30,50,50,50,48,53,50,41,58,73,71,63,54,59,38,62,56,54,15,34,51,25,40,52,33,16,48,30,21,45,51,19,31,57,43,47,62,88,49,59,56,74,65,46,33,39,59,40,34,50,26,50,25,50,18,28,42,23,42,16,52,12,24,37,22,46,16,55,38,31,47,79,68,74,38,32,18,55,14,38,30,20,24,54,52,13,52,51,26,43,51,51,22,54,52,32,35,55,54,34,52,68,49,66,49,91,76,78,85,57,71,58,69,75,37,68,78,54,59,54,47,60,67,47,45,53,54,54,33,57,45,34,51,49,46,26,75,74,72,67,69,53,75,61,51,92,68,63,73,82,87,64,83,58,94,81,56,82,78,72,62,68,54,44,93,75,76,81,80,76,82,59,88,80,75,37,77,66,55,60,67,66,63,62,68,81,68,60,79,78,56,88,51,84,86,53,84,75,69,76,82,73,75,90,74,89,63,79,70,58,54,63,63,57,60,49,55,61,49,58,52,48,53,52,51,60,75,55,61,90,65,85,79,85,76,85,81,92,84,90,80,88,84,84,86,90,83,89,86,85,82,88,81,87,88,81,85,88,80,90,89,85,89,83,88,88,89,81,89,90,88,86,88,86,87,88,89,90,86,79,91,81,87,84,82,91,87,85,85,79,90,85,81,91,76,89,81,93,131

Secondary structure (DSSP, 8-state):
-PPPP--HHHHHHHHHHHHHHHHHHHHHHHHT-SS--HHHHHHHHHHHHHHHHHHHHIIIIIGGG-SSPPPTTSTT-HHHHHHHHHHHHHHHHHHHHHHHHHTT--HHHHHHHHHHHHHHHHHHHHHTTTS-HHHHHHHHHHHHHHHHHHHHHHHHHHHHHHHTTT-HHHHHHHHHHHHHHHHHHHHHHHHHHH--SSS----GGGSHHHHHHHHHHHHHHHHHHHHIIIII-PPPPSSPPP-PPPTT-TT-------PPPPPPTT--HHHHHH--GGGTTTS--GGGTT---------HHHHHHHHHHHHHHHHHHHHHTT----PPP-----------------------------------------S------SS------------

Organism: NCBI:txid69355

Mean predicted aligned error: 15.79 Å

InterPro domains:
  IPR004328 BRO1 domain [PF03097] (4-238)
  IPR004328 BRO1 domain [PS51180] (1-348)
  IPR004328 BRO1 domain [SM01041] (1-282)
  IPR038499 BRO1 domain superfamily [G3DSA:1.25.40.280] (2-276)
  IPR038898 BRO1 domain-containing protein BROX [PTHR23032] (4-275)

Nearest PDB structures (foldseek):
  3zxp-assembly1_B  TM=9.729E-01  e=5.484E-19  Homo sapiens
  3uly-assembly1_A  TM=9.145E-01  e=3.015E-17  Homo sapiens
  5mjz-assembly2_B  TM=8.830E-01  e=1.010E-07  Homo sapiens
  1zb1-assembly2_B  TM=8.279E-01  e=1.441E-06  Saccharomyces cerevisiae
  5i7d-assembly1_A  TM=1.669E-01  e=8.632E+00  Homo sapiens

Foldseek 3Di:
DDDDDPDPLVVVLVVLLVQLVVLQVQLVVQVQDPDRDPVSLVSSLQSLLQSLQSLVCNLPPRQVPDPDHDDPPDPSHNLQSLLSNLVSLLSSLVSLLVVCVVVVPQLLLSLLSLQVSLVSLVRSLVSCVPPDCLACVLVSLVSLLSNLLSQLRSLLSVLVNCVVVVNLLLSLLSLVSSLVSLVVSVVSLVVSQPHDYPDDRDNVCPDPSSVVRNVSSVVSNVVSVVCCVPPRVDHRDPDHDDRDNDPPSPSRDHRDNDDDDDDDPVPDPVVVVVPPPVVVVPDPDVSCPPDPPPDDDDDPVVVVVVVVVVVVVVVVCVVPPPDDDDDDDDDDDDDDDDDDDDDDDDDDDDDDDDDDDDDDDDDDDDDDDPDDPDPPDDPDDDDDDDDDDDD

Sequence (391 aa):
MHRAQQDVLYEMASLCQNVAIWLMKHAARVAAKEDISMDEAKVVHSCMRKAASIWRMSADKMIPLLTEMYPPGSDLDPTVLDAYINQCTAEAQEVTLGRAVEMKHNASLISALAYETSQMFSSAEKALSTQDISLFGSWRFYLKLKTAFYLAFAYNYVGENLLTVDKCGEAIRALQEGQKYYSEALELCKDYGKQKGPGKSAKLERHMFFRKLGPVIKRTLEKCERENGLIYHEKVPYDPPLLEKRSNTYGLVCPEDLPLPGPSSLWTPIVYKAIDLSRVTSTSDPANSAYKISCINDSNEQRALLDFRPKLIREMIEKYKGKEILLPSPEGAWSVSGSNFKSRFLPSRSSLYMNGVQDSVDSQPNTPEERSADFRHGLELKMLEKTSLQL